Protein AF-A0A6N7FMV5-F1 (afdb_monomer)

Solvent-accessible surface area (backbone atoms only — not comparable to full-atom values): 22699 Å² total; per-residue (Å²): 134,87,84,89,84,85,89,80,88,84,86,83,90,84,90,80,87,86,89,87,83,88,86,81,88,83,86,88,84,86,85,89,85,83,88,88,87,87,88,85,84,79,95,71,85,75,79,75,76,75,72,76,75,72,71,84,72,68,73,76,75,76,69,79,62,55,11,59,23,30,34,39,27,50,19,48,49,20,46,47,37,48,70,52,30,68,82,89,54,90,85,58,58,67,70,59,54,49,54,43,60,57,24,35,59,33,14,60,45,30,44,37,23,50,46,16,26,54,48,37,51,42,46,77,71,68,54,56,59,65,41,38,30,48,39,8,49,50,36,21,52,54,26,60,71,48,33,37,76,41,83,87,50,90,74,56,45,33,48,53,6,51,56,40,32,50,39,67,63,60,72,70,57,56,73,85,51,25,57,60,50,17,52,49,17,29,42,46,47,27,56,50,37,46,69,64,78,48,59,61,55,62,54,83,76,73,48,56,37,74,71,57,59,66,41,57,65,61,50,49,43,27,48,42,58,22,32,86,60,19,41,58,34,52,48,17,36,27,30,46,10,37,46,53,43,72,48,63,72,87,38,68,67,52,26,51,51,38,25,52,52,9,48,50,39,41,55,46,43,63,53,50,30,53,47,48,40,72,74,61,73,50,63,73,36,75,80,44,103,66,57,34,57,53,77,49,30,44,44,36,58,51,66,65,61,66,11,26,30,24,48,51,26,29,51,12,45,29,40,21,51,36,20,49,30,35,56,47,37,69,39,70,67,42,38,60,70,45,40,40,37,30,32,24,22,66,24,44,66,37,54,49,56,51,47,54,52,46,37,65,76,45,48,51,63,48,44,72,75,62,66,62,53,50,67,56,27,46,51,52,38,50,49,52,51,51,50,48,23,50,50,27,40,57,47,56,74,80,39,98,58,32,73,52,58,44,52,49,50,60,77,38,106

Structure (mmCIF, N/CA/C/O backbone):
data_AF-A0A6N7FMV5-F1
#
_entry.id   AF-A0A6N7FMV5-F1
#
loop_
_atom_site.group_PDB
_atom_site.id
_atom_site.type_symbol
_atom_site.label_atom_id
_atom_site.label_alt_id
_atom_site.label_comp_id
_atom_site.label_asym_id
_atom_site.label_entity_id
_atom_site.label_seq_id
_atom_site.pdbx_PDB_ins_code
_atom_site.Cartn_x
_atom_site.Cartn_y
_atom_site.Cartn_z
_atom_site.occupancy
_atom_site.B_iso_or_equiv
_atom_site.auth_seq_id
_atom_site.auth_comp_id
_atom_site.auth_asym_id
_atom_site.auth_atom_id
_atom_site.pdbx_PDB_model_num
ATOM 1 N N . MET A 1 1 ? -63.587 26.500 -31.742 1.00 38.81 1 MET A N 1
ATOM 2 C CA . MET A 1 1 ? -64.662 25.838 -30.972 1.00 38.81 1 MET A CA 1
ATOM 3 C C . MET A 1 1 ? -64.214 25.712 -29.515 1.00 38.81 1 MET A C 1
ATOM 5 O O . MET A 1 1 ? -63.154 25.156 -29.285 1.00 38.81 1 MET A O 1
ATOM 9 N N . ARG A 1 2 ? -64.976 26.366 -28.618 1.00 31.61 2 ARG A N 1
ATOM 10 C CA . ARG A 1 2 ? -65.100 26.331 -27.131 1.00 31.61 2 ARG A CA 1
ATOM 11 C C . ARG A 1 2 ? -64.085 25.468 -26.334 1.00 31.61 2 ARG A C 1
ATOM 13 O O . ARG A 1 2 ? -63.977 24.285 -26.605 1.00 31.61 2 ARG A O 1
ATOM 20 N N . ALA A 1 3 ? -63.246 26.025 -25.447 1.00 32.28 3 ALA A N 1
ATOM 21 C CA . ALA A 1 3 ? -63.486 26.609 -24.099 1.00 32.28 3 ALA A CA 1
ATOM 22 C C . ALA A 1 3 ? -63.507 25.545 -22.961 1.00 32.28 3 ALA A C 1
ATOM 24 O O . ALA A 1 3 ? -64.349 24.659 -22.978 1.00 32.28 3 ALA A O 1
ATOM 25 N N . THR A 1 4 ? -62.468 25.501 -22.103 1.00 35.78 4 THR A N 1
ATOM 26 C CA . THR A 1 4 ? -62.405 25.944 -20.674 1.00 35.78 4 THR A CA 1
ATOM 27 C C . THR A 1 4 ? -63.013 25.000 -19.625 1.00 35.78 4 THR A C 1
ATOM 29 O O . THR A 1 4 ? -64.158 24.593 -19.775 1.00 35.78 4 THR A O 1
ATOM 32 N N . GLY A 1 5 ? -62.324 24.805 -18.486 1.00 27.94 5 GLY A N 1
ATOM 33 C CA . GLY A 1 5 ? -62.996 24.453 -17.223 1.00 27.94 5 GLY A CA 1
ATOM 34 C C . GLY A 1 5 ? -62.140 23.786 -16.139 1.00 27.94 5 GLY A C 1
ATOM 35 O O . GLY A 1 5 ? -62.101 22.566 -16.049 1.00 27.94 5 GLY A O 1
ATOM 36 N N . TRP A 1 6 ? -61.529 24.589 -15.263 1.00 28.22 6 TRP A N 1
ATOM 37 C CA . TRP A 1 6 ? -61.236 24.208 -13.867 1.00 28.22 6 TRP A CA 1
ATOM 38 C C . TRP A 1 6 ? -62.547 24.314 -13.049 1.00 28.22 6 TRP A C 1
ATOM 40 O O . TRP A 1 6 ? -63.441 25.048 -13.480 1.00 28.22 6 TRP A O 1
ATOM 50 N N . PRO A 1 7 ? -62.690 23.669 -11.871 1.00 43.47 7 PRO A N 1
ATOM 51 C CA . PRO A 1 7 ? -62.453 24.444 -10.644 1.00 43.47 7 PRO A CA 1
ATOM 52 C C . PRO A 1 7 ? -61.894 23.647 -9.445 1.00 43.47 7 PRO A C 1
ATOM 54 O O . PRO A 1 7 ? -61.716 22.431 -9.462 1.00 43.47 7 PRO A O 1
ATOM 57 N N . ALA A 1 8 ? -61.567 24.415 -8.408 1.00 30.58 8 ALA A N 1
ATOM 58 C CA . ALA A 1 8 ? -60.876 24.051 -7.183 1.00 30.58 8 ALA A CA 1
ATOM 59 C C . ALA A 1 8 ? -61.816 23.807 -5.980 1.00 30.58 8 ALA A C 1
ATOM 61 O O . ALA A 1 8 ? -62.946 24.277 -5.978 1.00 30.58 8 ALA A O 1
ATOM 62 N N . ARG A 1 9 ? -61.212 23.241 -4.916 1.00 28.83 9 ARG A N 1
ATOM 63 C CA . ARG A 1 9 ? -61.504 23.371 -3.463 1.00 28.83 9 ARG A CA 1
ATOM 64 C C . ARG A 1 9 ? -62.807 22.784 -2.889 1.00 28.83 9 ARG A C 1
ATOM 66 O O . ARG A 1 9 ? -63.888 23.231 -3.231 1.00 28.83 9 ARG A O 1
ATOM 73 N N . ALA A 1 10 ? -62.661 21.962 -1.840 1.00 29.22 10 ALA A N 1
ATOM 74 C CA . ALA A 1 10 ? -63.045 22.304 -0.454 1.00 29.22 10 ALA A CA 1
ATOM 75 C C . ALA A 1 10 ? -62.703 21.160 0.534 1.00 29.22 10 ALA A C 1
ATOM 77 O O . ALA A 1 10 ? -63.009 19.999 0.283 1.00 29.22 10 ALA A O 1
ATOM 78 N N . SER A 1 11 ? -62.090 21.501 1.671 1.00 34.81 11 SER A N 1
ATOM 79 C CA . SER A 1 11 ? -62.254 20.804 2.961 1.00 34.81 11 SER A CA 1
ATOM 80 C C . SER A 1 11 ? -63.348 21.548 3.755 1.00 34.81 11 SER A C 1
ATOM 82 O O . SER A 1 11 ? -63.564 22.727 3.448 1.00 34.81 11 SER A O 1
ATOM 84 N N . PRO A 1 12 ? -64.067 20.927 4.722 1.00 37.75 12 PRO A N 1
ATOM 85 C CA . PRO A 1 12 ? -63.575 20.876 6.113 1.00 37.75 12 PRO A CA 1
ATOM 86 C C . PRO A 1 12 ? -64.076 19.702 7.010 1.00 37.75 12 PRO A C 1
ATOM 88 O O . PRO A 1 12 ? -65.144 19.139 6.822 1.00 37.75 12 PRO A O 1
ATOM 91 N N . ASN A 1 13 ? -63.242 19.384 8.009 1.00 29.73 13 ASN A N 1
ATOM 92 C CA . ASN A 1 13 ? -63.495 19.024 9.423 1.00 29.73 13 ASN A CA 1
ATOM 93 C C . ASN A 1 13 ? -64.909 18.577 9.901 1.00 29.73 13 ASN A C 1
ATOM 95 O O . ASN A 1 13 ? -65.843 19.357 9.772 1.00 29.73 13 ASN A O 1
ATOM 99 N N . GLU A 1 14 ? -65.018 17.438 10.620 1.00 29.56 14 GLU A N 1
ATOM 100 C CA . GLU A 1 14 ? -65.431 17.345 12.051 1.00 29.56 14 GLU A CA 1
ATOM 101 C C . GLU A 1 14 ? -65.820 15.919 12.553 1.00 29.56 14 GLU A C 1
ATOM 103 O O . GLU A 1 14 ? -66.586 15.224 11.898 1.00 29.56 14 GLU A O 1
ATOM 108 N N . ARG A 1 15 ? -65.380 15.603 13.799 1.00 29.02 15 ARG A N 1
ATOM 109 C CA . ARG A 1 15 ? -65.938 14.671 14.838 1.00 29.02 15 ARG A CA 1
ATOM 110 C C . ARG A 1 15 ? -65.930 13.156 14.517 1.00 29.02 15 ARG A C 1
ATOM 112 O O . ARG A 1 15 ? -66.130 12.759 13.388 1.00 29.02 15 ARG A O 1
ATOM 119 N N . SER A 1 16 ? -65.707 12.185 15.411 1.00 31.52 16 SER A N 1
ATOM 120 C CA . SER A 1 16 ? -65.639 12.018 16.881 1.00 31.52 16 SER A CA 1
ATOM 121 C C . SER A 1 16 ? -65.001 10.630 17.148 1.00 31.52 16 SER A C 1
ATOM 123 O O . SER A 1 16 ? -65.322 9.696 16.428 1.00 31.52 16 SER A O 1
ATOM 125 N N . GLY A 1 17 ? -64.074 10.421 18.089 1.00 27.72 17 GLY A N 1
ATOM 126 C CA . GLY A 1 17 ? -64.382 10.046 19.478 1.00 27.72 17 GLY A CA 1
ATOM 127 C C . GLY A 1 17 ? -63.805 8.653 19.834 1.00 27.72 17 GLY A C 1
ATOM 128 O O . GLY A 1 17 ? -63.663 7.821 18.950 1.00 27.72 17 GLY A O 1
ATOM 129 N N . LEU A 1 18 ? -63.527 8.426 21.131 1.00 32.94 18 LEU A N 1
ATOM 130 C CA . LEU A 1 18 ? -63.056 7.189 21.817 1.00 32.94 18 LEU A CA 1
ATOM 131 C C . LEU A 1 18 ? -61.517 7.009 21.896 1.00 32.94 18 LEU A C 1
ATOM 133 O O . LEU A 1 18 ? -60.865 6.637 20.932 1.00 32.94 18 LEU A O 1
ATOM 137 N N . VAL A 1 19 ? -60.831 7.480 22.952 1.00 33.81 19 VAL A N 1
ATOM 138 C CA . VAL A 1 19 ? -60.721 6.972 24.350 1.00 33.81 19 VAL A CA 1
ATOM 139 C C . VAL A 1 19 ? -59.788 5.755 24.479 1.00 33.81 19 VAL A C 1
ATOM 141 O O . VAL A 1 19 ? -60.068 4.685 23.963 1.00 33.81 19 VAL A O 1
ATOM 144 N N . GLY A 1 20 ? -58.699 5.921 25.246 1.00 32.72 20 GLY A N 1
ATOM 145 C CA . GLY A 1 20 ? -57.797 4.836 25.656 1.00 32.72 20 GLY A CA 1
ATOM 146 C C . GLY A 1 20 ? -56.492 5.337 26.288 1.00 32.72 20 GLY A C 1
ATOM 147 O O . GLY A 1 20 ? -55.452 5.395 25.643 1.00 32.72 20 GLY A O 1
ATOM 148 N N . ARG A 1 21 ? -56.552 5.766 27.554 1.00 32.66 21 ARG A N 1
ATOM 149 C CA . ARG A 1 21 ? -55.427 6.291 28.350 1.00 32.66 21 ARG A CA 1
ATOM 150 C C . ARG A 1 21 ? -54.524 5.178 28.921 1.00 32.66 21 ARG A C 1
ATOM 152 O O . ARG A 1 21 ? -55.029 4.229 29.494 1.00 32.66 21 ARG A O 1
ATOM 159 N N . ARG A 1 22 ? -53.216 5.489 28.945 1.00 32.91 22 ARG A N 1
ATOM 160 C CA . ARG A 1 22 ? -52.186 5.275 30.001 1.00 32.91 22 ARG A CA 1
ATOM 161 C C . ARG A 1 22 ? -51.859 3.857 30.511 1.00 32.91 22 ARG A C 1
ATOM 163 O O . ARG A 1 22 ? -52.680 3.218 31.143 1.00 32.91 22 ARG A O 1
ATOM 170 N N . ALA A 1 23 ? -50.549 3.584 30.585 1.00 32.72 23 ALA A N 1
ATOM 171 C CA . ALA A 1 23 ? -49.916 3.136 31.835 1.00 32.72 23 ALA A CA 1
ATOM 172 C C . ALA A 1 23 ? -48.452 3.615 31.926 1.00 32.72 23 ALA A C 1
ATOM 174 O O . ALA A 1 23 ? -47.579 3.196 31.169 1.00 32.72 23 ALA A O 1
ATOM 175 N N . ARG A 1 24 ? -48.197 4.537 32.865 1.00 32.81 24 ARG A N 1
ATOM 176 C CA . ARG A 1 24 ? -46.867 4.927 33.357 1.00 32.81 24 ARG A CA 1
ATOM 177 C C . ARG A 1 24 ? -46.471 3.962 34.481 1.00 32.81 24 ARG A C 1
ATOM 179 O O . ARG A 1 24 ? -47.299 3.663 35.334 1.00 32.81 24 ARG A O 1
ATOM 186 N N . ARG A 1 25 ? -45.202 3.545 34.510 1.00 35.28 25 ARG A N 1
ATOM 187 C CA . ARG A 1 25 ? -44.584 2.783 35.612 1.00 35.28 25 ARG A CA 1
ATOM 188 C C . ARG A 1 25 ? -44.502 3.621 36.902 1.00 35.28 25 ARG A C 1
ATOM 190 O O . ARG A 1 25 ? -44.119 4.791 36.798 1.00 35.28 25 ARG A O 1
ATOM 197 N N . PRO A 1 26 ? -44.766 3.058 38.095 1.00 39.81 26 PRO A N 1
ATOM 198 C CA . PRO A 1 26 ? -44.502 3.742 39.352 1.00 39.81 26 PRO A CA 1
ATOM 199 C C . PRO A 1 26 ? -43.121 3.399 39.938 1.00 39.81 26 PRO A C 1
ATOM 201 O O . PRO A 1 26 ? -42.620 2.281 39.839 1.00 39.81 26 PRO A O 1
ATOM 204 N N . ARG A 1 27 ? -42.532 4.426 40.562 1.00 31.73 27 ARG A N 1
ATOM 205 C CA . ARG A 1 27 ? -41.446 4.386 41.553 1.00 31.73 27 ARG A CA 1
ATOM 206 C C . ARG A 1 27 ? -41.988 3.813 42.869 1.00 31.73 27 ARG A C 1
ATOM 208 O O . ARG A 1 27 ? -43.059 4.238 43.289 1.00 31.73 27 ARG A O 1
ATOM 215 N N . ALA A 1 28 ? -41.206 2.988 43.561 1.00 33.62 28 ALA A N 1
ATOM 216 C CA . ALA A 1 28 ? -41.439 2.639 44.963 1.00 33.62 28 ALA A CA 1
ATOM 217 C C . ALA A 1 28 ? -40.373 3.296 45.860 1.00 33.62 28 ALA A C 1
ATOM 219 O O . ALA A 1 28 ? -39.177 3.219 45.579 1.00 33.62 28 ALA A O 1
ATOM 220 N N . LYS A 1 29 ? -40.831 3.966 46.921 1.00 32.53 29 LYS A N 1
ATOM 221 C CA . LYS A 1 29 ? -40.057 4.477 48.060 1.00 32.53 29 LYS A CA 1
ATOM 222 C C . LYS A 1 29 ? -40.923 4.278 49.313 1.00 32.53 29 LYS A C 1
ATOM 224 O O . LYS A 1 29 ? -42.027 4.809 49.331 1.00 32.53 29 LYS A O 1
ATOM 229 N N . GLY A 1 30 ? -40.374 3.636 50.348 1.00 30.84 30 GLY A N 1
ATOM 230 C CA . GLY A 1 30 ? -40.582 4.041 51.747 1.00 30.84 30 GLY A CA 1
ATOM 231 C C . GLY A 1 30 ? -41.324 3.094 52.707 1.00 30.84 30 GLY A C 1
ATOM 232 O O . GLY A 1 30 ? -42.377 2.572 52.372 1.00 30.84 30 GLY A O 1
ATOM 233 N N . MET A 1 31 ? -40.776 3.059 53.935 1.00 31.31 31 MET A N 1
ATOM 234 C CA . MET A 1 31 ? -41.305 2.611 55.247 1.00 31.31 31 MET A CA 1
ATOM 235 C C . MET A 1 31 ? -41.230 1.097 55.533 1.00 31.31 31 MET A C 1
ATOM 237 O O . MET A 1 31 ? -41.745 0.294 54.773 1.00 31.31 31 MET A O 1
ATOM 241 N N . ALA A 1 32 ? -40.430 0.614 56.496 1.00 32.53 32 ALA A N 1
ATOM 242 C CA . ALA A 1 32 ? -40.385 0.849 57.953 1.00 32.53 32 ALA A CA 1
ATOM 243 C C . ALA A 1 32 ? -41.593 0.241 58.692 1.00 32.53 32 ALA A C 1
ATOM 245 O O . ALA A 1 32 ? -42.697 0.768 58.623 1.00 32.53 32 ALA A O 1
ATOM 246 N N . GLY A 1 33 ? -41.342 -0.851 59.422 1.00 31.14 33 GLY A N 1
ATOM 247 C CA . GLY A 1 33 ? -42.270 -1.520 60.334 1.00 31.14 33 GLY A CA 1
ATOM 248 C C . GLY A 1 33 ? -41.485 -2.463 61.249 1.00 31.14 33 GLY A C 1
ATOM 249 O O . GLY A 1 33 ? -40.719 -3.295 60.770 1.00 31.14 33 GLY A O 1
ATOM 250 N N . ALA A 1 34 ? -41.607 -2.250 62.555 1.00 32.28 34 ALA A N 1
ATOM 251 C CA . ALA A 1 34 ? -40.826 -2.871 63.614 1.00 32.28 34 ALA A CA 1
ATOM 252 C C . ALA A 1 34 ? -41.486 -4.141 64.180 1.00 32.28 34 ALA A C 1
ATOM 254 O O . ALA A 1 34 ? -42.707 -4.242 64.211 1.00 32.28 34 ALA A O 1
ATOM 255 N N . GLY A 1 35 ? -40.646 -5.022 64.738 1.00 29.28 35 GLY A N 1
ATOM 256 C CA . GLY A 1 35 ? -40.950 -5.826 65.925 1.00 29.28 35 GLY A CA 1
ATOM 257 C C . GLY A 1 35 ? -41.606 -7.189 65.705 1.00 29.28 35 GLY A C 1
ATOM 258 O O . GLY A 1 35 ? -42.810 -7.259 65.509 1.00 29.28 35 GLY A O 1
ATOM 259 N N . HIS A 1 36 ? -40.829 -8.265 65.877 1.00 29.45 36 HIS A N 1
ATOM 260 C CA . HIS A 1 36 ? -41.138 -9.381 66.787 1.00 29.45 36 HIS A CA 1
ATOM 261 C C . HIS A 1 36 ? -39.867 -10.222 67.000 1.00 29.45 36 HIS A C 1
ATOM 263 O O . HIS A 1 36 ? -39.198 -10.607 66.044 1.00 29.45 36 HIS A O 1
ATOM 269 N N . PHE A 1 37 ? -39.525 -10.465 68.265 1.00 31.16 37 PHE A N 1
ATOM 270 C CA . PHE A 1 37 ? -38.374 -11.247 68.719 1.00 31.16 37 PHE A CA 1
ATOM 271 C C . PHE A 1 37 ? -38.903 -12.434 69.534 1.00 31.16 37 PHE A C 1
ATOM 273 O O . PHE A 1 37 ? -39.592 -12.224 70.532 1.00 31.16 37 PHE A O 1
ATOM 280 N N . SER A 1 38 ? -38.563 -13.662 69.145 1.00 32.62 38 SER A N 1
ATOM 281 C CA . SER A 1 38 ? -38.280 -14.767 70.075 1.00 32.62 38 SER A CA 1
ATOM 282 C C . SER A 1 38 ? -37.678 -15.978 69.351 1.00 32.62 38 SER A C 1
ATOM 284 O O . SER A 1 38 ? -37.854 -16.103 68.140 1.00 32.62 38 SER A O 1
ATOM 286 N N . PRO A 1 39 ? -36.901 -16.817 70.061 1.00 45.19 39 PRO A N 1
ATOM 287 C CA . PRO A 1 39 ? -35.660 -17.377 69.537 1.00 45.19 39 PRO A CA 1
ATOM 288 C C . PRO A 1 39 ? -35.712 -18.900 69.360 1.00 45.19 39 PRO A C 1
ATOM 290 O O . PRO A 1 39 ? -36.467 -19.572 70.051 1.00 45.19 39 PRO A O 1
ATOM 293 N N . ALA A 1 40 ? -34.855 -19.436 68.486 1.00 32.25 40 ALA A N 1
ATOM 294 C CA . ALA A 1 40 ? -34.086 -20.678 68.665 1.00 32.25 40 ALA A CA 1
ATOM 295 C C . ALA A 1 40 ? -33.597 -21.198 67.305 1.00 32.25 40 ALA A C 1
ATOM 297 O O . ALA A 1 40 ? -34.373 -21.305 66.361 1.00 32.25 40 ALA A O 1
ATOM 298 N N . GLY A 1 41 ? -32.327 -21.604 67.243 1.00 32.50 41 GLY A N 1
ATOM 299 C CA . GLY A 1 41 ? -31.865 -22.589 66.264 1.00 32.50 41 GLY A CA 1
ATOM 300 C C . GLY A 1 41 ? -30.872 -22.083 65.220 1.00 32.50 41 GLY A C 1
ATOM 301 O O . GLY A 1 41 ? -31.255 -21.517 64.206 1.00 32.50 41 GLY A O 1
ATOM 302 N N . GLY A 1 42 ? -29.595 -22.405 65.439 1.00 33.06 42 GLY A N 1
ATOM 303 C CA . GLY A 1 42 ? -28.663 -22.737 64.359 1.00 33.06 42 GLY A CA 1
ATOM 304 C C . GLY A 1 42 ? -28.125 -21.574 63.530 1.00 33.06 42 GLY A C 1
ATOM 305 O O . GLY A 1 42 ? -28.534 -21.362 62.392 1.00 33.06 42 GLY A O 1
ATOM 306 N N . SER A 1 43 ? -27.108 -20.895 64.056 1.00 30.98 43 SER A N 1
ATOM 307 C CA . SER A 1 43 ? -26.230 -20.012 63.288 1.00 30.98 43 SER A CA 1
ATOM 308 C C . SER A 1 43 ? -25.523 -20.793 62.173 1.00 30.98 43 SER A C 1
ATOM 310 O O . SER A 1 43 ? -24.453 -21.355 62.382 1.00 30.98 43 SER A O 1
ATOM 312 N N . THR A 1 44 ? -26.098 -20.797 60.972 1.00 32.72 44 THR A N 1
ATOM 313 C CA . THR A 1 44 ? -25.356 -21.060 59.734 1.00 32.72 44 THR A CA 1
ATOM 314 C C . THR A 1 44 ? -25.383 -19.773 58.930 1.00 32.72 44 THR A C 1
ATOM 316 O O . THR A 1 44 ? -26.319 -19.501 58.181 1.00 32.72 44 THR A O 1
ATOM 319 N N . VAL A 1 45 ? -24.373 -18.928 59.139 1.00 33.22 45 VAL A N 1
ATOM 320 C CA . VAL A 1 45 ? -24.142 -17.756 58.293 1.00 33.22 45 VAL A CA 1
ATOM 321 C C . VAL A 1 45 ? -23.665 -18.282 56.943 1.00 33.22 45 VAL A C 1
ATOM 323 O O . VAL A 1 45 ? -22.474 -18.477 56.716 1.00 33.22 45 VAL A O 1
ATOM 326 N N . VAL A 1 46 ? -24.607 -18.551 56.041 1.00 32.59 46 VAL A N 1
ATOM 327 C CA . VAL A 1 46 ? -24.298 -18.711 54.623 1.00 32.59 46 VAL A CA 1
ATOM 328 C C . VAL A 1 46 ? -23.970 -17.315 54.111 1.00 32.59 46 VAL A C 1
ATOM 330 O O . VAL A 1 46 ? -24.853 -16.546 53.729 1.00 32.59 46 VAL A O 1
ATOM 333 N N . VAL A 1 47 ? -22.683 -16.963 54.146 1.00 33.66 47 VAL A N 1
ATOM 334 C CA . VAL A 1 47 ? -22.154 -15.848 53.361 1.00 33.66 47 VAL A CA 1
ATOM 335 C C . VAL A 1 47 ? -22.379 -16.230 51.906 1.00 33.66 47 VAL A C 1
ATOM 337 O O . VAL A 1 47 ? -21.577 -16.925 51.288 1.00 33.66 47 VAL A O 1
ATOM 340 N N . THR A 1 48 ? -23.522 -15.819 51.365 1.00 31.12 48 THR A N 1
ATOM 341 C CA . THR A 1 48 ? -23.742 -15.845 49.927 1.00 31.12 48 THR A CA 1
ATOM 342 C C . THR A 1 48 ? -22.789 -14.799 49.373 1.00 31.12 48 THR A C 1
ATOM 344 O O . THR A 1 48 ? -23.080 -13.605 49.402 1.00 31.12 48 THR A O 1
ATOM 347 N N . LEU A 1 49 ? -21.605 -15.242 48.947 1.00 30.89 49 LEU A N 1
ATOM 348 C CA . LEU A 1 49 ? -20.770 -14.491 48.026 1.00 30.89 49 LEU A CA 1
ATOM 349 C C . LEU A 1 49 ? -21.650 -14.232 46.807 1.00 30.89 49 LEU A C 1
ATOM 351 O O . LEU A 1 49 ? -21.799 -15.084 45.933 1.00 30.89 49 LEU A O 1
ATOM 355 N N . VAL A 1 50 ? -22.271 -13.054 46.774 1.00 32.59 50 VAL A N 1
ATOM 356 C CA . VAL A 1 50 ? -22.681 -12.444 45.521 1.00 32.59 50 VAL A CA 1
ATOM 357 C C . VAL A 1 50 ? -21.369 -12.241 44.785 1.00 32.59 50 VAL A C 1
ATOM 359 O O . VAL A 1 50 ? -20.662 -11.257 44.990 1.00 32.59 50 VAL A O 1
ATOM 362 N N . VAL A 1 51 ? -20.987 -13.247 44.000 1.00 34.91 51 VAL A N 1
ATOM 363 C CA . VAL A 1 51 ? -20.053 -13.055 42.908 1.00 34.91 51 VAL A CA 1
ATOM 364 C C . VAL A 1 51 ? -20.767 -12.046 42.036 1.00 34.91 51 VAL A C 1
ATOM 366 O O . VAL A 1 51 ? -21.698 -12.384 41.309 1.00 34.91 51 VAL A O 1
ATOM 369 N N . ASP A 1 52 ? -20.391 -10.783 42.202 1.00 29.91 52 ASP A N 1
ATOM 370 C CA . ASP A 1 52 ? -20.654 -9.753 41.224 1.00 29.91 52 ASP A CA 1
ATOM 371 C C . ASP A 1 52 ? -19.956 -10.251 39.961 1.00 29.91 52 ASP A C 1
ATOM 373 O O . ASP A 1 52 ? -18.755 -10.058 39.753 1.00 29.91 52 ASP A O 1
ATOM 377 N N . THR A 1 53 ? -20.679 -11.033 39.157 1.00 37.44 53 THR A N 1
ATOM 378 C CA . THR A 1 53 ? -20.308 -11.296 37.781 1.00 37.44 53 THR A CA 1
ATOM 379 C C . THR A 1 53 ? -20.477 -9.958 37.092 1.00 37.44 53 THR A C 1
ATOM 381 O O . THR A 1 53 ? -21.484 -9.706 36.432 1.00 37.44 53 THR A O 1
ATOM 384 N N . ALA A 1 54 ? -19.500 -9.079 37.305 1.00 34.66 54 ALA A N 1
ATOM 385 C CA . ALA A 1 54 ? -19.275 -7.920 36.489 1.00 34.66 54 ALA A CA 1
ATOM 386 C C . ALA A 1 54 ? -19.170 -8.463 35.069 1.00 34.66 54 ALA A C 1
ATOM 388 O O . ALA A 1 54 ? -18.138 -9.009 34.676 1.00 34.66 54 ALA A O 1
ATOM 389 N N . GLU A 1 55 ? -20.274 -8.393 34.325 1.00 34.56 55 GLU A N 1
ATOM 390 C CA . GLU A 1 55 ? -20.271 -8.635 32.898 1.00 34.56 55 GLU A CA 1
ATOM 391 C C . GLU A 1 55 ? -19.125 -7.798 32.323 1.00 34.56 55 GLU A C 1
ATOM 393 O O . GLU A 1 55 ? -19.166 -6.563 32.394 1.00 34.56 55 GLU A O 1
ATOM 398 N N . PRO A 1 56 ? -18.095 -8.393 31.702 1.00 39.09 56 PRO A N 1
ATOM 399 C CA . PRO A 1 56 ? -17.137 -7.609 30.959 1.00 39.09 56 PRO A CA 1
ATOM 400 C C . PRO A 1 56 ? -17.739 -7.293 29.585 1.00 39.09 56 PRO A C 1
ATOM 402 O O . PRO A 1 56 ? -17.089 -7.445 28.556 1.00 39.09 56 PRO A O 1
ATOM 405 N N . THR A 1 57 ? -18.973 -6.794 29.530 1.00 40.91 57 THR A N 1
ATOM 406 C CA . THR A 1 57 ? -19.510 -6.095 28.362 1.00 40.91 57 THR A CA 1
ATOM 407 C C . THR A 1 57 ? -19.149 -4.617 28.479 1.00 40.91 57 THR A C 1
ATOM 409 O O . THR A 1 57 ? -19.958 -3.713 28.276 1.00 40.91 57 THR A O 1
ATOM 412 N N . ARG A 1 58 ? -17.845 -4.339 28.663 1.00 36.00 58 ARG A N 1
ATOM 413 C CA . ARG A 1 58 ? -17.268 -3.151 28.029 1.00 36.00 58 ARG A CA 1
ATOM 414 C C . ARG A 1 58 ? -17.483 -3.357 26.538 1.00 36.00 58 ARG A C 1
ATOM 416 O O . ARG A 1 58 ? -16.663 -3.978 25.861 1.00 36.00 58 ARG A O 1
ATOM 423 N N . ALA A 1 59 ? -18.598 -2.833 26.034 1.00 38.56 59 ALA A N 1
ATOM 424 C CA . ALA A 1 59 ? -18.749 -2.470 24.645 1.00 38.56 59 ALA A CA 1
ATOM 425 C C . ALA A 1 59 ? -17.458 -1.741 24.280 1.00 38.56 59 ALA A C 1
ATOM 427 O O . ALA A 1 59 ? -17.225 -0.614 24.721 1.00 38.56 59 ALA A O 1
ATOM 428 N N . ARG A 1 60 ? -16.554 -2.442 23.585 1.00 44.56 60 ARG A N 1
ATOM 429 C CA . ARG A 1 60 ? -15.311 -1.867 23.092 1.00 44.56 60 ARG A CA 1
ATOM 430 C C . ARG A 1 60 ? -15.756 -0.725 22.202 1.00 44.56 60 ARG A C 1
ATOM 432 O O . ARG A 1 60 ? -16.150 -0.947 21.058 1.00 44.56 60 ARG A O 1
ATOM 439 N N . SER A 1 61 ? -15.753 0.496 22.734 1.00 39.06 61 SER A N 1
ATOM 440 C CA . SER A 1 61 ? -15.881 1.681 21.916 1.00 39.06 61 SER A CA 1
ATOM 441 C C . SER A 1 61 ? -14.622 1.654 21.065 1.00 39.06 61 SER A C 1
ATOM 443 O O . SER A 1 61 ? -13.528 2.008 21.494 1.00 39.06 61 SER A O 1
ATOM 445 N N . HIS A 1 62 ? -14.736 1.077 19.869 1.00 50.50 62 HIS A N 1
ATOM 446 C CA . HIS A 1 62 ? -13.678 1.120 18.878 1.00 50.50 62 HIS A CA 1
ATOM 447 C C . HIS A 1 62 ? -13.601 2.574 18.431 1.00 50.50 62 HIS A C 1
ATOM 449 O O . HIS A 1 62 ? -14.153 2.961 17.396 1.00 50.50 62 HIS A O 1
ATOM 455 N N . ARG A 1 63 ? -12.965 3.390 19.277 1.00 65.88 63 ARG A N 1
ATOM 456 C CA . ARG A 1 63 ? -12.585 4.759 18.996 1.00 65.88 63 ARG A CA 1
ATOM 457 C C . ARG A 1 63 ? -11.822 4.672 17.688 1.00 65.88 63 ARG A C 1
ATOM 459 O O . ARG A 1 63 ? -10.864 3.913 17.553 1.00 65.88 63 ARG A O 1
ATOM 466 N N . ARG A 1 64 ? -12.367 5.328 16.674 1.00 82.00 64 ARG A N 1
ATOM 467 C CA . ARG A 1 64 ? -11.828 5.283 15.323 1.00 82.00 64 ARG A CA 1
ATOM 468 C C . ARG A 1 64 ? -10.390 5.797 15.390 1.00 82.00 64 ARG A C 1
ATOM 470 O O . ARG A 1 64 ? -10.182 6.942 15.779 1.00 82.00 64 ARG A O 1
ATOM 477 N N . LEU A 1 65 ? -9.425 4.941 15.067 1.00 92.62 65 LEU A N 1
ATOM 478 C CA . LEU A 1 65 ? -8.007 5.279 15.142 1.00 92.62 65 LEU A CA 1
ATOM 479 C C . LEU A 1 65 ? -7.661 6.186 13.960 1.00 92.62 65 LEU A C 1
ATOM 481 O O . LEU A 1 65 ? -7.546 5.714 12.831 1.00 92.62 65 LEU A O 1
ATOM 485 N N . ALA A 1 66 ? -7.546 7.489 14.224 1.00 95.00 66 ALA A N 1
ATOM 486 C CA . ALA A 1 66 ? -7.266 8.501 13.206 1.00 95.00 66 ALA A CA 1
ATOM 487 C C . ALA A 1 66 ? -5.980 8.195 12.420 1.00 95.00 66 ALA A C 1
ATOM 489 O O . ALA A 1 66 ? -5.952 8.392 11.207 1.00 95.00 66 ALA A O 1
ATOM 490 N N . GLY A 1 67 ? -4.967 7.625 13.081 1.00 96.44 67 GLY A N 1
ATOM 491 C CA . GLY A 1 67 ? -3.703 7.231 12.460 1.00 96.44 67 GLY A CA 1
ATOM 492 C C . GLY A 1 67 ? -3.841 6.255 11.293 1.00 96.44 67 GLY A C 1
ATOM 493 O O . GLY A 1 67 ? -3.023 6.299 10.387 1.00 96.44 67 GLY A O 1
ATOM 494 N N . ILE A 1 68 ? -4.900 5.439 11.238 1.00 97.12 68 ILE A N 1
ATOM 495 C CA . ILE A 1 68 ? -5.131 4.535 10.097 1.00 97.12 68 ILE A CA 1
ATOM 496 C C . ILE A 1 68 ? -5.518 5.322 8.841 1.00 97.12 68 ILE A C 1
ATOM 498 O O . ILE A 1 68 ? -5.104 4.968 7.740 1.00 97.12 68 ILE A O 1
ATOM 502 N N . ASP A 1 69 ? -6.306 6.391 8.976 1.00 96.94 69 ASP A N 1
ATOM 503 C CA . ASP A 1 69 ? -6.638 7.227 7.819 1.00 96.94 69 ASP A CA 1
ATOM 504 C C . ASP A 1 69 ? -5.484 8.137 7.432 1.00 96.94 69 ASP A C 1
ATOM 506 O O . ASP A 1 69 ? -5.290 8.354 6.244 1.00 96.94 69 ASP A O 1
ATOM 510 N N . VAL A 1 70 ? -4.695 8.618 8.401 1.00 98.00 70 VAL A N 1
ATOM 511 C CA . VAL A 1 70 ? -3.442 9.320 8.089 1.00 98.00 70 VAL A CA 1
ATOM 512 C C . VAL A 1 70 ? -2.520 8.399 7.294 1.00 98.00 70 VAL A C 1
ATOM 514 O O . VAL A 1 70 ? -2.053 8.802 6.239 1.00 98.00 70 VAL A O 1
ATOM 517 N N . ALA A 1 71 ? -2.333 7.148 7.725 1.00 97.62 71 ALA A N 1
ATOM 518 C CA . ALA A 1 71 ? -1.537 6.172 6.985 1.00 97.62 71 ALA A CA 1
ATOM 519 C C . ALA A 1 71 ? -2.086 5.942 5.567 1.00 97.62 71 ALA A C 1
ATOM 521 O O . ALA A 1 71 ? -1.313 5.894 4.617 1.00 97.62 71 ALA A O 1
ATOM 522 N N . ARG A 1 72 ? -3.417 5.880 5.390 1.00 96.75 72 ARG A N 1
ATOM 523 C CA . ARG A 1 72 ? -4.032 5.800 4.052 1.00 96.75 72 ARG A CA 1
ATOM 524 C C . ARG A 1 72 ? -3.763 7.050 3.206 1.00 96.75 72 ARG A C 1
ATOM 526 O O . ARG A 1 72 ? -3.523 6.923 2.012 1.00 96.75 72 ARG A O 1
ATOM 533 N N . ALA A 1 73 ? -3.810 8.240 3.803 1.00 97.38 73 ALA A N 1
ATOM 534 C CA . ALA A 1 73 ? -3.508 9.491 3.113 1.00 97.38 73 ALA A CA 1
ATOM 535 C C . ALA A 1 73 ? -2.030 9.578 2.711 1.00 97.38 73 ALA A C 1
ATOM 537 O O . ALA A 1 73 ? -1.744 9.953 1.583 1.00 97.38 73 ALA A O 1
ATOM 538 N N . LEU A 1 74 ? -1.107 9.158 3.582 1.00 96.19 74 LEU A N 1
ATOM 539 C CA . LEU A 1 74 ? 0.319 9.077 3.254 1.00 96.19 74 LEU A CA 1
ATOM 540 C C . LEU A 1 74 ? 0.593 8.045 2.159 1.00 96.19 74 LEU A C 1
ATOM 542 O O . LEU A 1 74 ? 1.362 8.325 1.250 1.00 96.19 74 LEU A O 1
ATOM 546 N N . ALA A 1 75 ? -0.077 6.890 2.198 1.00 95.31 75 ALA A N 1
ATOM 547 C CA . ALA A 1 75 ? -0.000 5.902 1.126 1.00 95.31 75 ALA A CA 1
ATOM 548 C C . ALA A 1 75 ? -0.503 6.480 -0.210 1.00 95.31 75 ALA A C 1
ATOM 550 O O . ALA A 1 75 ? 0.109 6.264 -1.246 1.00 95.31 75 ALA A O 1
ATOM 551 N N . PHE A 1 76 ? -1.586 7.264 -0.194 1.00 95.38 76 PHE A N 1
ATOM 552 C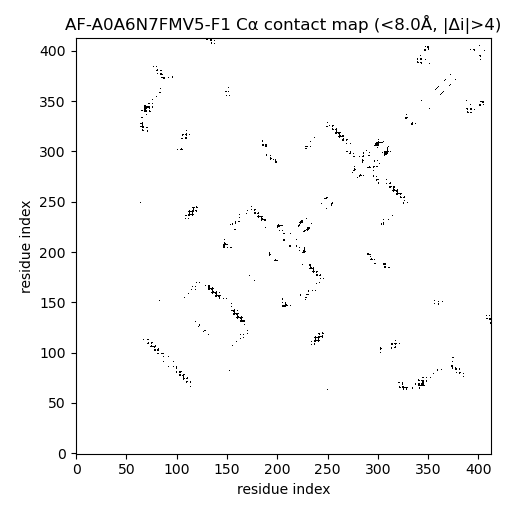 CA . PHE A 1 76 ? -2.038 7.997 -1.380 1.00 95.38 76 PHE A CA 1
ATOM 553 C C . PHE A 1 76 ? -1.014 9.042 -1.848 1.00 95.38 76 PHE A C 1
ATOM 555 O O . PHE A 1 76 ? -0.730 9.106 -3.037 1.00 95.38 76 PHE A O 1
ATOM 562 N N . GLY A 1 77 ? -0.431 9.818 -0.931 1.00 94.44 77 GLY A N 1
ATOM 563 C CA . GLY A 1 77 ? 0.609 10.797 -1.256 1.00 94.44 77 GLY A CA 1
ATOM 564 C C . GLY A 1 77 ? 1.841 10.152 -1.887 1.00 94.44 77 GLY A C 1
ATOM 565 O O . GLY A 1 77 ? 2.324 10.648 -2.893 1.00 94.44 77 GLY A O 1
ATOM 566 N N . GLY A 1 78 ? 2.284 9.004 -1.366 1.00 91.94 78 GLY A N 1
ATOM 567 C CA . GLY A 1 78 ? 3.377 8.234 -1.958 1.00 91.94 78 GLY A CA 1
ATOM 568 C C . GLY A 1 78 ? 3.064 7.741 -3.374 1.00 91.94 78 GLY A C 1
ATOM 569 O O . GLY A 1 78 ? 3.917 7.861 -4.242 1.00 91.94 78 GLY A O 1
ATOM 570 N N . MET A 1 79 ? 1.839 7.260 -3.635 1.00 91.56 79 MET A N 1
ATOM 571 C CA . MET A 1 79 ? 1.421 6.883 -4.997 1.00 91.56 79 MET A CA 1
ATOM 572 C C . MET A 1 79 ? 1.387 8.094 -5.933 1.00 91.56 79 MET A C 1
ATOM 574 O O . MET A 1 79 ? 1.839 8.001 -7.064 1.00 91.56 79 MET A O 1
ATOM 578 N N . LEU A 1 80 ? 0.884 9.239 -5.460 1.00 92.19 80 LEU A N 1
ATOM 579 C CA . LEU A 1 80 ? 0.860 10.474 -6.243 1.00 92.19 80 LEU A CA 1
ATOM 580 C C . LEU A 1 80 ? 2.276 10.922 -6.620 1.00 92.19 80 LEU A C 1
ATOM 582 O O . LEU A 1 80 ? 2.513 11.279 -7.767 1.00 92.19 80 LEU A O 1
ATOM 586 N N . THR A 1 81 ? 3.205 10.882 -5.662 1.00 90.38 81 THR A N 1
ATOM 587 C CA . THR A 1 81 ? 4.617 11.176 -5.911 1.00 90.38 81 THR A CA 1
ATOM 588 C C . THR A 1 81 ? 5.198 10.198 -6.924 1.00 90.38 81 THR A C 1
ATOM 590 O O . THR A 1 81 ? 5.716 10.656 -7.926 1.00 90.38 81 THR A O 1
ATOM 593 N N . ALA A 1 82 ? 5.033 8.887 -6.731 1.00 87.31 82 ALA A N 1
ATOM 594 C CA . ALA A 1 82 ? 5.573 7.880 -7.648 1.00 87.31 82 ALA A CA 1
ATOM 595 C C . ALA A 1 82 ? 5.007 7.988 -9.078 1.00 87.31 82 ALA A C 1
ATOM 597 O O . ALA A 1 82 ? 5.680 7.639 -10.038 1.00 87.31 82 ALA A O 1
ATOM 598 N N . HIS A 1 83 ? 3.770 8.469 -9.242 1.00 88.62 83 HIS A N 1
ATOM 599 C CA . HIS A 1 83 ? 3.179 8.660 -10.569 1.00 88.62 83 HIS A CA 1
ATOM 600 C C . HIS A 1 83 ? 3.593 9.979 -11.230 1.00 88.62 83 HIS A C 1
ATOM 602 O O . HIS A 1 83 ? 3.574 10.062 -12.449 1.00 88.62 83 HIS A O 1
ATOM 608 N N . TYR A 1 84 ? 3.899 11.028 -10.460 1.00 90.12 84 TYR A N 1
ATOM 609 C CA . TYR A 1 84 ? 4.108 12.382 -10.999 1.00 90.12 84 TYR A CA 1
ATOM 610 C C . TYR A 1 84 ? 5.526 12.914 -1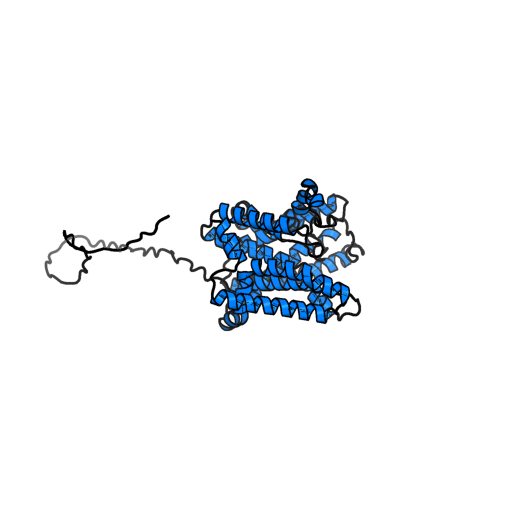0.835 1.00 90.12 84 TYR A C 1
ATOM 612 O O . TYR A 1 84 ? 5.813 13.998 -11.333 1.00 90.12 84 TYR A O 1
ATOM 620 N N . ALA A 1 85 ? 6.390 12.226 -10.103 1.00 86.06 85 ALA A N 1
ATOM 621 C CA . ALA A 1 85 ? 7.757 12.634 -9.861 1.00 86.06 85 ALA A CA 1
ATOM 622 C C . ALA A 1 85 ? 8.671 11.451 -10.149 1.00 86.06 85 ALA A C 1
ATOM 624 O O . ALA A 1 85 ? 8.559 10.429 -9.488 1.00 86.06 85 ALA A O 1
ATOM 625 N N . PHE A 1 86 ? 9.549 11.596 -11.135 1.00 81.50 86 PHE A N 1
ATOM 626 C CA . PHE A 1 86 ? 10.590 10.621 -11.433 1.00 81.50 86 PHE A CA 1
ATOM 627 C C . PHE A 1 86 ? 11.824 11.344 -12.000 1.00 81.50 86 PHE A C 1
ATOM 629 O O . PHE A 1 86 ? 11.689 12.294 -12.784 1.00 81.50 86 PHE A O 1
ATOM 636 N N . PRO A 1 87 ? 13.045 10.947 -11.597 1.00 75.88 87 PRO A N 1
ATOM 637 C CA . PRO A 1 87 ? 14.270 11.567 -12.083 1.00 75.88 87 PRO A CA 1
ATOM 638 C C . PRO A 1 87 ? 14.411 11.377 -13.598 1.00 75.88 87 PRO A C 1
ATOM 640 O O . PRO A 1 87 ? 14.410 10.248 -14.083 1.00 75.88 87 PRO A O 1
ATOM 643 N N . ARG A 1 88 ? 14.570 12.478 -14.341 1.00 70.69 88 ARG A N 1
ATOM 644 C CA . ARG A 1 88 ? 14.877 12.448 -15.785 1.00 70.69 88 ARG A CA 1
ATOM 645 C C . ARG A 1 88 ? 16.367 12.624 -16.091 1.00 70.69 88 ARG A C 1
ATOM 647 O O . ARG A 1 88 ? 16.809 12.250 -17.169 1.00 70.69 88 ARG A O 1
ATOM 654 N N . ASP A 1 89 ? 17.138 13.144 -15.136 1.00 68.06 89 AS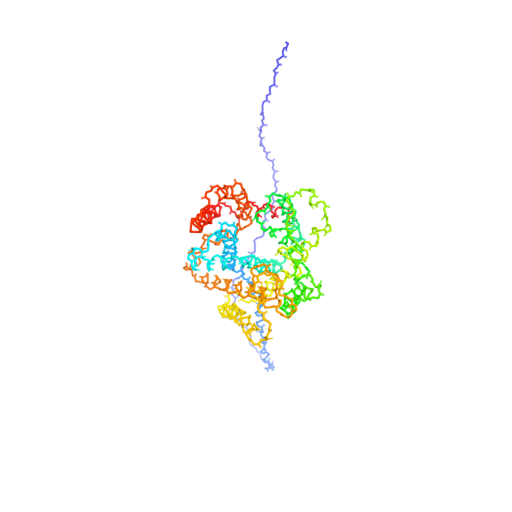P A N 1
ATOM 655 C CA . ASP A 1 89 ? 18.572 13.403 -15.276 1.00 68.06 89 ASP A CA 1
ATOM 656 C C . ASP A 1 89 ? 19.356 12.819 -14.084 1.00 68.06 89 ASP A C 1
ATOM 658 O O . ASP A 1 89 ? 18.942 12.903 -12.923 1.00 68.06 89 ASP A O 1
ATOM 662 N N . ALA A 1 90 ? 20.521 12.237 -14.371 1.00 67.44 90 ALA A N 1
ATOM 663 C CA . ALA A 1 90 ? 21.480 11.764 -13.378 1.00 67.44 90 ALA A CA 1
ATOM 664 C C . ALA A 1 90 ? 22.107 12.907 -12.552 1.00 67.44 90 ALA A C 1
ATOM 666 O O . ALA A 1 90 ? 22.617 12.649 -11.454 1.00 67.44 90 ALA A O 1
ATOM 667 N N . ALA A 1 91 ? 22.050 14.149 -13.051 1.00 74.00 91 ALA A N 1
ATOM 668 C CA . ALA A 1 91 ? 22.521 15.355 -12.373 1.00 74.00 91 ALA A CA 1
ATOM 669 C C . ALA A 1 91 ? 21.618 15.816 -11.209 1.00 74.00 91 ALA A C 1
ATOM 671 O O . ALA A 1 91 ? 22.022 16.676 -10.424 1.00 74.00 91 ALA A O 1
ATOM 672 N N . GLU A 1 92 ? 20.423 15.236 -11.047 1.00 76.50 92 GLU A N 1
ATOM 673 C CA . GLU A 1 92 ? 19.513 15.584 -9.951 1.00 76.50 92 GLU A CA 1
ATOM 674 C C . GLU A 1 92 ? 20.140 15.284 -8.563 1.00 76.50 92 GLU A C 1
ATOM 676 O O . GLU A 1 92 ? 20.770 14.226 -8.360 1.00 76.50 92 GLU A O 1
ATOM 681 N N . PRO A 1 93 ? 19.958 16.176 -7.563 1.00 79.81 93 PRO A N 1
ATOM 682 C CA . PRO A 1 93 ? 20.497 16.001 -6.217 1.00 79.81 93 PRO A CA 1
ATOM 683 C C . PRO A 1 93 ? 20.151 14.641 -5.596 1.00 79.81 93 PRO A C 1
ATOM 685 O O . PRO A 1 93 ? 19.008 14.185 -5.626 1.00 79.81 93 PRO A O 1
ATOM 688 N N . GLY A 1 94 ? 21.136 13.993 -4.966 1.00 74.94 94 GLY A N 1
ATOM 689 C CA . GLY A 1 94 ? 20.978 12.632 -4.432 1.00 74.94 94 GLY A CA 1
ATOM 690 C C . GLY A 1 94 ? 19.871 12.482 -3.380 1.00 74.94 94 GLY A C 1
ATOM 691 O O . GLY A 1 94 ? 19.218 11.445 -3.319 1.00 74.94 94 GLY A O 1
ATOM 692 N N . TRP A 1 95 ? 19.595 13.524 -2.589 1.00 75.00 95 TRP A N 1
ATOM 693 C CA . TRP A 1 95 ? 18.508 13.503 -1.603 1.00 75.00 95 TRP A CA 1
ATOM 694 C C . TRP A 1 95 ? 17.114 13.528 -2.252 1.00 75.00 95 TRP A C 1
ATOM 696 O O . TRP A 1 95 ? 16.189 12.926 -1.708 1.00 75.00 95 TRP A O 1
ATOM 706 N N . LEU A 1 96 ? 16.965 14.167 -3.421 1.00 72.94 96 LEU A N 1
ATOM 707 C CA . LEU A 1 96 ? 15.717 14.167 -4.193 1.00 72.94 96 LEU A CA 1
ATOM 708 C C . LEU A 1 96 ? 15.460 12.789 -4.802 1.00 72.94 96 LEU A C 1
ATOM 710 O O . LEU A 1 96 ? 14.363 12.256 -4.665 1.00 72.94 96 LEU A O 1
ATOM 714 N N . ARG A 1 97 ? 16.500 12.172 -5.374 1.00 70.00 97 ARG A N 1
ATOM 715 C CA . ARG A 1 97 ? 16.444 10.782 -5.854 1.00 70.00 97 ARG A CA 1
ATOM 716 C C . ARG A 1 97 ? 16.145 9.793 -4.730 1.00 70.00 97 ARG A C 1
ATOM 718 O O . ARG A 1 97 ? 15.394 8.851 -4.929 1.00 70.00 97 ARG A O 1
ATOM 725 N N . GLY A 1 98 ? 16.681 10.022 -3.531 1.00 71.38 98 GLY A N 1
ATOM 726 C CA . GLY A 1 98 ? 16.347 9.226 -2.350 1.00 71.38 98 GLY A CA 1
ATOM 727 C C . GLY A 1 98 ? 14.883 9.372 -1.919 1.00 71.38 98 GLY A C 1
ATOM 728 O O . GLY A 1 98 ? 14.258 8.383 -1.549 1.00 71.38 98 GLY A O 1
ATOM 729 N N . ALA A 1 99 ? 14.321 10.583 -1.981 1.00 69.38 99 ALA A N 1
ATOM 730 C CA . ALA A 1 99 ? 12.917 10.826 -1.644 1.00 69.38 99 ALA A CA 1
ATOM 731 C C . ALA A 1 99 ? 11.955 10.145 -2.632 1.00 69.38 99 ALA A C 1
ATOM 733 O O . ALA A 1 99 ? 10.990 9.512 -2.199 1.00 69.38 99 ALA A O 1
ATOM 734 N N . ASP A 1 100 ? 12.254 10.232 -3.928 1.00 71.06 100 ASP A N 1
ATOM 735 C CA . ASP A 1 100 ? 11.567 9.491 -4.988 1.00 71.06 100 ASP A CA 1
ATOM 736 C C . ASP A 1 100 ? 11.668 7.975 -4.763 1.00 71.06 100 ASP A C 1
ATOM 738 O O . ASP A 1 100 ? 10.656 7.300 -4.582 1.00 71.06 100 ASP A O 1
ATOM 742 N N . ALA A 1 101 ? 12.890 7.464 -4.600 1.00 69.44 101 ALA A N 1
ATOM 743 C CA . ALA A 1 101 ? 13.142 6.045 -4.389 1.00 69.44 101 ALA A CA 1
ATOM 744 C C . ALA A 1 101 ? 12.447 5.480 -3.144 1.00 69.44 101 ALA A C 1
ATOM 746 O O . ALA A 1 101 ? 12.194 4.283 -3.102 1.00 69.44 101 ALA A O 1
ATOM 747 N N . VAL A 1 102 ? 12.155 6.290 -2.118 1.00 71.06 102 VAL A N 1
ATOM 748 C CA . VAL A 1 102 ? 11.383 5.871 -0.932 1.00 71.06 102 VAL A CA 1
ATOM 749 C C . VAL A 1 102 ? 9.878 5.833 -1.213 1.00 71.06 102 VAL A C 1
ATOM 751 O O . VAL A 1 102 ? 9.186 4.983 -0.646 1.00 71.06 102 VAL A O 1
ATOM 754 N N . ALA A 1 103 ? 9.363 6.734 -2.051 1.00 73.81 103 ALA A N 1
ATOM 755 C CA . ALA A 1 103 ? 7.957 6.755 -2.446 1.00 73.81 103 ALA A CA 1
ATOM 756 C C . ALA A 1 103 ? 7.636 5.629 -3.441 1.00 73.81 103 ALA A C 1
ATOM 758 O O . ALA A 1 103 ? 6.613 4.947 -3.289 1.00 73.81 103 ALA A O 1
ATOM 759 N N . ASP A 1 104 ? 8.540 5.399 -4.393 1.00 76.50 104 ASP A N 1
ATOM 760 C CA . ASP A 1 104 ? 8.405 4.389 -5.430 1.00 76.50 104 ASP A CA 1
ATOM 761 C C . ASP A 1 104 ? 8.363 2.965 -4.845 1.00 76.50 104 ASP A C 1
ATOM 763 O O . ASP A 1 104 ? 9.072 2.604 -3.893 1.00 76.50 104 ASP A O 1
ATOM 767 N N . GLY A 1 105 ? 7.431 2.153 -5.346 1.00 73.12 105 GLY A N 1
ATOM 768 C CA . GLY A 1 105 ? 7.169 0.791 -4.875 1.00 73.12 105 GLY A CA 1
ATOM 769 C C . GLY A 1 105 ? 6.537 0.647 -3.486 1.00 73.12 105 GLY A C 1
ATOM 770 O O . GLY A 1 105 ? 5.842 -0.333 -3.229 1.00 73.12 105 GLY A O 1
ATOM 771 N N . ARG A 1 106 ? 6.719 1.585 -2.552 1.00 84.56 106 ARG A N 1
ATOM 772 C CA . ARG A 1 106 ? 6.395 1.346 -1.125 1.00 84.56 106 ARG A CA 1
ATOM 773 C C . ARG A 1 106 ? 5.026 1.863 -0.692 1.00 84.56 106 ARG A C 1
ATOM 775 O O . ARG A 1 106 ? 4.482 1.417 0.322 1.00 84.56 106 ARG A O 1
ATOM 782 N N . ALA A 1 107 ? 4.427 2.755 -1.476 1.00 88.19 107 ALA A N 1
ATOM 783 C CA . ALA A 1 107 ? 3.133 3.357 -1.174 1.00 88.19 107 ALA A CA 1
ATOM 784 C C . ALA A 1 107 ? 1.956 2.360 -1.253 1.00 88.19 107 ALA A C 1
ATOM 786 O O . ALA A 1 107 ? 1.112 2.289 -0.352 1.00 88.19 107 ALA A O 1
ATOM 787 N N . ALA A 1 108 ? 1.921 1.542 -2.305 1.00 91.88 108 ALA A N 1
ATOM 788 C CA . ALA A 1 108 ? 0.867 0.557 -2.540 1.00 91.88 108 ALA A CA 1
ATOM 789 C C . ALA A 1 108 ? 0.804 -0.567 -1.472 1.00 91.88 108 ALA A C 1
ATOM 791 O O . ALA A 1 108 ? -0.298 -0.856 -0.986 1.00 91.88 108 ALA A O 1
ATOM 792 N N . PRO A 1 109 ? 1.931 -1.152 -1.010 1.00 95.50 109 PRO A N 1
ATOM 793 C CA . PRO A 1 109 ? 1.954 -2.088 0.117 1.00 95.50 109 PRO A CA 1
ATOM 794 C C . PRO A 1 109 ? 1.262 -1.566 1.382 1.00 95.50 109 PRO A C 1
ATOM 796 O O . PRO A 1 109 ? 0.445 -2.273 1.979 1.00 95.50 109 PRO A O 1
ATOM 799 N N . LEU A 1 110 ? 1.508 -0.307 1.768 1.00 96.25 110 LEU A N 1
ATOM 800 C CA . LEU A 1 110 ? 0.830 0.316 2.911 1.00 96.25 110 LEU A CA 1
ATOM 801 C C . LEU A 1 110 ? -0.692 0.371 2.704 1.00 96.25 110 LEU A C 1
ATOM 803 O O . LEU A 1 110 ? -1.457 0.106 3.636 1.00 96.25 110 LEU A O 1
ATOM 807 N N . PHE A 1 111 ? -1.148 0.642 1.479 1.00 94.00 111 PHE A N 1
ATOM 808 C CA . PHE A 1 111 ? -2.567 0.626 1.123 1.00 94.00 111 PHE A CA 1
ATOM 809 C C . PHE A 1 111 ? -3.206 -0.760 1.319 1.00 94.00 111 PHE A C 1
ATOM 811 O O . PHE A 1 111 ? -4.318 -0.858 1.853 1.00 94.00 111 PHE A O 1
ATOM 818 N N . CYS A 1 112 ? -2.500 -1.831 0.947 1.00 97.19 112 CYS A N 1
ATOM 819 C CA . CYS A 1 112 ? -2.940 -3.220 1.125 1.00 97.19 112 CYS A CA 1
ATOM 820 C C . CYS A 1 112 ? -2.904 -3.675 2.594 1.00 97.19 112 CYS A C 1
ATOM 822 O O . CYS A 1 112 ? -3.812 -4.373 3.053 1.00 97.19 112 CYS A O 1
ATOM 824 N N . VAL A 1 113 ? -1.929 -3.217 3.382 1.00 98.56 113 VAL A N 1
ATOM 825 C CA . VAL A 1 113 ? -1.924 -3.446 4.836 1.00 98.56 113 VAL A CA 1
ATOM 826 C C . VAL A 1 113 ? -3.125 -2.752 5.489 1.00 98.56 113 VAL A C 1
ATOM 828 O O . VAL A 1 113 ? -3.873 -3.367 6.256 1.00 98.56 113 VAL A O 1
ATOM 831 N N . VAL A 1 114 ? -3.387 -1.487 5.143 1.00 97.56 114 VAL A N 1
ATOM 832 C CA . VAL A 1 114 ? -4.548 -0.735 5.650 1.00 97.56 114 VAL A CA 1
ATOM 833 C C . VAL A 1 114 ? -5.878 -1.345 5.183 1.00 97.56 114 VAL A C 1
ATOM 835 O O . VAL A 1 114 ? -6.851 -1.313 5.945 1.00 97.56 114 VAL A O 1
ATOM 838 N N . LEU A 1 115 ? -5.938 -1.931 3.980 1.00 97.31 115 LEU A N 1
ATOM 839 C CA . LEU A 1 115 ? -7.078 -2.726 3.506 1.00 97.31 115 LEU A CA 1
ATOM 840 C C . LEU A 1 115 ? -7.372 -3.878 4.470 1.00 97.31 115 LEU A C 1
ATOM 842 O O . LEU A 1 115 ? -8.497 -3.982 4.965 1.00 97.31 115 LEU A O 1
ATOM 846 N N . GLY A 1 116 ? -6.363 -4.699 4.778 1.00 98.12 116 GLY A N 1
ATOM 847 C CA . GLY A 1 116 ? -6.494 -5.819 5.712 1.00 98.12 116 GLY A CA 1
ATOM 848 C C . GLY A 1 116 ? -6.948 -5.368 7.102 1.00 98.12 116 GLY A C 1
ATOM 849 O O . GLY A 1 116 ? -7.876 -5.950 7.669 1.00 98.12 116 GLY A O 1
ATOM 850 N N . ILE A 1 117 ? -6.389 -4.264 7.616 1.00 98.19 117 ILE A N 1
ATOM 851 C CA . ILE A 1 117 ? -6.793 -3.694 8.913 1.00 98.19 117 ILE A CA 1
ATOM 852 C C . ILE A 1 117 ? -8.261 -3.258 8.891 1.00 98.19 117 ILE A C 1
ATOM 854 O O . ILE A 1 117 ? -9.055 -3.618 9.766 1.00 98.19 117 ILE A O 1
ATOM 858 N N . GLY A 1 118 ? -8.634 -2.477 7.874 1.00 95.88 118 GLY A N 1
ATOM 859 C CA . GLY A 1 118 ? -9.987 -1.963 7.708 1.00 95.88 118 GLY A CA 1
ATOM 860 C C . GLY A 1 118 ? -11.012 -3.085 7.568 1.00 95.88 118 GLY A C 1
ATOM 861 O O . GLY A 1 118 ? -12.076 -3.030 8.192 1.00 95.88 118 GLY A O 1
ATOM 862 N N . ALA A 1 119 ? -10.683 -4.124 6.802 1.00 96.88 119 ALA A N 1
ATOM 863 C CA . ALA A 1 119 ? -11.559 -5.263 6.603 1.00 96.88 119 ALA A CA 1
ATOM 864 C C . ALA A 1 119 ? -11.685 -6.125 7.869 1.00 96.88 119 ALA A C 1
ATOM 866 O O . ALA A 1 119 ? -12.801 -6.495 8.236 1.00 96.88 119 ALA A O 1
ATOM 867 N N . GLY A 1 120 ? -10.589 -6.339 8.606 1.00 96.88 120 GLY A N 1
ATOM 868 C CA . GLY A 1 120 ? -10.604 -7.004 9.911 1.00 96.88 120 GLY A CA 1
ATOM 869 C C . GLY A 1 120 ? -11.502 -6.289 10.928 1.00 96.88 120 GLY A C 1
ATOM 870 O O . GLY A 1 120 ? -12.332 -6.923 11.582 1.00 96.88 120 GLY A O 1
ATOM 871 N N . PHE A 1 121 ? -11.433 -4.956 11.006 1.00 95.75 121 PHE A N 1
ATOM 872 C CA . PHE A 1 121 ? -12.320 -4.167 11.870 1.00 95.75 121 PHE A CA 1
ATOM 873 C C . PHE A 1 121 ? -13.786 -4.191 11.434 1.00 95.75 121 PHE A C 1
ATOM 875 O O . PHE A 1 121 ? -14.675 -4.216 12.285 1.00 95.75 121 PHE A O 1
ATOM 882 N N . LEU A 1 122 ? -14.066 -4.164 10.130 1.00 94.50 122 LEU A N 1
ATOM 883 C CA . LEU A 1 122 ? -15.434 -4.281 9.623 1.00 94.50 122 LEU A CA 1
ATOM 884 C C . LEU A 1 122 ? -16.018 -5.670 9.903 1.00 94.50 122 LEU A C 1
ATOM 886 O O . LEU A 1 122 ? -17.176 -5.763 10.319 1.00 94.50 122 LEU A O 1
ATOM 890 N N . ALA A 1 123 ? -15.224 -6.727 9.732 1.00 94.50 123 ALA A N 1
ATOM 891 C CA . ALA A 1 123 ? -15.619 -8.098 10.035 1.00 94.50 123 ALA A CA 1
ATOM 892 C C . ALA A 1 123 ? -15.907 -8.281 11.534 1.00 94.50 123 ALA A C 1
ATOM 894 O O . ALA A 1 123 ? -16.950 -8.824 11.889 1.00 94.50 123 ALA A O 1
ATOM 895 N N . ALA A 1 124 ? -15.059 -7.737 12.416 1.00 92.94 124 ALA A N 1
ATOM 896 C CA . ALA A 1 124 ? -15.274 -7.761 13.867 1.00 92.94 124 ALA A CA 1
ATOM 897 C C . ALA A 1 124 ? -16.552 -7.020 14.314 1.00 92.94 124 ALA A C 1
ATOM 899 O O . ALA A 1 124 ? -17.080 -7.287 15.389 1.00 92.94 124 ALA A O 1
ATOM 900 N N . ARG A 1 125 ? -17.071 -6.101 13.487 1.00 92.44 125 ARG A N 1
ATOM 901 C CA . ARG A 1 125 ? -18.348 -5.394 13.699 1.00 92.44 125 ARG A CA 1
ATOM 902 C C . ARG A 1 125 ? -19.557 -6.115 13.088 1.00 92.44 125 ARG A C 1
ATOM 904 O O . ARG A 1 125 ? -20.634 -5.530 13.037 1.00 92.44 125 ARG A O 1
ATOM 911 N N . GLY A 1 126 ? -19.387 -7.339 12.584 1.00 93.38 126 GLY A N 1
ATOM 912 C CA . GLY A 1 126 ? -20.468 -8.132 11.993 1.00 93.38 126 GLY A CA 1
ATOM 913 C C . GLY A 1 126 ? -20.820 -7.758 10.550 1.00 93.38 126 GLY A C 1
ATOM 914 O O . GLY A 1 126 ? -21.925 -8.048 10.094 1.00 93.38 126 GLY A O 1
ATOM 915 N N . THR A 1 127 ? -19.915 -7.103 9.810 1.00 93.94 127 THR A N 1
ATOM 916 C CA . THR A 1 127 ? -20.130 -6.859 8.371 1.00 93.94 127 THR A CA 1
ATOM 917 C C . THR A 1 127 ? -20.198 -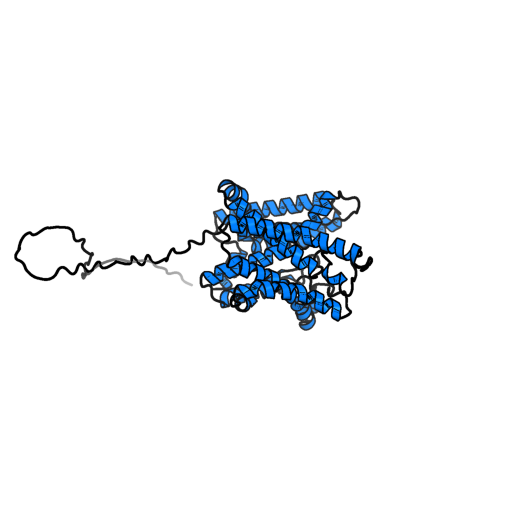8.193 7.625 1.00 93.94 127 THR A C 1
ATOM 919 O O . THR A 1 127 ? -19.327 -9.042 7.800 1.00 93.94 127 THR A O 1
ATOM 922 N N . ARG A 1 128 ? -21.225 -8.373 6.785 1.00 95.25 128 ARG A N 1
ATOM 923 C CA . ARG A 1 128 ? -21.445 -9.607 6.015 1.00 95.25 128 ARG A CA 1
ATOM 924 C C . ARG A 1 128 ? -20.375 -9.797 4.939 1.00 95.25 128 ARG A C 1
ATOM 926 O O . ARG A 1 128 ? -19.981 -8.828 4.292 1.00 95.25 128 ARG A O 1
ATOM 933 N N . ASP A 1 129 ? -20.015 -11.053 4.673 1.00 96.31 129 ASP A N 1
ATOM 934 C CA . ASP A 1 129 ? -19.045 -11.440 3.633 1.00 96.31 129 ASP A CA 1
ATOM 935 C C . ASP A 1 129 ? -19.409 -10.843 2.260 1.00 96.31 129 ASP A C 1
ATOM 937 O O . ASP A 1 129 ? -18.556 -10.255 1.596 1.00 96.31 129 ASP A O 1
ATOM 941 N N . ARG A 1 130 ? -20.705 -10.859 1.901 1.00 95.94 130 ARG A N 1
ATOM 942 C CA . ARG A 1 130 ? -21.237 -10.255 0.664 1.00 95.94 130 ARG A CA 1
ATOM 943 C C . ARG A 1 130 ? -20.825 -8.792 0.479 1.00 95.94 130 ARG A C 1
ATOM 945 O O . ARG A 1 130 ? -20.586 -8.373 -0.645 1.00 95.94 130 ARG A O 1
ATOM 952 N N . THR A 1 131 ? -20.722 -8.004 1.550 1.00 95.94 131 THR A N 1
ATOM 953 C CA . THR A 1 131 ? -20.328 -6.591 1.441 1.00 95.94 131 THR A CA 1
ATOM 954 C C . THR A 1 131 ? -18.882 -6.441 0.970 1.00 95.94 131 THR A C 1
ATOM 956 O O . THR A 1 131 ? -18.597 -5.507 0.226 1.00 95.94 131 THR A O 1
ATOM 959 N N . PHE A 1 132 ? -17.973 -7.331 1.376 1.00 96.69 132 PHE A N 1
ATOM 960 C CA . PHE A 1 132 ? -16.589 -7.311 0.893 1.00 96.69 132 PHE A CA 1
ATOM 961 C C . PHE A 1 132 ? -16.523 -7.736 -0.572 1.00 96.69 132 PHE A C 1
ATOM 963 O O . PHE A 1 132 ? -15.943 -7.013 -1.372 1.00 96.69 132 PHE A O 1
ATOM 970 N N . VAL A 1 133 ? -17.215 -8.825 -0.929 1.00 97.88 133 VAL A N 1
ATOM 971 C CA . VAL A 1 133 ? -17.296 -9.326 -2.311 1.00 97.88 133 VAL A CA 1
ATOM 972 C C . VAL A 1 133 ? -17.840 -8.257 -3.253 1.00 97.88 133 VAL A C 1
ATOM 974 O O . VAL A 1 133 ? -17.174 -7.902 -4.211 1.00 97.88 133 VAL A O 1
ATOM 977 N N . VAL A 1 134 ? -19.006 -7.674 -2.958 1.00 97.50 134 VAL A N 1
ATOM 978 C CA . VAL A 1 134 ? -19.632 -6.678 -3.843 1.00 97.50 134 VAL A CA 1
ATOM 979 C C . VAL A 1 134 ? -18.768 -5.428 -3.991 1.00 97.50 134 VAL A C 1
ATOM 981 O O . VAL A 1 134 ? -18.629 -4.909 -5.094 1.00 97.50 134 VAL A O 1
ATOM 984 N N . ARG A 1 135 ? -18.149 -4.942 -2.906 1.00 96.56 135 ARG A N 1
ATOM 985 C CA . ARG A 1 135 ? -17.239 -3.792 -3.004 1.00 96.56 135 ARG A CA 1
ATOM 986 C C . ARG A 1 135 ? -15.985 -4.127 -3.794 1.00 96.56 135 ARG A C 1
ATOM 988 O O . ARG A 1 135 ? -15.566 -3.314 -4.602 1.00 96.56 135 ARG A O 1
ATOM 995 N N . GLY A 1 136 ? -15.401 -5.295 -3.551 1.00 97.38 136 GLY A N 1
ATOM 996 C CA . GLY A 1 136 ? -14.222 -5.759 -4.267 1.00 97.38 136 GLY A CA 1
ATOM 997 C C . GLY A 1 136 ? -14.495 -5.922 -5.759 1.00 97.38 136 GLY A C 1
ATOM 998 O O . GLY A 1 136 ? -13.757 -5.375 -6.565 1.00 97.38 136 GLY A O 1
ATOM 999 N N . LEU A 1 137 ? -15.612 -6.554 -6.125 1.00 97.75 137 LEU A N 1
ATOM 1000 C CA . LEU A 1 137 ? -16.043 -6.689 -7.518 1.00 97.75 137 LEU A CA 1
ATOM 1001 C C . LEU A 1 137 ? -16.347 -5.338 -8.168 1.00 97.75 137 LEU A C 1
ATOM 1003 O O . LEU A 1 137 ? -15.955 -5.119 -9.304 1.00 97.75 137 LEU A O 1
ATOM 1007 N N . ALA A 1 138 ? -16.987 -4.404 -7.462 1.00 97.44 138 ALA A N 1
ATOM 1008 C CA . ALA A 1 138 ? -17.208 -3.063 -7.997 1.00 97.44 138 ALA A CA 1
ATOM 1009 C C . ALA A 1 138 ? -15.883 -2.327 -8.268 1.00 97.44 138 ALA A C 1
ATOM 1011 O O . ALA A 1 138 ? -15.743 -1.698 -9.310 1.00 97.44 138 ALA A O 1
ATOM 1012 N N . LEU A 1 139 ? -14.899 -2.429 -7.366 1.00 97.06 139 LEU A N 1
ATOM 1013 C CA . LEU A 1 139 ? -13.563 -1.861 -7.584 1.00 97.06 139 LEU A CA 1
ATOM 1014 C C . LEU A 1 139 ? -12.818 -2.562 -8.721 1.00 97.06 139 LEU A C 1
ATOM 1016 O O . LEU A 1 139 ? -12.173 -1.884 -9.512 1.00 97.06 139 LEU A O 1
ATOM 1020 N N . LEU A 1 140 ? -12.945 -3.887 -8.825 1.00 96.44 140 LEU A N 1
ATOM 1021 C CA . LEU A 1 140 ? -12.394 -4.660 -9.931 1.00 96.44 140 LEU A CA 1
ATOM 1022 C C . LEU A 1 140 ? -12.963 -4.161 -11.257 1.00 96.44 140 LEU A C 1
ATOM 1024 O O . LEU A 1 140 ? -12.196 -3.771 -12.120 1.00 96.44 140 LEU A O 1
ATOM 1028 N N . LEU A 1 141 ? -14.289 -4.100 -11.393 1.00 95.88 141 LEU A N 1
ATOM 1029 C CA . LEU A 1 141 ? -14.955 -3.665 -12.621 1.00 95.88 141 LEU A CA 1
ATOM 1030 C C . LEU A 1 141 ? -14.609 -2.222 -12.998 1.00 95.88 141 LEU A C 1
ATOM 1032 O O . LEU A 1 141 ? -14.336 -1.955 -14.161 1.00 95.88 141 LEU A O 1
ATOM 1036 N N . VAL A 1 142 ? -14.574 -1.303 -12.027 1.00 95.75 142 VAL A N 1
ATOM 1037 C CA . VAL A 1 142 ? -14.129 0.079 -12.276 1.00 95.75 142 VAL A CA 1
ATOM 1038 C C . VAL A 1 142 ? -12.669 0.099 -12.720 1.00 95.75 142 VAL A C 1
ATOM 1040 O O . VAL A 1 142 ? -12.346 0.793 -13.674 1.00 95.75 142 VAL A O 1
ATOM 1043 N N . GLY A 1 143 ? -11.804 -0.678 -12.066 1.00 94.31 143 GLY A N 1
ATOM 1044 C CA . GLY A 1 143 ? -10.403 -0.822 -12.445 1.00 94.31 143 GLY A CA 1
ATOM 1045 C C . GLY A 1 143 ? -10.233 -1.359 -13.865 1.00 94.31 143 GLY A C 1
ATOM 1046 O O . GLY A 1 143 ? -9.510 -0.758 -14.643 1.00 94.31 143 GLY A O 1
ATOM 1047 N N . LEU A 1 144 ? -10.932 -2.440 -14.223 1.00 92.75 144 LEU A N 1
ATOM 1048 C CA . LEU A 1 144 ? -10.900 -3.007 -15.574 1.00 92.75 144 LEU A CA 1
ATOM 1049 C C . LEU A 1 144 ? -11.410 -2.002 -16.615 1.00 92.75 144 LEU A C 1
ATOM 1051 O O . LEU A 1 144 ? -10.833 -1.900 -17.687 1.00 92.75 144 LEU A O 1
ATOM 1055 N N . ALA A 1 145 ? -12.461 -1.239 -16.300 1.00 93.19 145 ALA A N 1
ATOM 1056 C CA . ALA A 1 145 ? -13.034 -0.262 -17.223 1.00 93.19 145 ALA A CA 1
ATOM 1057 C C . ALA A 1 145 ? -12.103 0.927 -17.501 1.00 93.19 145 ALA A C 1
ATOM 1059 O O . ALA A 1 145 ? -12.136 1.477 -18.595 1.00 93.19 145 ALA A O 1
ATOM 1060 N N . IL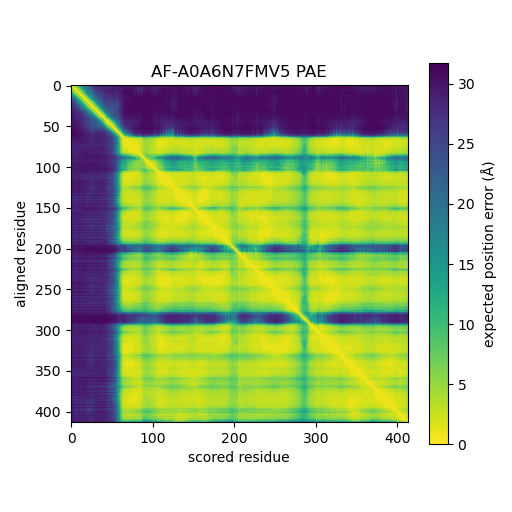E A 1 146 ? -11.291 1.340 -16.521 1.00 92.06 146 ILE A N 1
ATOM 1061 C CA . ILE A 1 146 ? -10.330 2.437 -16.708 1.00 92.06 146 ILE A CA 1
ATOM 1062 C C . ILE A 1 146 ? -8.966 1.958 -17.212 1.00 92.06 146 ILE A C 1
ATOM 1064 O O . ILE A 1 146 ? -8.202 2.780 -17.698 1.00 92.06 146 ILE A O 1
ATOM 1068 N N . TRP A 1 147 ? -8.673 0.657 -17.111 1.00 90.31 147 TRP A N 1
ATOM 1069 C CA . TRP A 1 147 ? -7.380 0.052 -17.445 1.00 90.31 147 TRP A CA 1
ATOM 1070 C C . TRP A 1 147 ? -6.835 0.489 -18.818 1.00 90.31 147 TRP A C 1
ATOM 1072 O O . TRP A 1 147 ? -5.721 1.016 -18.839 1.00 90.31 147 TRP A O 1
ATOM 1082 N N . PRO A 1 148 ? -7.609 0.405 -19.924 1.00 89.69 148 PRO A N 1
ATOM 1083 C CA . PRO A 1 148 ? -7.116 0.758 -21.262 1.00 89.69 148 PRO A CA 1
ATOM 1084 C C . PRO A 1 148 ? -6.729 2.226 -21.424 1.00 89.69 148 PRO A C 1
ATOM 1086 O O . PRO A 1 148 ? -6.017 2.584 -22.347 1.00 89.69 148 PRO A O 1
ATOM 1089 N N . TYR A 1 149 ? -7.220 3.096 -20.544 1.00 88.12 149 TYR A N 1
ATOM 1090 C CA . TYR A 1 149 ? -6.969 4.534 -20.604 1.00 88.12 149 TYR A CA 1
ATOM 1091 C C . TYR A 1 149 ? -5.817 4.958 -19.696 1.00 88.12 149 TYR A C 1
ATOM 1093 O O . TYR A 1 149 ? -5.733 6.127 -19.338 1.00 88.12 149 TYR A O 1
ATOM 1101 N N . GLN A 1 150 ? -5.031 4.010 -19.192 1.00 87.06 150 GLN A N 1
ATOM 1102 C CA . GLN A 1 150 ? -3.956 4.255 -18.240 1.00 87.06 150 GLN A CA 1
ATOM 1103 C C . GLN A 1 150 ? -2.707 3.537 -18.747 1.00 87.06 150 GLN A C 1
ATOM 1105 O O . GLN A 1 150 ? -2.431 2.408 -18.341 1.00 87.06 150 GLN A O 1
ATOM 1110 N N . SER A 1 151 ? -1.965 4.174 -19.651 1.00 77.81 151 SER A N 1
ATOM 1111 C CA . SER A 1 151 ? -0.713 3.623 -20.190 1.00 77.81 151 SER A CA 1
ATOM 1112 C C . SER A 1 151 ? 0.491 3.920 -19.301 1.00 77.81 151 SER A C 1
ATOM 1114 O O . SER A 1 151 ? 1.473 3.185 -19.315 1.00 77.81 151 SER A O 1
ATOM 1116 N N . THR A 1 152 ? 0.420 4.986 -18.505 1.00 78.38 152 THR A N 1
ATOM 1117 C CA . THR A 1 152 ? 1.607 5.544 -17.838 1.00 78.38 152 THR A CA 1
ATOM 1118 C C . THR A 1 152 ? 1.632 5.284 -16.331 1.00 78.38 152 THR A C 1
ATOM 1120 O O . THR A 1 152 ? 2.608 5.573 -15.644 1.00 78.38 152 THR A O 1
ATOM 1123 N N . VAL A 1 153 ? 0.557 4.702 -15.797 1.00 81.62 153 VAL A N 1
ATOM 1124 C CA . VAL A 1 153 ? 0.399 4.394 -14.376 1.00 81.62 153 VAL A CA 1
ATOM 1125 C C . VAL A 1 153 ? 0.109 2.911 -14.192 1.00 81.62 153 VAL A C 1
ATOM 1127 O O . VAL A 1 153 ? -0.849 2.384 -14.758 1.00 81.62 153 VAL A O 1
ATOM 1130 N N . TYR A 1 154 ? 0.868 2.255 -13.311 1.00 81.81 154 TYR A N 1
ATOM 1131 C CA . TYR A 1 154 ? 0.538 0.903 -12.867 1.00 81.81 154 TYR A CA 1
ATOM 1132 C C . TYR A 1 154 ? -0.770 0.912 -12.071 1.00 81.81 154 TYR A C 1
ATOM 1134 O O . TYR A 1 154 ? -0.858 1.391 -10.936 1.00 81.81 154 TYR A O 1
ATOM 1142 N N . LEU A 1 155 ? -1.822 0.352 -12.664 1.00 89.62 155 LEU A N 1
ATOM 1143 C CA . LEU A 1 155 ? -3.153 0.410 -12.087 1.00 89.62 155 LEU A CA 1
ATOM 1144 C C . LEU A 1 155 ? -3.379 -0.718 -11.068 1.00 89.62 155 LEU A C 1
ATOM 1146 O O . LEU A 1 155 ? -3.734 -1.850 -11.397 1.00 89.62 155 LEU A O 1
ATOM 1150 N N . ILE A 1 156 ? -3.245 -0.398 -9.778 1.00 91.69 156 ILE A N 1
ATOM 1151 C CA . ILE A 1 156 ? -3.502 -1.360 -8.689 1.00 91.69 156 ILE A CA 1
ATOM 1152 C C . ILE A 1 156 ? -4.995 -1.670 -8.482 1.00 91.69 156 ILE A C 1
ATOM 1154 O O . ILE A 1 156 ? -5.340 -2.670 -7.851 1.00 91.69 156 ILE A O 1
ATOM 1158 N N . LEU A 1 157 ? -5.909 -0.833 -8.981 1.00 94.44 157 LEU A N 1
ATOM 1159 C CA . LEU A 1 157 ? -7.332 -0.891 -8.625 1.00 94.44 157 LEU A CA 1
ATOM 1160 C C . LEU A 1 157 ? -8.012 -2.261 -8.883 1.00 94.44 157 LEU A C 1
ATOM 1162 O O . LEU A 1 157 ? -8.693 -2.736 -7.966 1.00 94.44 157 LEU A O 1
ATOM 1166 N N . PRO A 1 158 ? -7.796 -2.946 -10.029 1.00 94.81 158 PRO A N 1
ATOM 1167 C CA . PRO A 1 158 ? -8.264 -4.318 -10.254 1.00 94.81 158 PRO A CA 1
ATOM 1168 C C . PRO A 1 158 ? -7.800 -5.303 -9.173 1.00 94.81 158 PRO A C 1
ATOM 1170 O O . PRO A 1 158 ? -8.608 -6.005 -8.558 1.00 94.81 158 PRO A O 1
ATOM 1173 N N . HIS A 1 159 ? -6.499 -5.295 -8.879 1.00 94.44 159 HIS A N 1
ATOM 1174 C CA . HIS A 1 159 ? -5.870 -6.155 -7.880 1.00 94.44 159 HIS A CA 1
ATOM 1175 C C . HIS A 1 159 ? -6.408 -5.863 -6.476 1.00 94.44 159 HIS A C 1
ATOM 1177 O O . HIS A 1 159 ? -6.749 -6.777 -5.726 1.00 94.44 159 HIS A O 1
ATOM 1183 N N . TYR A 1 160 ? -6.571 -4.583 -6.130 1.00 95.44 160 TYR A N 1
ATOM 1184 C CA . TYR A 1 160 ? -7.162 -4.156 -4.863 1.00 95.44 160 TYR A CA 1
ATOM 1185 C C . TYR A 1 160 ? -8.615 -4.632 -4.717 1.00 95.44 160 TYR A C 1
ATOM 1187 O O . TYR A 1 160 ? -9.032 -5.048 -3.632 1.00 95.44 160 TYR A O 1
ATOM 1195 N N . GLY A 1 161 ? -9.378 -4.611 -5.815 1.00 97.31 161 GLY A N 1
ATOM 1196 C CA . GLY A 1 161 ? -10.725 -5.165 -5.892 1.00 97.31 161 GLY A CA 1
ATOM 1197 C C . GLY A 1 161 ? -10.762 -6.665 -5.601 1.00 97.31 161 GLY A C 1
ATOM 1198 O O . GLY A 1 161 ? -11.532 -7.097 -4.739 1.00 97.31 161 GLY A O 1
ATOM 1199 N N . LEU A 1 162 ? -9.885 -7.447 -6.236 1.00 97.62 162 LEU A N 1
ATOM 1200 C CA . LEU A 1 162 ? -9.747 -8.888 -5.979 1.00 97.62 162 LEU A CA 1
ATOM 1201 C C . LEU A 1 162 ? -9.336 -9.182 -4.535 1.00 97.62 162 LEU A C 1
ATOM 1203 O O . LEU A 1 162 ? -9.990 -9.978 -3.859 1.00 97.62 162 LEU A O 1
ATOM 1207 N N . LEU A 1 163 ? -8.308 -8.495 -4.030 1.00 98.00 163 LEU A N 1
ATOM 1208 C CA . LEU A 1 163 ? -7.860 -8.614 -2.643 1.00 98.00 163 LEU A CA 1
ATOM 1209 C C . LEU A 1 163 ? -9.018 -8.362 -1.668 1.00 98.00 163 LEU A C 1
ATOM 1211 O O . LEU A 1 163 ? -9.239 -9.151 -0.753 1.00 98.00 163 LEU A O 1
ATOM 1215 N N . LEU A 1 164 ? -9.804 -7.300 -1.876 1.00 97.94 164 LEU A N 1
ATOM 1216 C CA . LEU A 1 164 ? -10.972 -7.003 -1.045 1.00 97.94 164 LEU A CA 1
ATOM 1217 C C . LEU A 1 164 ? -12.066 -8.076 -1.174 1.00 97.94 164 LEU A C 1
ATOM 1219 O O . LEU A 1 164 ? -12.647 -8.475 -0.161 1.00 97.94 164 LEU A O 1
ATOM 1223 N N . ALA A 1 165 ? -12.347 -8.546 -2.392 1.00 98.25 165 ALA A N 1
ATOM 1224 C CA . ALA A 1 165 ? -13.377 -9.550 -2.647 1.00 98.25 165 ALA A CA 1
ATOM 1225 C C . ALA A 1 165 ? -13.062 -10.899 -1.983 1.00 98.25 165 ALA A C 1
ATOM 1227 O O . ALA A 1 165 ? -13.983 -11.591 -1.551 1.00 98.25 165 ALA A O 1
ATOM 1228 N N . LEU A 1 166 ? -11.777 -11.242 -1.853 1.00 98.25 166 LEU A N 1
ATOM 1229 C CA . LEU A 1 166 ? -11.294 -12.502 -1.281 1.00 98.25 166 LEU A CA 1
ATOM 1230 C C . LEU A 1 166 ? -11.074 -12.462 0.242 1.00 98.25 166 LEU A C 1
ATOM 1232 O O . LEU A 1 166 ? -10.923 -13.515 0.865 1.00 98.25 166 LEU A O 1
ATOM 1236 N N . VAL A 1 167 ? -11.164 -11.289 0.889 1.00 98.06 167 VAL A N 1
ATOM 1237 C CA . VAL A 1 167 ? -11.085 -11.167 2.361 1.00 98.06 167 VAL A CA 1
ATOM 1238 C C . VAL A 1 167 ? -11.975 -12.164 3.128 1.00 98.06 167 VAL A C 1
ATOM 1240 O O . VAL A 1 167 ? -11.511 -12.672 4.154 1.00 98.06 167 VAL A O 1
ATOM 1243 N N . PRO A 1 168 ? -13.222 -12.481 2.715 1.00 98.00 168 PRO A N 1
ATOM 1244 C CA . PRO A 1 168 ? -14.054 -13.479 3.390 1.00 98.00 168 PRO A CA 1
ATOM 1245 C C . PRO A 1 168 ? -13.390 -14.844 3.606 1.00 98.00 168 PRO A C 1
ATOM 1247 O O . PRO A 1 168 ? -13.714 -15.515 4.587 1.00 98.00 168 PRO A O 1
ATOM 1250 N N . ILE A 1 169 ? -12.459 -15.233 2.730 1.00 97.75 169 ILE A N 1
ATOM 1251 C CA . ILE A 1 169 ? -11.673 -16.463 2.848 1.00 97.75 169 ILE A CA 1
ATOM 1252 C C . ILE A 1 169 ? -10.624 -16.276 3.948 1.00 97.75 169 ILE A C 1
ATOM 1254 O O . ILE A 1 169 ? -10.628 -16.978 4.960 1.00 97.75 169 ILE A O 1
ATOM 1258 N N . TRP A 1 170 ? -9.770 -15.262 3.807 1.00 97.50 170 TRP A N 1
ATOM 1259 C CA . TRP A 1 170 ? -8.616 -15.064 4.685 1.00 97.50 170 TRP A CA 1
ATOM 1260 C C . TRP A 1 170 ? -8.976 -14.612 6.098 1.00 97.50 170 TRP A C 1
ATOM 1262 O O . TRP A 1 170 ? -8.280 -14.937 7.057 1.00 97.50 170 TRP A O 1
ATOM 1272 N N . ARG A 1 171 ? -10.102 -13.912 6.283 1.00 96.25 171 ARG A N 1
ATOM 1273 C CA . ARG A 1 171 ? -10.531 -13.468 7.618 1.00 96.25 171 ARG A CA 1
ATOM 1274 C C . ARG A 1 171 ? -10.856 -14.630 8.562 1.00 96.25 171 ARG A C 1
ATOM 1276 O O . ARG A 1 171 ? -10.892 -14.407 9.771 1.00 96.25 171 ARG A O 1
ATOM 1283 N N . ARG A 1 172 ? -11.116 -15.829 8.022 1.00 96.62 172 ARG A N 1
ATOM 1284 C CA . ARG A 1 172 ? -11.407 -17.062 8.776 1.00 96.62 172 ARG A CA 1
ATOM 1285 C C . ARG A 1 172 ? -10.142 -17.730 9.317 1.00 96.62 172 ARG A C 1
ATOM 1287 O O . ARG A 1 172 ? -10.238 -18.548 10.224 1.00 96.62 172 ARG A O 1
ATOM 1294 N N . ILE A 1 173 ? -8.968 -17.357 8.806 1.00 98.00 173 ILE A N 1
ATOM 1295 C CA . I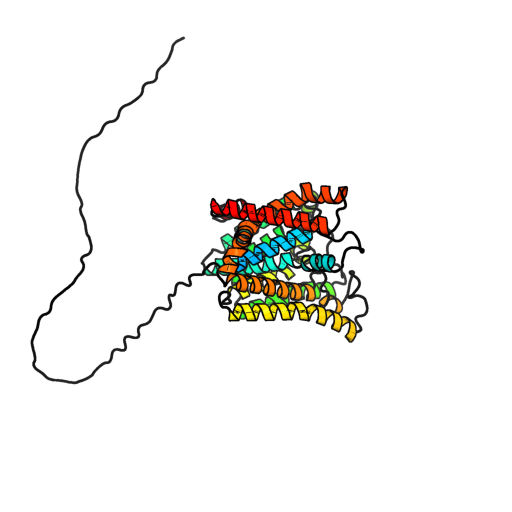LE A 1 173 ? -7.682 -17.910 9.232 1.00 98.00 173 ILE A CA 1
ATOM 1296 C C . ILE A 1 173 ? -7.429 -17.550 10.710 1.00 98.00 173 ILE A C 1
ATOM 1298 O O . ILE A 1 173 ? -7.551 -16.372 11.078 1.00 98.00 173 ILE A O 1
ATOM 1302 N N . PRO A 1 174 ? -7.072 -18.509 11.585 1.00 97.31 174 PRO A N 1
ATOM 1303 C CA . PRO A 1 174 ? -6.714 -18.230 12.976 1.00 97.31 174 PRO A CA 1
ATOM 1304 C C . PRO A 1 174 ? -5.476 -17.330 13.094 1.00 97.31 174 PRO A C 1
ATOM 1306 O O . PRO A 1 174 ? -4.597 -17.345 12.240 1.00 97.31 174 PRO A O 1
ATOM 1309 N N . THR A 1 175 ? -5.383 -16.536 14.164 1.00 97.62 175 THR A N 1
ATOM 1310 C CA . THR A 1 175 ? -4.317 -15.520 14.317 1.00 97.62 175 THR A CA 1
ATOM 1311 C C . THR A 1 175 ? -2.893 -16.077 14.202 1.00 97.62 175 THR A C 1
ATOM 1313 O O . THR A 1 175 ? -2.092 -15.413 13.544 1.00 97.62 175 THR A O 1
ATOM 1316 N N . PRO A 1 176 ? -2.569 -17.268 14.753 1.00 97.94 176 PRO A N 1
ATOM 1317 C CA . PRO A 1 176 ? -1.227 -17.846 14.637 1.00 97.94 176 PRO A CA 1
ATOM 1318 C C . PRO A 1 176 ? -0.778 -18.116 13.196 1.00 97.94 176 PRO A C 1
ATOM 1320 O O . PRO A 1 176 ? 0.414 -18.097 12.923 1.00 97.94 176 PRO A O 1
ATOM 1323 N N . TRP A 1 177 ? -1.718 -18.322 12.268 1.00 98.44 177 TRP A N 1
ATOM 1324 C CA . TRP A 1 177 ? -1.422 -18.687 10.879 1.00 98.44 177 TRP A CA 1
ATOM 1325 C C . TRP A 1 177 ? -1.297 -17.493 9.931 1.00 98.44 177 TRP A C 1
ATOM 1327 O O . TRP A 1 177 ? -0.787 -17.649 8.827 1.00 98.44 177 TRP A O 1
ATOM 1337 N N . LEU A 1 178 ? -1.723 -16.291 10.335 1.00 98.50 178 LEU A N 1
ATOM 1338 C CA . LEU A 1 178 ? -1.725 -15.130 9.438 1.00 98.50 178 LEU A CA 1
ATOM 1339 C C . LEU A 1 178 ? -0.316 -14.687 9.022 1.00 98.50 178 LEU A C 1
ATOM 1341 O O . LEU A 1 178 ? -0.103 -14.417 7.845 1.00 98.50 178 LEU A O 1
ATOM 1345 N N . LEU A 1 179 ? 0.639 -14.621 9.959 1.00 98.44 179 LEU A N 1
ATOM 1346 C CA . LEU A 1 179 ? 2.017 -14.228 9.641 1.00 98.44 179 LEU A CA 1
ATOM 1347 C C . LEU A 1 179 ? 2.790 -15.321 8.883 1.00 98.44 179 LEU A C 1
ATOM 1349 O O . LEU A 1 179 ? 3.413 -14.974 7.883 1.00 98.44 179 LEU A O 1
ATOM 1353 N N . PRO A 1 180 ? 2.720 -16.618 9.259 1.00 98.56 180 PRO A N 1
ATOM 1354 C CA . PRO A 1 180 ? 3.309 -17.685 8.450 1.00 98.56 180 PRO A CA 1
ATOM 1355 C C . PRO A 1 180 ? 2.787 -17.701 7.011 1.00 98.56 180 PRO A C 1
ATOM 1357 O O . PRO A 1 180 ? 3.575 -17.782 6.077 1.00 98.56 180 PRO A O 1
ATOM 1360 N N . LEU A 1 181 ? 1.474 -17.554 6.806 1.00 98.50 181 LEU A N 1
ATOM 1361 C CA . LEU A 1 181 ? 0.906 -17.512 5.456 1.00 98.50 181 LEU A CA 1
ATOM 1362 C C . LEU A 1 181 ? 1.281 -16.233 4.697 1.00 98.50 181 LEU A C 1
ATOM 1364 O O . LEU A 1 181 ? 1.465 -16.293 3.485 1.00 98.50 181 LEU A O 1
ATOM 1368 N N . ALA A 1 182 ? 1.441 -15.096 5.383 1.00 98.50 182 ALA A N 1
ATOM 1369 C CA . ALA A 1 182 ? 1.985 -13.889 4.763 1.00 98.50 182 ALA A CA 1
ATOM 1370 C C . ALA A 1 182 ? 3.439 -14.092 4.309 1.00 98.50 182 ALA A C 1
ATOM 1372 O O . ALA A 1 182 ? 3.786 -13.702 3.200 1.00 98.50 182 ALA A O 1
ATOM 1373 N N . ALA A 1 183 ? 4.264 -14.754 5.126 1.00 97.94 183 ALA A N 1
ATOM 1374 C CA . ALA A 1 183 ? 5.637 -15.094 4.764 1.00 97.94 183 ALA A CA 1
ATOM 1375 C C . ALA A 1 183 ? 5.686 -16.046 3.559 1.00 97.94 183 ALA A C 1
ATOM 1377 O O . ALA A 1 183 ? 6.450 -15.805 2.630 1.00 97.94 183 ALA A O 1
ATOM 1378 N N . VAL A 1 184 ? 4.826 -17.071 3.524 1.00 97.88 184 VAL A N 1
ATOM 1379 C CA . VAL A 1 184 ? 4.693 -17.961 2.357 1.00 97.88 184 VAL A CA 1
ATOM 1380 C C . VAL A 1 184 ? 4.285 -17.173 1.112 1.00 97.88 184 VAL A C 1
ATOM 1382 O O . VAL A 1 184 ? 4.909 -17.342 0.070 1.00 97.88 184 VAL A O 1
ATOM 1385 N N . ALA A 1 185 ? 3.299 -16.277 1.215 1.00 97.06 185 ALA A N 1
ATOM 1386 C CA . ALA A 1 185 ? 2.887 -15.424 0.102 1.00 97.06 185 ALA A CA 1
ATOM 1387 C C . ALA A 1 185 ? 4.044 -14.558 -0.421 1.00 97.06 185 ALA A C 1
ATOM 1389 O O . ALA A 1 185 ? 4.214 -14.444 -1.625 1.00 97.06 185 ALA A O 1
ATOM 1390 N N . PHE A 1 186 ? 4.884 -14.000 0.453 1.00 95.94 186 PHE A N 1
ATOM 1391 C CA . PHE A 1 186 ? 6.047 -13.204 0.040 1.00 95.94 186 PHE A CA 1
ATOM 1392 C C . PHE A 1 186 ? 7.186 -14.035 -0.564 1.00 95.94 186 PHE A C 1
ATOM 1394 O O . PHE A 1 186 ? 7.911 -13.540 -1.423 1.00 95.94 186 PHE A O 1
ATOM 1401 N N . LEU A 1 187 ? 7.348 -15.287 -0.133 1.00 93.75 187 LEU A N 1
ATOM 1402 C CA . LEU A 1 187 ? 8.373 -16.199 -0.649 1.00 93.75 187 LEU A CA 1
ATOM 1403 C C . LEU A 1 187 ? 8.000 -16.798 -2.007 1.00 93.75 187 LEU A C 1
ATOM 1405 O O . LEU A 1 187 ? 8.877 -17.051 -2.833 1.00 93.75 187 LEU A O 1
ATOM 1409 N N . LEU A 1 188 ? 6.710 -17.052 -2.222 1.00 91.94 188 LEU A N 1
ATOM 1410 C CA . LEU A 1 188 ? 6.218 -17.861 -3.332 1.00 91.94 188 LEU A CA 1
ATOM 1411 C C . LEU A 1 188 ? 6.509 -17.263 -4.724 1.00 91.94 188 LEU A C 1
ATOM 1413 O O . LEU A 1 188 ? 6.993 -18.027 -5.563 1.00 91.94 188 LEU A O 1
ATOM 1417 N N . PRO A 1 189 ? 6.307 -15.952 -4.991 1.00 88.69 189 PRO A N 1
ATOM 1418 C CA . PRO A 1 189 ? 6.670 -15.346 -6.271 1.00 88.69 189 PRO A CA 1
ATOM 1419 C C . PRO A 1 189 ? 8.142 -15.581 -6.605 1.00 88.69 189 PRO A C 1
ATOM 1421 O O . PRO A 1 189 ? 8.452 -16.134 -7.656 1.00 88.69 189 PRO A O 1
ATOM 1424 N N . THR A 1 190 ? 9.043 -15.281 -5.666 1.00 86.50 190 THR A N 1
ATOM 1425 C CA . THR A 1 190 ? 10.486 -15.481 -5.836 1.00 86.50 190 THR A CA 1
ATOM 1426 C C . THR A 1 190 ? 10.843 -16.945 -6.070 1.00 86.50 190 THR A C 1
ATOM 1428 O O . THR A 1 190 ? 11.571 -17.259 -7.007 1.00 86.50 190 THR A O 1
ATOM 1431 N N . ALA A 1 191 ? 10.312 -17.861 -5.259 1.00 87.06 191 ALA A N 1
ATOM 1432 C CA . ALA A 1 191 ? 10.627 -19.281 -5.376 1.00 87.06 191 ALA A CA 1
ATOM 1433 C C . ALA A 1 191 ? 10.262 -19.829 -6.760 1.00 87.06 191 ALA A C 1
ATOM 1435 O O . ALA A 1 191 ? 11.064 -20.509 -7.390 1.00 87.06 191 ALA A O 1
ATOM 1436 N N . VAL A 1 192 ? 9.083 -19.478 -7.268 1.00 82.56 192 VAL A N 1
ATOM 1437 C CA . VAL A 1 192 ? 8.640 -19.919 -8.592 1.00 82.56 192 VAL A CA 1
ATOM 1438 C C . VAL A 1 192 ? 9.419 -19.214 -9.706 1.00 82.56 192 VAL A C 1
ATOM 1440 O O . VAL A 1 192 ? 9.848 -19.879 -10.641 1.00 82.56 192 VAL A O 1
ATOM 1443 N N . THR A 1 193 ? 9.700 -17.910 -9.593 1.00 76.31 193 THR A N 1
ATOM 1444 C CA . THR A 1 193 ? 10.550 -17.199 -10.573 1.00 76.31 193 THR A CA 1
ATOM 1445 C C . THR A 1 193 ? 11.961 -17.780 -10.680 1.00 76.31 193 THR A C 1
ATOM 1447 O O . THR A 1 193 ? 12.544 -17.788 -11.757 1.00 76.31 193 THR A O 1
ATOM 1450 N N . ALA A 1 194 ? 12.521 -18.261 -9.567 1.00 76.06 194 ALA A N 1
ATOM 1451 C CA . ALA A 1 194 ? 13.849 -18.858 -9.531 1.00 76.06 194 ALA A CA 1
ATOM 1452 C C . ALA A 1 194 ? 13.869 -20.264 -10.156 1.00 76.06 194 ALA A C 1
ATOM 1454 O O . ALA A 1 194 ? 14.927 -20.715 -10.578 1.00 76.06 194 ALA A O 1
ATOM 1455 N N . LEU A 1 195 ? 12.715 -20.941 -10.212 1.00 72.94 195 LEU A N 1
ATOM 1456 C CA . LEU A 1 195 ? 12.550 -22.283 -10.780 1.00 72.94 195 LEU A CA 1
ATOM 1457 C C . LEU A 1 195 ? 12.172 -22.273 -12.267 1.00 72.94 195 LEU A C 1
ATOM 1459 O O . LEU A 1 195 ? 12.419 -23.258 -12.953 1.00 72.94 195 LEU A O 1
ATOM 1463 N N . MET A 1 196 ? 11.537 -21.205 -12.758 1.00 65.81 196 MET A N 1
ATOM 1464 C CA . MET A 1 196 ? 11.000 -21.150 -14.124 1.00 65.81 196 MET A CA 1
ATOM 1465 C C . MET A 1 196 ? 12.017 -20.717 -15.194 1.00 65.81 196 MET A C 1
ATOM 1467 O O . MET A 1 196 ? 11.616 -20.593 -16.345 1.00 65.81 196 MET A O 1
ATOM 1471 N N . ASP A 1 197 ? 13.286 -20.470 -14.838 1.00 57.19 197 ASP A N 1
ATOM 1472 C CA . ASP A 1 197 ? 14.383 -19.942 -15.693 1.00 57.19 197 ASP A CA 1
ATOM 1473 C C . ASP A 1 197 ? 14.087 -18.612 -16.424 1.00 57.19 197 ASP A C 1
ATOM 1475 O O . ASP A 1 197 ? 14.969 -17.966 -16.981 1.00 57.19 197 ASP A O 1
ATOM 1479 N N . ASP A 1 198 ? 12.848 -18.140 -16.336 1.00 55.25 198 ASP A N 1
ATOM 1480 C CA . ASP A 1 198 ? 12.377 -16.862 -16.825 1.00 55.25 198 ASP A CA 1
ATOM 1481 C C . ASP A 1 198 ? 12.526 -15.848 -15.684 1.00 55.25 198 ASP A C 1
ATOM 1483 O O . ASP A 1 198 ? 11.647 -15.643 -14.839 1.00 55.25 198 ASP A O 1
ATOM 1487 N N . HIS A 1 199 ? 13.711 -15.241 -15.588 1.00 55.03 199 HIS A N 1
ATOM 1488 C CA . HIS A 1 199 ? 14.040 -14.279 -14.530 1.00 55.03 199 HIS A CA 1
ATOM 1489 C C . HIS A 1 199 ? 13.228 -12.972 -14.609 1.00 55.03 199 HIS A C 1
ATOM 1491 O O . HIS A 1 199 ? 13.416 -12.082 -13.774 1.00 55.03 199 HIS A O 1
ATOM 1497 N N . LEU A 1 200 ? 12.297 -12.870 -15.560 1.00 54.31 200 LEU A N 1
ATOM 1498 C CA . LEU A 1 200 ? 11.441 -11.726 -15.831 1.00 54.31 200 LEU A CA 1
ATOM 1499 C C . LEU A 1 200 ? 9.962 -12.114 -15.657 1.00 54.31 200 LEU A C 1
ATOM 1501 O O . LEU A 1 200 ? 9.189 -12.116 -16.605 1.00 54.31 200 LEU A O 1
ATOM 1505 N N . MET A 1 201 ? 9.506 -12.345 -14.419 1.00 54.25 201 MET A N 1
ATOM 1506 C CA . MET A 1 201 ? 8.054 -12.413 -14.131 1.00 54.25 201 MET A CA 1
ATOM 1507 C C . MET A 1 201 ? 7.327 -11.076 -14.294 1.00 54.25 201 MET A C 1
ATOM 1509 O O . MET A 1 201 ? 6.164 -10.951 -13.928 1.00 54.25 201 MET A O 1
ATOM 1513 N N . ARG A 1 202 ? 7.987 -10.062 -14.845 1.00 54.28 202 ARG A N 1
ATOM 1514 C CA . ARG A 1 202 ? 7.319 -8.886 -15.367 1.00 54.28 202 ARG A CA 1
ATOM 1515 C C . ARG A 1 202 ? 6.845 -9.241 -16.775 1.00 54.28 202 ARG A C 1
ATOM 1517 O O . ARG A 1 202 ? 7.618 -9.130 -17.720 1.00 54.28 202 ARG A O 1
ATOM 1524 N N . SER A 1 203 ? 5.580 -9.638 -16.931 1.00 50.66 203 SER A N 1
ATOM 1525 C CA . SER A 1 203 ? 4.965 -9.519 -18.255 1.00 50.66 203 SER A CA 1
ATOM 1526 C C . SER A 1 203 ? 4.848 -8.029 -18.532 1.00 50.66 203 SER A C 1
ATOM 1528 O O . SER A 1 203 ? 4.134 -7.332 -17.803 1.00 50.66 203 SER A O 1
ATOM 1530 N N . ALA A 1 204 ? 5.619 -7.556 -19.508 1.00 51.62 204 ALA A N 1
ATOM 1531 C CA . ALA A 1 204 ? 5.530 -6.195 -19.991 1.00 51.62 204 ALA A CA 1
ATOM 1532 C C . ALA A 1 204 ? 4.071 -5.887 -20.361 1.00 51.62 204 ALA A C 1
ATOM 1534 O O . ALA A 1 204 ? 3.405 -6.670 -21.034 1.00 51.62 204 ALA A O 1
ATOM 1535 N N . ASP A 1 205 ? 3.636 -4.752 -19.832 1.00 60.06 205 ASP A N 1
ATOM 1536 C CA . ASP A 1 205 ? 2.479 -3.960 -20.215 1.00 60.06 205 ASP A CA 1
ATOM 1537 C C . ASP A 1 205 ? 1.102 -4.405 -19.717 1.00 60.06 205 ASP A C 1
ATOM 1539 O O . ASP A 1 205 ? 0.642 -5.545 -19.794 1.00 60.06 205 ASP A O 1
ATOM 1543 N N . GLN A 1 206 ? 0.458 -3.426 -19.094 1.00 74.56 206 GLN A N 1
ATOM 1544 C CA . GLN A 1 206 ? -0.928 -3.493 -18.694 1.00 74.56 206 GLN A CA 1
ATOM 1545 C C . GLN A 1 206 ? -1.779 -3.259 -19.955 1.00 74.56 206 GLN A C 1
ATOM 1547 O O . GLN A 1 206 ? -1.353 -2.456 -20.783 1.00 74.56 206 GLN A O 1
ATOM 1552 N N . PRO A 1 207 ? -2.937 -3.927 -20.136 1.00 78.56 207 PRO A N 1
ATOM 1553 C CA . PRO A 1 207 ? -3.734 -3.742 -21.346 1.00 78.56 207 PRO A CA 1
ATOM 1554 C C . PRO A 1 207 ? -4.042 -2.260 -21.586 1.00 78.56 207 PRO A C 1
ATOM 1556 O O . PRO A 1 207 ? -4.619 -1.601 -20.722 1.00 78.56 207 PRO A O 1
ATOM 1559 N N . ASP A 1 208 ? -3.659 -1.763 -22.757 1.00 82.50 208 ASP A N 1
ATOM 1560 C CA . ASP A 1 208 ? -3.800 -0.372 -23.213 1.00 82.50 208 ASP A CA 1
ATOM 1561 C C . ASP A 1 208 ? -4.938 -0.206 -24.238 1.00 82.50 208 ASP A C 1
ATOM 1563 O O . ASP A 1 208 ? -5.244 0.886 -24.709 1.00 82.50 208 ASP A O 1
ATOM 1567 N N . SER A 1 209 ? -5.606 -1.306 -24.580 1.00 84.88 209 SER A N 1
ATOM 1568 C CA . SER A 1 209 ? -6.728 -1.338 -25.508 1.00 84.88 209 SER A CA 1
ATOM 1569 C C . SER A 1 209 ? -7.767 -2.371 -25.077 1.00 84.88 209 SER A C 1
ATOM 1571 O O . SER A 1 209 ? -7.472 -3.358 -24.397 1.00 84.88 209 SER A O 1
ATOM 1573 N N . TYR A 1 210 ? -9.017 -2.170 -25.498 1.00 86.56 210 TYR A N 1
ATOM 1574 C CA . TYR A 1 210 ? -10.079 -3.155 -25.268 1.00 86.56 210 TYR A CA 1
ATOM 1575 C C . TYR A 1 210 ? -9.844 -4.470 -26.021 1.00 86.56 210 TYR A C 1
ATOM 1577 O O . TYR A 1 210 ? -10.329 -5.510 -25.584 1.00 86.56 210 TYR A O 1
ATOM 1585 N N . GLU A 1 211 ? -9.099 -4.439 -27.127 1.00 86.69 211 GLU A N 1
ATOM 1586 C CA . GLU A 1 211 ? -8.696 -5.648 -27.849 1.00 86.69 211 GLU A CA 1
ATOM 1587 C C . GLU A 1 211 ? -7.744 -6.494 -26.996 1.00 86.69 211 GLU A C 1
ATOM 1589 O O . GLU A 1 211 ? -7.995 -7.683 -26.802 1.00 86.69 211 GLU A O 1
ATOM 1594 N N . ALA A 1 212 ? -6.739 -5.866 -26.374 1.00 82.81 212 ALA A N 1
ATOM 1595 C CA . ALA A 1 212 ? -5.843 -6.532 -25.429 1.00 82.81 212 ALA A CA 1
ATOM 1596 C C . ALA A 1 212 ? -6.585 -7.075 -24.192 1.00 82.81 212 ALA A C 1
ATOM 1598 O O . ALA A 1 212 ? -6.250 -8.147 -23.688 1.00 82.81 212 ALA A O 1
ATOM 1599 N N . MET A 1 213 ? -7.645 -6.397 -23.728 1.00 83.69 213 MET A N 1
ATOM 1600 C CA . MET A 1 213 ? -8.511 -6.926 -22.660 1.00 83.69 213 MET A CA 1
ATOM 1601 C C . MET A 1 213 ? -9.272 -8.202 -23.057 1.00 83.69 213 MET A C 1
ATOM 1603 O O . MET A 1 213 ? -9.747 -8.919 -22.175 1.00 83.69 213 MET A O 1
ATOM 1607 N N . GLY A 1 214 ? -9.407 -8.485 -24.357 1.00 86.31 214 GLY A N 1
ATOM 1608 C CA . GLY A 1 214 ? -10.027 -9.706 -24.868 1.00 86.31 214 GLY A CA 1
ATOM 1609 C C . GLY A 1 214 ? -9.227 -10.976 -24.560 1.00 86.31 214 GLY A C 1
ATOM 1610 O O . GLY A 1 214 ? -9.815 -12.060 -24.511 1.00 86.31 214 GLY A O 1
ATOM 1611 N N . ASP A 1 215 ? -7.921 -10.864 -24.286 1.00 88.62 215 ASP A N 1
ATOM 1612 C CA . ASP A 1 215 ? -7.103 -11.975 -23.794 1.00 88.62 215 ASP A CA 1
ATOM 1613 C C . ASP A 1 215 ? -7.324 -12.200 -22.288 1.00 88.62 215 ASP A C 1
ATOM 1615 O O . ASP A 1 215 ? -6.543 -11.803 -21.418 1.00 88.62 215 ASP A O 1
ATOM 1619 N N . TRP A 1 216 ? -8.423 -12.884 -21.967 1.00 88.06 216 TRP A N 1
ATOM 1620 C CA . TRP A 1 216 ? -8.782 -13.224 -20.588 1.00 88.06 216 TRP A CA 1
ATOM 1621 C C . TRP A 1 216 ? -7.730 -14.091 -19.889 1.00 88.06 216 TRP A C 1
ATOM 1623 O O . TRP A 1 216 ? -7.578 -14.004 -18.667 1.00 88.06 216 TRP A O 1
ATOM 1633 N N . TRP A 1 217 ? -7.004 -14.925 -20.639 1.00 86.94 217 TRP A N 1
ATOM 1634 C CA . TRP A 1 217 ? -5.948 -15.762 -20.081 1.00 86.94 217 TRP A CA 1
ATOM 1635 C C . TRP A 1 217 ? -4.735 -14.915 -19.701 1.00 86.94 217 TRP A C 1
ATOM 1637 O O . TRP A 1 217 ? -4.282 -14.983 -18.556 1.00 86.94 217 TRP A O 1
ATOM 1647 N N . GLY A 1 218 ? -4.259 -14.066 -20.613 1.00 85.00 218 GLY A N 1
ATOM 1648 C CA . GLY A 1 218 ? -3.201 -13.095 -20.349 1.00 85.00 218 GLY A CA 1
ATOM 1649 C C . GLY A 1 218 ? -3.533 -12.184 -19.171 1.00 85.00 218 GLY A C 1
ATOM 1650 O O . GLY A 1 218 ? -2.721 -12.054 -18.255 1.00 85.00 218 GLY A O 1
ATOM 1651 N N . MET A 1 219 ? -4.758 -11.653 -19.116 1.00 86.81 219 MET A N 1
ATOM 1652 C CA . MET A 1 219 ? -5.218 -10.828 -17.997 1.00 86.81 219 MET A CA 1
ATOM 1653 C C . MET A 1 219 ? -5.262 -11.605 -16.674 1.00 86.81 219 MET A C 1
ATOM 1655 O O . MET A 1 219 ? -4.831 -11.091 -15.641 1.00 86.81 219 MET A O 1
ATOM 1659 N N . GLY A 1 220 ? -5.725 -12.858 -16.686 1.00 89.31 220 GLY A N 1
ATOM 1660 C CA . GLY A 1 220 ? -5.691 -13.731 -15.512 1.00 89.31 220 GLY A CA 1
ATOM 1661 C C . GLY A 1 220 ? -4.265 -13.972 -15.009 1.00 89.31 220 GLY A C 1
ATOM 1662 O O . GLY A 1 220 ? -4.004 -13.834 -13.812 1.00 89.31 220 GLY A O 1
ATOM 1663 N N . ARG A 1 221 ? -3.322 -14.265 -15.914 1.00 86.38 221 ARG A N 1
ATOM 1664 C CA . ARG A 1 221 ? -1.899 -14.405 -15.564 1.00 86.38 221 ARG A CA 1
ATOM 1665 C C . ARG A 1 221 ? -1.313 -13.103 -15.024 1.00 86.38 221 ARG A C 1
ATOM 1667 O O . ARG A 1 221 ? -0.614 -13.156 -14.017 1.00 86.38 221 ARG A O 1
ATOM 1674 N N . ASN A 1 222 ? -1.641 -11.956 -15.623 1.00 85.81 222 ASN A N 1
ATOM 1675 C CA . ASN A 1 222 ? -1.194 -10.640 -15.165 1.00 85.81 222 ASN A CA 1
ATOM 1676 C C . ASN A 1 222 ? -1.674 -10.365 -13.730 1.00 85.81 222 ASN A C 1
ATOM 1678 O O . ASN A 1 222 ? -0.866 -10.095 -12.845 1.00 85.81 222 ASN A O 1
ATOM 1682 N N . LEU A 1 223 ? -2.970 -10.560 -13.467 1.00 89.31 223 LEU A N 1
ATOM 1683 C CA . LEU A 1 223 ? -3.569 -10.332 -12.151 1.00 89.31 223 LEU A CA 1
ATOM 1684 C C . LEU A 1 223 ? -3.010 -11.260 -11.066 1.00 89.31 223 LEU A C 1
ATOM 1686 O O . LEU A 1 223 ? -2.823 -10.853 -9.918 1.00 89.31 223 LEU A O 1
ATOM 1690 N N . LEU A 1 224 ? -2.787 -12.531 -11.402 1.00 89.19 224 LEU A N 1
ATOM 1691 C CA . LEU A 1 224 ? -2.365 -13.533 -10.429 1.00 89.19 224 LEU A CA 1
ATOM 1692 C C . LEU A 1 224 ? -0.853 -13.533 -10.203 1.00 89.19 224 LEU A C 1
ATOM 1694 O O . LEU A 1 224 ? -0.425 -13.713 -9.060 1.00 89.19 224 LEU A O 1
ATOM 1698 N N . TRP A 1 225 ? -0.068 -13.350 -11.267 1.00 85.00 225 TRP A N 1
ATOM 1699 C CA . TRP A 1 225 ? 1.322 -13.794 -11.293 1.00 85.00 225 TRP A CA 1
ATOM 1700 C C . TRP A 1 225 ? 2.314 -12.835 -11.968 1.00 85.00 225 TRP A C 1
ATOM 1702 O O . TRP A 1 225 ? 3.362 -12.571 -11.388 1.00 85.00 225 TRP A O 1
ATOM 1712 N N . THR A 1 226 ? 2.018 -12.323 -13.166 1.00 78.44 226 THR A N 1
ATOM 1713 C CA . THR A 1 226 ? 3.021 -11.637 -14.009 1.00 78.44 226 THR A CA 1
ATOM 1714 C C . THR A 1 226 ? 2.900 -10.108 -14.051 1.00 78.44 226 THR A C 1
ATOM 1716 O O . THR A 1 226 ? 3.743 -9.430 -14.638 1.00 78.44 226 THR A O 1
ATOM 1719 N N . GLY A 1 227 ? 1.837 -9.542 -13.475 1.00 80.75 227 GLY A N 1
ATOM 1720 C CA . GLY A 1 227 ? 1.596 -8.099 -13.449 1.00 80.75 227 GLY A CA 1
ATOM 1721 C C . GLY A 1 227 ? 2.442 -7.364 -12.407 1.00 80.75 227 GLY A C 1
ATOM 1722 O O . GLY A 1 227 ? 3.214 -7.960 -11.662 1.00 80.75 227 GLY A O 1
ATOM 1723 N N . GLY A 1 228 ? 2.263 -6.043 -12.300 1.00 82.25 228 GLY A N 1
ATOM 1724 C CA . GLY A 1 228 ? 2.957 -5.227 -11.289 1.00 82.25 228 GLY A CA 1
ATOM 1725 C C . GLY A 1 228 ? 2.538 -5.529 -9.841 1.00 82.25 228 GLY A C 1
ATOM 1726 O O . GLY A 1 228 ? 3.279 -5.225 -8.902 1.00 82.25 228 GLY A O 1
ATOM 1727 N N . TYR A 1 229 ? 1.371 -6.160 -9.658 1.00 89.06 229 TYR A N 1
ATOM 1728 C CA . TYR A 1 229 ? 0.734 -6.399 -8.360 1.00 89.06 229 TYR A CA 1
ATOM 1729 C C . TYR A 1 229 ? 0.264 -7.857 -8.168 1.00 89.06 229 TYR A C 1
ATOM 1731 O O . TYR A 1 229 ? -0.890 -8.069 -7.787 1.00 89.06 229 TYR A O 1
ATOM 1739 N N . PRO A 1 230 ? 1.105 -8.877 -8.421 1.00 90.50 230 PRO A N 1
ATOM 1740 C CA . PRO A 1 230 ? 0.667 -10.266 -8.511 1.00 90.50 230 PRO A CA 1
ATOM 1741 C C . PRO A 1 230 ? -0.055 -10.709 -7.239 1.00 90.50 230 PRO A C 1
ATOM 1743 O O . PRO A 1 230 ? 0.505 -10.697 -6.137 1.00 90.50 230 PRO A O 1
ATOM 1746 N N . LEU A 1 231 ? -1.318 -11.112 -7.385 1.00 93.81 231 LEU A N 1
ATOM 1747 C CA . LEU A 1 231 ? -2.209 -11.405 -6.263 1.00 93.81 231 LEU A CA 1
ATOM 1748 C C . LEU A 1 231 ? -1.595 -12.398 -5.263 1.00 93.81 231 LEU A C 1
ATOM 1750 O O . LEU A 1 231 ? -1.792 -12.258 -4.053 1.00 93.81 231 LEU A O 1
ATOM 1754 N N . VAL A 1 232 ? -0.828 -13.368 -5.772 1.00 92.88 232 VAL A N 1
ATOM 1755 C CA . VAL A 1 232 ? -0.166 -14.418 -4.988 1.00 92.88 232 VAL A CA 1
ATOM 1756 C C . VAL A 1 232 ? 0.828 -13.861 -3.965 1.00 92.88 232 VAL A C 1
ATOM 1758 O O . VAL A 1 232 ? 0.881 -14.370 -2.849 1.00 92.88 232 VAL A O 1
ATOM 1761 N N . GLY A 1 233 ? 1.572 -12.804 -4.302 1.00 94.69 233 GLY A N 1
ATOM 1762 C CA . GLY A 1 233 ? 2.461 -12.126 -3.352 1.00 94.69 233 GLY A CA 1
ATOM 1763 C C . GLY A 1 233 ? 1.721 -11.110 -2.487 1.00 94.69 233 GLY A C 1
ATOM 1764 O O . GLY A 1 233 ? 1.880 -11.039 -1.266 1.00 94.69 233 GLY A O 1
ATOM 1765 N N . TRP A 1 234 ? 0.834 -10.345 -3.118 1.00 95.94 234 TRP A N 1
ATOM 1766 C CA . TRP A 1 234 ? 0.185 -9.189 -2.506 1.00 95.94 234 TRP A CA 1
ATOM 1767 C C . TRP A 1 234 ? -0.861 -9.543 -1.445 1.00 95.94 234 TRP A C 1
ATOM 1769 O O . TRP A 1 234 ? -1.128 -8.737 -0.545 1.00 95.94 234 TRP A O 1
ATOM 1779 N N . VAL A 1 235 ? -1.399 -10.768 -1.467 1.00 97.94 235 VAL A N 1
ATOM 1780 C CA . VAL A 1 235 ? -2.212 -11.301 -0.362 1.00 97.94 235 VAL A CA 1
ATOM 1781 C C . VAL A 1 235 ? -1.462 -11.264 0.974 1.00 97.94 235 VAL A C 1
ATOM 1783 O O . VAL A 1 235 ? -2.091 -11.031 2.009 1.00 97.94 235 VAL A O 1
ATOM 1786 N N . GLY A 1 236 ? -0.129 -11.388 0.978 1.00 98.31 236 GLY A N 1
ATOM 1787 C CA . GLY A 1 236 ? 0.677 -11.317 2.198 1.00 98.31 236 GLY A CA 1
ATOM 1788 C C . GLY A 1 236 ? 0.519 -9.989 2.947 1.00 98.31 236 GLY A C 1
ATOM 1789 O O . GLY A 1 236 ? 0.384 -9.982 4.173 1.00 98.31 236 GLY A O 1
ATOM 1790 N N . PHE A 1 237 ? 0.393 -8.864 2.234 1.00 98.50 237 PHE A N 1
ATOM 1791 C CA . PHE A 1 237 ? 0.129 -7.559 2.853 1.00 98.50 237 PHE A CA 1
ATOM 1792 C C . PHE A 1 237 ? -1.256 -7.492 3.505 1.00 98.50 237 PHE A C 1
ATOM 1794 O O . PHE A 1 237 ? -1.415 -6.920 4.586 1.00 98.50 237 PHE A O 1
ATOM 1801 N N . VAL A 1 238 ? -2.266 -8.112 2.889 1.00 98.62 238 VAL A N 1
ATOM 1802 C CA . VAL A 1 238 ? -3.624 -8.175 3.451 1.00 98.62 238 VAL A CA 1
ATOM 1803 C C . VAL A 1 238 ? -3.664 -9.082 4.678 1.00 98.62 238 VAL A C 1
ATOM 1805 O O . VAL A 1 238 ? -4.296 -8.723 5.672 1.00 98.62 238 VAL A O 1
ATOM 1808 N N . LEU A 1 239 ? -2.960 -10.217 4.653 1.00 98.81 239 LEU A N 1
ATOM 1809 C CA . LEU A 1 239 ? -2.819 -11.122 5.798 1.00 98.81 239 LEU A CA 1
ATOM 1810 C C . LEU A 1 239 ? -2.117 -10.438 6.977 1.00 98.81 239 LEU A C 1
ATOM 1812 O O . LEU A 1 239 ? -2.612 -10.512 8.105 1.00 98.81 239 LEU A O 1
ATOM 1816 N N . LEU A 1 240 ? -1.036 -9.696 6.716 1.00 98.81 240 LEU A N 1
ATOM 1817 C CA . LEU A 1 240 ? -0.381 -8.842 7.708 1.00 98.81 240 LEU A CA 1
ATOM 1818 C C . LEU A 1 240 ? -1.359 -7.804 8.279 1.00 98.81 240 LEU A C 1
ATOM 1820 O O . LEU A 1 240 ? -1.465 -7.647 9.495 1.00 98.81 240 LEU A O 1
ATOM 1824 N N . GLY A 1 241 ? -2.141 -7.143 7.423 1.00 98.56 241 GLY A N 1
ATOM 1825 C CA . GLY A 1 241 ? -3.183 -6.209 7.848 1.00 98.56 241 GLY A CA 1
ATOM 1826 C C . GLY A 1 241 ? -4.274 -6.854 8.715 1.00 98.56 241 GLY A C 1
ATOM 1827 O O . GLY A 1 241 ? -4.687 -6.283 9.727 1.00 98.56 241 GLY A O 1
ATOM 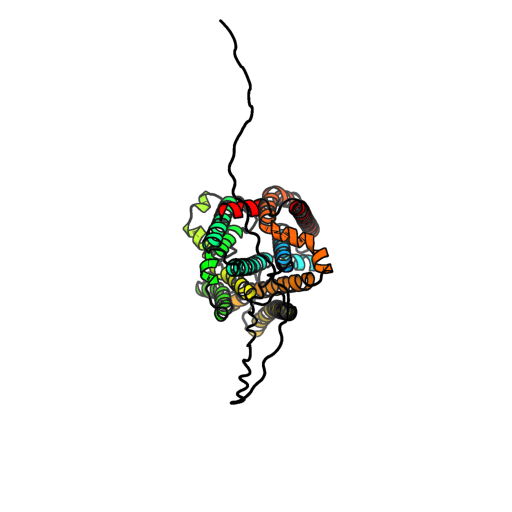1828 N N . LEU A 1 242 ? -4.721 -8.065 8.372 1.00 98.69 242 LEU A N 1
ATOM 1829 C CA . LEU A 1 242 ? -5.674 -8.841 9.173 1.00 98.69 242 LEU A CA 1
ATOM 1830 C C . LEU A 1 242 ? -5.078 -9.249 10.526 1.00 98.69 242 LEU A C 1
ATOM 1832 O O . LEU A 1 242 ? -5.801 -9.255 11.523 1.00 98.69 242 LEU A O 1
ATOM 1836 N N . TRP A 1 243 ? -3.779 -9.557 10.584 1.00 98.69 243 TRP A N 1
ATOM 1837 C CA . TRP A 1 243 ? -3.081 -9.842 11.839 1.00 98.69 243 TRP A CA 1
ATOM 1838 C C . TRP A 1 243 ? -3.007 -8.590 12.716 1.00 98.69 243 TRP A C 1
ATOM 1840 O O . TRP A 1 243 ? -3.367 -8.650 13.894 1.00 98.69 243 TRP A O 1
ATOM 1850 N N . LEU A 1 244 ? -2.652 -7.440 12.130 1.00 98.44 244 LEU A N 1
ATOM 1851 C CA . LEU A 1 244 ? -2.627 -6.136 12.802 1.00 98.44 244 LEU A CA 1
ATOM 1852 C C . LEU A 1 244 ? -4.008 -5.735 13.338 1.00 98.44 244 LEU A C 1
ATOM 1854 O O . LEU A 1 244 ? -4.106 -5.223 14.451 1.00 98.44 244 LEU A O 1
ATOM 1858 N N . ALA A 1 245 ? -5.091 -6.029 12.607 1.00 97.50 245 ALA A N 1
ATOM 1859 C CA . ALA A 1 245 ? -6.465 -5.773 13.057 1.00 97.50 245 ALA A CA 1
ATOM 1860 C C . ALA A 1 245 ? -6.834 -6.503 14.358 1.00 97.50 245 ALA A C 1
ATOM 1862 O O . ALA A 1 245 ? -7.773 -6.104 15.050 1.00 97.50 245 ALA A O 1
ATOM 1863 N N . ARG A 1 246 ? -6.135 -7.599 14.673 1.00 97.12 246 ARG A N 1
ATOM 1864 C CA . ARG A 1 246 ? -6.359 -8.400 15.883 1.00 97.12 246 ARG A CA 1
ATOM 1865 C C . ARG A 1 246 ? -5.485 -7.951 17.052 1.00 97.12 246 ARG A C 1
ATOM 1867 O O . ARG A 1 246 ? -5.727 -8.384 18.176 1.00 97.12 246 ARG A O 1
ATOM 1874 N N . GLN A 1 247 ? -4.529 -7.055 16.808 1.00 96.81 247 GLN A N 1
ATOM 1875 C CA . GLN A 1 247 ? -3.697 -6.455 17.844 1.00 96.81 247 GLN A CA 1
ATOM 1876 C C . GLN A 1 247 ? -4.396 -5.264 18.504 1.00 96.81 247 GLN A C 1
ATOM 1878 O O . GLN A 1 247 ? -5.316 -4.644 17.960 1.00 96.81 247 GLN A O 1
ATOM 1883 N N . ARG A 1 248 ? -3.931 -4.894 19.700 1.00 95.56 248 ARG A N 1
ATOM 1884 C CA . ARG A 1 248 ? -4.408 -3.705 20.417 1.00 95.56 248 ARG A CA 1
ATOM 1885 C C . ARG A 1 248 ? -3.748 -2.440 19.861 1.00 95.56 248 ARG A C 1
ATOM 1887 O O . ARG A 1 248 ? -2.999 -1.778 20.558 1.00 95.56 248 ARG A O 1
ATOM 1894 N N . LEU A 1 249 ? -4.070 -2.061 18.621 1.00 95.81 249 LEU A N 1
ATOM 1895 C CA . LEU A 1 249 ? -3.480 -0.888 17.942 1.00 95.81 249 LEU A CA 1
ATOM 1896 C C . LEU A 1 249 ? -3.729 0.464 18.642 1.00 95.81 249 LEU A C 1
ATOM 1898 O O . LEU A 1 249 ? -3.145 1.469 18.250 1.00 95.81 249 LEU A O 1
ATOM 1902 N N . GLY A 1 250 ? -4.608 0.522 19.647 1.00 94.12 250 GLY A N 1
ATOM 1903 C CA . GLY A 1 250 ? -4.793 1.704 20.498 1.00 94.12 250 GLY A CA 1
ATOM 1904 C C . GLY A 1 250 ? -3.843 1.775 21.699 1.00 94.12 250 GLY A C 1
ATOM 1905 O O . GLY A 1 250 ? -3.825 2.794 22.380 1.00 94.12 250 GLY A O 1
ATOM 1906 N N . ASP A 1 251 ? -3.098 0.705 21.977 1.00 95.94 251 ASP A N 1
ATOM 1907 C CA . ASP A 1 251 ? -2.125 0.631 23.064 1.00 95.94 251 ASP A CA 1
ATOM 1908 C C . ASP A 1 251 ? -0.781 1.208 22.607 1.00 95.94 251 ASP A C 1
ATOM 1910 O O . ASP A 1 251 ? -0.246 0.826 21.564 1.00 95.94 251 ASP A O 1
ATOM 1914 N N . ARG A 1 252 ? -0.228 2.129 23.401 1.00 95.69 252 ARG A N 1
ATOM 1915 C CA . ARG A 1 252 ? 1.033 2.807 23.096 1.00 95.69 252 ARG A CA 1
ATOM 1916 C C . ARG A 1 252 ? 2.211 1.838 23.052 1.00 95.69 252 ARG A C 1
ATOM 1918 O O . ARG A 1 252 ? 3.092 2.026 22.219 1.00 95.69 252 ARG A O 1
ATOM 1925 N N . LEU A 1 253 ? 2.226 0.809 23.902 1.00 97.25 253 LEU A N 1
ATOM 1926 C CA . LEU A 1 253 ? 3.303 -0.183 23.892 1.00 97.25 253 LEU A CA 1
ATOM 1927 C C . LEU A 1 253 ? 3.274 -0.988 22.596 1.00 97.25 253 LEU A C 1
ATOM 1929 O O . LEU A 1 253 ? 4.300 -1.116 21.941 1.00 97.25 253 LEU A O 1
ATOM 1933 N N . VAL A 1 254 ? 2.087 -1.421 22.160 1.00 97.62 254 VAL A N 1
ATOM 1934 C CA . VAL A 1 254 ? 1.917 -2.112 20.872 1.00 97.62 254 VAL A CA 1
ATOM 1935 C C . VAL A 1 254 ? 2.351 -1.217 19.714 1.00 97.62 254 VAL A C 1
ATOM 1937 O O . VAL A 1 254 ? 3.057 -1.674 18.824 1.00 97.62 254 VAL A O 1
ATOM 1940 N N . GLN A 1 255 ? 1.972 0.063 19.724 1.00 97.81 255 GLN A N 1
ATOM 1941 C CA . GLN A 1 255 ? 2.391 1.006 18.686 1.00 97.81 255 GLN A CA 1
ATOM 1942 C C . GLN A 1 255 ? 3.916 1.192 18.646 1.00 97.81 255 GLN A C 1
ATOM 1944 O O . GLN A 1 255 ? 4.492 1.168 17.564 1.00 97.81 255 GLN A O 1
ATOM 1949 N N . LEU A 1 256 ? 4.582 1.336 19.798 1.00 98.25 256 LEU A N 1
ATOM 1950 C CA . LEU A 1 256 ? 6.044 1.446 19.865 1.00 98.25 256 LEU A CA 1
ATOM 1951 C C . LEU A 1 256 ? 6.738 0.153 19.425 1.00 98.25 256 LEU A C 1
ATOM 1953 O O . LEU A 1 256 ? 7.688 0.216 18.651 1.00 98.25 256 LEU A O 1
ATOM 1957 N N . SER A 1 257 ? 6.249 -1.012 19.854 1.00 98.31 257 SER A N 1
ATOM 1958 C CA . SER A 1 257 ? 6.785 -2.30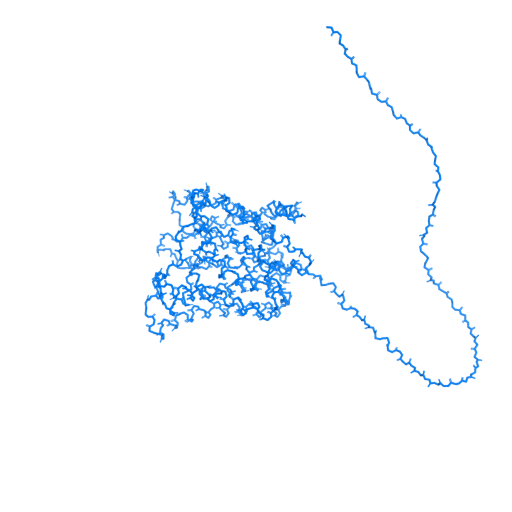6 19.421 1.00 98.31 257 SER A CA 1
ATOM 1959 C C . SER A 1 257 ? 6.656 -2.498 17.912 1.00 98.31 257 SER A C 1
ATOM 1961 O O . SER A 1 257 ? 7.606 -2.940 17.277 1.00 98.31 257 SER A O 1
ATOM 1963 N N . LEU A 1 258 ? 5.514 -2.128 17.323 1.00 98.31 258 LEU A N 1
ATOM 1964 C CA . LEU A 1 258 ? 5.321 -2.168 15.872 1.00 98.31 258 LEU A CA 1
ATOM 1965 C C . LEU A 1 258 ? 6.238 -1.177 15.151 1.00 98.31 258 LEU A C 1
ATOM 1967 O O . LEU A 1 258 ? 6.807 -1.531 14.125 1.00 98.31 258 LEU A O 1
ATOM 1971 N N . LEU A 1 259 ? 6.416 0.034 15.690 1.00 98.50 259 LEU A N 1
ATOM 1972 C CA . LEU A 1 259 ? 7.335 1.019 15.122 1.00 98.50 259 LEU A CA 1
ATOM 1973 C C . LEU A 1 259 ? 8.768 0.479 15.100 1.00 98.50 259 LEU A C 1
ATOM 1975 O O . LEU A 1 259 ? 9.402 0.492 14.051 1.00 98.50 259 LEU A O 1
ATOM 1979 N N . LEU A 1 260 ? 9.255 -0.033 16.233 1.00 98.38 260 LEU A N 1
ATOM 1980 C CA . LEU A 1 260 ? 10.600 -0.597 16.342 1.00 98.38 260 LEU A CA 1
ATOM 1981 C C . LEU A 1 260 ? 10.773 -1.817 15.435 1.00 98.38 260 LEU A C 1
ATOM 1983 O O . LEU A 1 260 ? 11.740 -1.870 14.686 1.00 98.38 260 LEU A O 1
ATOM 1987 N N . ALA A 1 261 ? 9.825 -2.757 15.440 1.00 97.81 261 ALA A N 1
ATOM 1988 C CA . ALA A 1 261 ? 9.877 -3.930 14.570 1.00 97.81 261 ALA A CA 1
ATOM 1989 C C . ALA A 1 261 ? 9.878 -3.537 13.083 1.00 97.81 261 ALA A C 1
ATOM 1991 O O . ALA A 1 261 ? 10.674 -4.061 12.310 1.00 97.81 261 ALA A O 1
ATOM 1992 N N . GLY A 1 262 ? 9.031 -2.582 12.690 1.00 97.38 262 GLY A N 1
ATOM 1993 C CA . GLY A 1 262 ? 8.981 -2.066 11.324 1.00 97.38 262 GLY A CA 1
ATOM 1994 C C . GLY A 1 262 ? 10.288 -1.393 10.903 1.00 97.38 262 GLY A C 1
ATOM 1995 O O . GLY A 1 262 ? 10.793 -1.687 9.824 1.00 97.38 262 GLY A O 1
ATOM 1996 N N . ILE A 1 263 ? 10.870 -0.549 11.766 1.00 96.56 263 ILE A N 1
ATOM 1997 C CA . ILE A 1 263 ? 12.170 0.100 11.523 1.00 96.56 263 ILE A CA 1
ATOM 1998 C C . ILE A 1 263 ? 13.283 -0.944 11.404 1.00 96.56 263 ILE A C 1
ATOM 2000 O O . ILE A 1 263 ? 14.078 -0.875 10.473 1.00 96.56 263 ILE A O 1
ATOM 2004 N N . VAL A 1 264 ? 13.326 -1.927 12.307 1.00 96.94 264 VAL A N 1
ATOM 2005 C CA . VAL A 1 264 ? 14.328 -3.001 12.279 1.00 96.94 264 VAL A CA 1
ATOM 2006 C C . VAL A 1 264 ? 14.246 -3.767 10.964 1.00 96.94 264 VAL A C 1
ATOM 2008 O O . VAL A 1 264 ? 15.263 -3.915 10.302 1.00 96.94 264 VAL A O 1
ATOM 2011 N N . VAL A 1 265 ? 13.055 -4.197 10.536 1.00 94.12 265 VAL A N 1
ATOM 2012 C CA . VAL A 1 265 ? 12.880 -4.899 9.252 1.00 94.12 265 VAL A CA 1
ATOM 2013 C C . VAL A 1 265 ? 13.269 -4.006 8.071 1.00 94.12 265 VAL A C 1
ATOM 2015 O O . VAL A 1 265 ? 13.968 -4.456 7.165 1.00 94.12 265 VAL A O 1
ATOM 2018 N N . MET A 1 266 ? 12.856 -2.735 8.098 1.00 90.69 266 MET A N 1
ATOM 2019 C CA . MET A 1 266 ? 13.147 -1.761 7.047 1.00 90.69 266 MET A CA 1
ATOM 2020 C C . MET A 1 266 ? 14.651 -1.510 6.872 1.00 90.69 266 MET A C 1
ATOM 2022 O O . MET A 1 266 ? 15.109 -1.351 5.746 1.00 90.69 266 MET A O 1
ATOM 2026 N N . LEU A 1 267 ? 15.416 -1.472 7.966 1.00 90.69 267 LEU A N 1
ATOM 2027 C CA . LEU A 1 267 ? 16.863 -1.243 7.932 1.00 90.69 267 LEU A CA 1
ATOM 2028 C C . LEU A 1 267 ? 17.659 -2.536 7.727 1.00 90.69 267 LEU A C 1
ATOM 2030 O O . LEU A 1 267 ? 18.677 -2.522 7.045 1.00 90.69 267 LEU A O 1
ATOM 2034 N N . ALA A 1 268 ? 17.205 -3.658 8.288 1.00 89.44 268 ALA A N 1
ATOM 2035 C CA . ALA A 1 268 ? 17.911 -4.931 8.198 1.00 89.44 268 ALA A CA 1
ATOM 2036 C C . ALA A 1 268 ? 17.876 -5.519 6.786 1.00 89.44 268 ALA A C 1
ATOM 2038 O O . ALA A 1 268 ? 18.846 -6.150 6.381 1.00 89.44 268 ALA A O 1
ATOM 2039 N N . GLN A 1 269 ? 16.790 -5.326 6.029 1.00 86.06 269 GLN A N 1
ATOM 2040 C CA . GLN A 1 269 ? 16.670 -5.951 4.711 1.00 86.06 269 GLN A CA 1
ATOM 2041 C C . GLN A 1 269 ? 17.734 -5.444 3.717 1.00 86.06 269 GLN A C 1
ATOM 2043 O O . GLN A 1 269 ? 18.430 -6.296 3.164 1.00 86.06 269 GLN A O 1
ATOM 2048 N N . PRO A 1 270 ? 17.947 -4.125 3.520 1.00 83.56 270 PRO A N 1
ATOM 2049 C CA . PRO A 1 270 ? 19.008 -3.637 2.639 1.00 83.56 270 PRO A CA 1
ATOM 2050 C C . PRO A 1 270 ? 20.402 -4.094 3.079 1.00 83.56 270 PRO A C 1
ATOM 2052 O O . PRO A 1 270 ? 21.196 -4.497 2.238 1.00 83.56 270 PRO A O 1
ATOM 2055 N N . LEU A 1 271 ? 20.671 -4.109 4.392 1.00 86.50 271 LEU A N 1
ATOM 2056 C CA . LEU A 1 271 ? 21.944 -4.584 4.950 1.00 86.50 271 LEU A CA 1
ATOM 2057 C C . LEU A 1 271 ? 22.165 -6.082 4.702 1.00 86.50 271 LEU A C 1
ATOM 2059 O O . LEU A 1 271 ? 23.279 -6.522 4.430 1.00 86.50 271 LEU A O 1
ATOM 2063 N N . LEU A 1 272 ? 21.100 -6.878 4.787 1.00 84.31 272 LEU A N 1
ATOM 2064 C CA . LEU A 1 272 ? 21.152 -8.302 4.486 1.00 84.31 272 LEU A CA 1
ATOM 2065 C C . LEU A 1 272 ? 21.382 -8.539 2.990 1.00 84.31 272 LEU A C 1
ATOM 2067 O O . LEU A 1 272 ? 22.132 -9.441 2.632 1.00 84.31 272 LEU A O 1
ATOM 2071 N N . ALA A 1 273 ? 20.772 -7.724 2.127 1.00 79.31 273 ALA A N 1
ATOM 2072 C CA . ALA A 1 273 ? 21.003 -7.791 0.691 1.00 79.31 273 ALA A CA 1
ATOM 2073 C C . ALA A 1 273 ? 22.457 -7.450 0.334 1.00 79.31 273 ALA A C 1
ATOM 2075 O O . ALA A 1 273 ? 23.080 -8.205 -0.406 1.00 79.31 273 ALA A O 1
ATOM 2076 N N . THR A 1 274 ? 23.032 -6.385 0.906 1.00 80.62 274 THR A N 1
ATOM 2077 C CA . THR A 1 274 ? 24.446 -6.037 0.678 1.00 80.62 274 THR A CA 1
ATOM 2078 C C . THR A 1 274 ? 25.384 -7.124 1.200 1.00 80.62 274 THR A C 1
ATOM 2080 O O . THR A 1 274 ? 26.272 -7.565 0.477 1.00 80.62 274 THR A O 1
ATOM 2083 N N . ALA A 1 275 ? 25.142 -7.637 2.410 1.00 81.12 275 ALA A N 1
ATOM 2084 C CA . ALA A 1 275 ? 25.955 -8.708 2.984 1.00 81.12 275 ALA A CA 1
ATOM 2085 C C . ALA A 1 275 ? 25.872 -10.013 2.172 1.00 81.12 275 ALA A C 1
ATOM 2087 O O . ALA A 1 275 ? 26.875 -10.705 2.027 1.00 81.12 275 ALA A O 1
ATOM 2088 N N . ALA A 1 276 ? 24.703 -10.354 1.616 1.00 75.94 276 ALA A N 1
ATOM 2089 C CA . ALA A 1 276 ? 24.540 -11.537 0.768 1.00 75.94 276 ALA A CA 1
ATOM 2090 C C . ALA A 1 276 ? 25.363 -11.444 -0.529 1.00 75.94 276 ALA A C 1
ATOM 2092 O O . ALA A 1 276 ? 25.901 -12.454 -0.986 1.00 75.94 276 ALA A O 1
ATOM 2093 N N . VAL A 1 277 ? 25.497 -10.238 -1.090 1.00 72.44 277 VAL A N 1
ATOM 2094 C CA . VAL A 1 277 ? 26.344 -9.973 -2.264 1.00 72.44 277 VAL A CA 1
ATOM 2095 C C . VAL A 1 277 ? 27.827 -10.081 -1.909 1.00 72.44 277 VAL A C 1
ATOM 2097 O O . VAL A 1 277 ? 28.580 -10.724 -2.637 1.00 72.44 277 VAL A O 1
ATOM 2100 N N . GLU A 1 278 ? 28.244 -9.502 -0.781 1.00 73.69 278 GLU A N 1
ATOM 2101 C CA . GLU A 1 278 ? 29.651 -9.464 -0.359 1.00 73.69 278 GLU A CA 1
ATOM 2102 C C . GLU A 1 278 ? 30.179 -10.818 0.147 1.00 73.69 278 GLU A C 1
ATOM 2104 O O . GLU A 1 278 ? 31.308 -11.193 -0.161 1.00 73.69 278 GLU A O 1
ATOM 2109 N N . LEU A 1 279 ? 29.375 -11.571 0.907 1.00 68.19 279 LEU A N 1
ATOM 2110 C CA . LEU A 1 279 ? 29.792 -12.828 1.547 1.00 68.19 279 LEU A CA 1
ATOM 2111 C C . LEU A 1 279 ? 29.570 -14.069 0.672 1.00 68.19 279 LEU A C 1
ATOM 2113 O O . LEU A 1 279 ? 30.243 -15.080 0.857 1.00 68.19 279 LEU A O 1
ATOM 2117 N N . GLY A 1 280 ? 28.590 -14.033 -0.234 1.00 62.28 280 GLY A N 1
ATOM 2118 C CA . GLY A 1 280 ? 28.081 -15.231 -0.905 1.00 62.28 280 GLY A CA 1
ATOM 2119 C C . GLY A 1 280 ? 28.729 -15.578 -2.244 1.00 62.28 280 GLY A C 1
ATOM 2120 O O . GLY A 1 280 ? 28.347 -16.584 -2.835 1.00 62.28 280 GLY A O 1
ATOM 2121 N N . GLY A 1 281 ? 29.627 -14.748 -2.788 1.00 55.88 281 GLY A N 1
ATOM 2122 C CA . GLY A 1 281 ? 30.109 -14.920 -4.169 1.00 55.88 281 GLY A CA 1
ATOM 2123 C C . GLY A 1 281 ? 28.988 -14.870 -5.223 1.00 55.88 281 GLY A C 1
ATOM 2124 O O . GLY A 1 281 ? 29.213 -15.218 -6.381 1.00 55.88 281 GLY A O 1
ATOM 2125 N N . LEU A 1 282 ? 27.786 -14.420 -4.834 1.00 57.03 282 LEU A N 1
ATOM 2126 C CA . LEU A 1 282 ? 26.630 -14.132 -5.684 1.00 57.03 282 LEU A CA 1
ATOM 2127 C C . LEU A 1 282 ? 26.926 -12.836 -6.466 1.00 57.03 282 LEU A C 1
ATOM 2129 O O . LEU A 1 282 ? 26.303 -11.798 -6.255 1.00 57.03 282 LEU A O 1
ATOM 2133 N N . GLY A 1 283 ? 27.985 -12.872 -7.278 1.00 45.94 283 GLY A N 1
ATOM 2134 C CA . GLY A 1 283 ? 28.608 -11.704 -7.888 1.00 45.94 283 GLY A CA 1
ATOM 2135 C C . GLY A 1 283 ? 27.664 -10.928 -8.800 1.00 45.94 283 GLY A C 1
ATOM 2136 O O . GLY A 1 283 ? 26.890 -11.539 -9.531 1.00 45.94 283 GLY A O 1
ATOM 2137 N N . ALA A 1 284 ? 27.781 -9.592 -8.742 1.00 44.00 284 ALA A N 1
ATOM 2138 C CA . ALA A 1 284 ? 27.361 -8.526 -9.675 1.00 44.00 284 ALA A CA 1
ATOM 2139 C C . ALA A 1 284 ? 25.925 -8.515 -10.256 1.00 44.00 284 ALA A C 1
ATOM 2141 O O . ALA A 1 284 ? 25.462 -7.464 -10.695 1.00 44.00 284 ALA A O 1
ATOM 2142 N N . SER A 1 285 ? 25.186 -9.620 -10.209 1.00 44.78 285 SER A N 1
ATOM 2143 C CA . SER A 1 285 ? 23.847 -9.781 -10.786 1.00 44.78 285 SER A CA 1
ATOM 2144 C C . SER A 1 285 ? 22.756 -9.232 -9.866 1.00 44.78 285 SER A C 1
ATOM 2146 O O . SER A 1 285 ? 21.641 -8.997 -10.307 1.00 44.78 285 SER A O 1
ATOM 2148 N N . ALA A 1 286 ? 23.073 -8.996 -8.587 1.00 44.03 286 ALA A N 1
ATOM 2149 C CA . ALA A 1 286 ? 22.194 -8.296 -7.650 1.00 44.03 286 ALA A CA 1
ATOM 2150 C C . ALA A 1 286 ? 22.233 -6.760 -7.816 1.00 44.03 286 ALA A C 1
ATOM 2152 O O . ALA A 1 286 ? 21.354 -6.072 -7.306 1.00 44.03 286 ALA A O 1
ATOM 2153 N N . SER A 1 287 ? 23.253 -6.220 -8.501 1.00 38.59 287 SER A N 1
ATOM 2154 C CA . SER A 1 287 ? 23.493 -4.772 -8.646 1.00 38.59 287 SER A CA 1
ATOM 2155 C C . SER A 1 287 ? 23.118 -4.189 -10.011 1.00 38.59 287 SER A C 1
ATOM 2157 O O . SER A 1 287 ? 23.072 -2.970 -10.153 1.00 38.59 287 SER A O 1
ATOM 2159 N N . THR A 1 288 ? 22.830 -5.018 -11.013 1.00 38.75 288 THR A N 1
ATOM 2160 C CA . THR A 1 288 ? 22.322 -4.570 -12.315 1.00 38.75 288 THR A CA 1
ATOM 2161 C C . THR A 1 288 ? 20.886 -5.055 -12.459 1.00 38.75 288 THR A C 1
ATOM 2163 O O . THR A 1 288 ? 20.597 -6.224 -12.235 1.00 38.75 288 THR A O 1
ATOM 2166 N N . GLY A 1 289 ? 19.962 -4.138 -12.755 1.00 45.31 289 GLY A N 1
ATOM 2167 C CA . GLY A 1 289 ? 18.504 -4.320 -12.704 1.00 45.31 289 GLY A CA 1
ATOM 2168 C C . GLY A 1 289 ? 17.896 -5.300 -13.716 1.00 45.31 289 GLY A C 1
ATOM 2169 O O . GLY A 1 289 ? 16.804 -5.056 -14.218 1.00 45.31 289 GLY A O 1
ATOM 2170 N N . THR A 1 290 ? 18.567 -6.406 -14.021 1.00 43.06 290 THR A N 1
ATOM 2171 C CA . THR A 1 290 ? 18.115 -7.443 -14.945 1.00 43.06 290 THR A CA 1
ATOM 2172 C C . THR A 1 290 ? 18.616 -8.810 -14.482 1.00 43.06 290 THR A C 1
ATOM 2174 O O . THR A 1 290 ? 19.769 -9.167 -14.707 1.00 43.06 290 THR A O 1
ATOM 2177 N N . GLY A 1 291 ? 17.725 -9.599 -13.879 1.00 52.12 291 GLY A N 1
ATOM 2178 C CA . GLY A 1 291 ? 17.841 -11.058 -13.888 1.00 52.12 291 GLY A CA 1
ATOM 2179 C C . GLY A 1 291 ? 18.880 -11.689 -12.960 1.00 52.12 291 GLY A C 1
ATOM 2180 O O . GLY A 1 291 ? 19.624 -12.564 -13.394 1.00 52.12 291 GLY A O 1
ATOM 2181 N N . ALA A 1 292 ? 18.892 -11.340 -11.670 1.00 53.69 292 ALA A N 1
ATOM 2182 C CA . ALA A 1 292 ? 19.512 -12.215 -10.677 1.00 53.69 292 ALA A CA 1
ATOM 2183 C C . ALA A 1 292 ? 18.758 -13.559 -10.642 1.00 53.69 292 ALA A C 1
ATOM 2185 O O . ALA A 1 292 ? 17.628 -13.625 -10.157 1.00 53.69 292 ALA A O 1
ATOM 2186 N N . GLY A 1 293 ? 19.362 -14.622 -11.172 1.00 62.50 293 GLY A N 1
ATOM 2187 C CA . GLY A 1 293 ? 18.861 -15.990 -11.049 1.00 62.50 293 GLY A CA 1
ATOM 2188 C C . GLY A 1 293 ? 19.166 -16.612 -9.680 1.00 62.50 293 GLY A C 1
ATOM 2189 O O . GLY A 1 293 ? 19.972 -16.101 -8.897 1.00 62.50 293 GLY A O 1
ATOM 2190 N N . GLY A 1 294 ? 18.521 -17.737 -9.371 1.00 73.25 294 GLY A N 1
ATOM 2191 C CA . GLY A 1 294 ? 18.821 -18.528 -8.172 1.00 73.25 294 GLY A CA 1
ATOM 2192 C C . GLY A 1 294 ? 18.617 -17.778 -6.847 1.00 73.25 294 GLY A C 1
ATOM 2193 O O . GLY A 1 294 ? 17.674 -17.001 -6.689 1.00 73.25 294 GLY A O 1
ATOM 2194 N N . LEU A 1 295 ? 19.493 -18.022 -5.865 1.00 78.56 295 LEU A N 1
ATOM 2195 C CA . LEU A 1 295 ? 19.364 -17.479 -4.502 1.00 78.56 295 LEU A CA 1
ATOM 2196 C C . LEU A 1 295 ? 19.480 -15.949 -4.431 1.00 78.56 295 LEU A C 1
ATOM 2198 O O . LEU A 1 295 ? 18.873 -15.340 -3.552 1.00 78.56 295 LEU A O 1
ATOM 2202 N N . ALA A 1 296 ? 20.200 -15.317 -5.362 1.00 78.38 296 ALA A N 1
ATOM 2203 C CA . ALA A 1 296 ? 20.358 -13.863 -5.396 1.00 78.38 296 ALA A CA 1
ATOM 2204 C C . ALA A 1 296 ? 19.016 -13.136 -5.614 1.00 78.38 296 ALA A C 1
ATOM 2206 O O . ALA A 1 296 ? 18.796 -12.070 -5.040 1.00 78.38 296 ALA A O 1
ATOM 2207 N N . SER A 1 297 ? 18.076 -13.755 -6.342 1.00 79.50 297 SER A N 1
ATOM 2208 C CA . SER A 1 297 ? 16.728 -13.212 -6.570 1.00 79.50 297 SER A CA 1
ATOM 2209 C C . SER A 1 297 ? 15.943 -12.945 -5.279 1.00 79.50 297 SER A C 1
ATOM 2211 O O . SER A 1 297 ? 15.090 -12.064 -5.249 1.00 79.50 297 SER A O 1
ATOM 2213 N N . PHE A 1 298 ? 16.238 -13.658 -4.185 1.00 85.88 298 PHE A N 1
ATOM 2214 C CA . PHE A 1 298 ? 15.565 -13.472 -2.895 1.00 85.88 298 PHE A CA 1
ATOM 2215 C C . PHE A 1 298 ? 15.961 -12.181 -2.186 1.00 85.88 298 PHE A C 1
ATOM 2217 O O . PHE A 1 298 ? 15.202 -11.716 -1.333 1.00 85.88 298 PHE A O 1
ATOM 2224 N N . PHE A 1 299 ? 17.110 -11.607 -2.543 1.00 86.06 299 PHE A N 1
ATOM 2225 C CA . PHE A 1 299 ? 17.673 -10.411 -1.920 1.00 86.06 299 PHE A CA 1
ATOM 2226 C C . PHE A 1 299 ? 17.424 -9.129 -2.722 1.00 86.06 299 PHE A C 1
ATOM 2228 O O . PHE A 1 299 ? 17.743 -8.042 -2.244 1.00 86.06 299 PHE A O 1
ATOM 2235 N N . ASP A 1 300 ? 16.802 -9.238 -3.895 1.00 80.56 300 ASP A N 1
ATOM 2236 C CA . ASP A 1 300 ? 16.441 -8.097 -4.730 1.00 80.56 300 ASP A CA 1
ATOM 2237 C C . ASP A 1 300 ? 15.332 -7.250 -4.069 1.00 80.56 300 ASP A C 1
ATOM 2239 O O . ASP A 1 300 ? 14.156 -7.618 -3.989 1.00 80.56 300 ASP A O 1
ATOM 2243 N N . GLY A 1 301 ? 15.746 -6.095 -3.549 1.00 81.44 301 GLY A N 1
ATOM 2244 C CA . GLY A 1 301 ? 14.890 -5.105 -2.898 1.00 81.44 301 GLY A CA 1
ATOM 2245 C C . GLY A 1 301 ? 14.409 -3.986 -3.825 1.00 81.44 301 GLY A C 1
ATOM 2246 O O . GLY A 1 301 ? 13.894 -2.986 -3.317 1.00 81.44 301 GLY A O 1
ATOM 2247 N N . THR A 1 302 ? 14.608 -4.103 -5.144 1.00 80.50 302 THR A N 1
ATOM 2248 C CA . THR A 1 302 ? 14.213 -3.060 -6.101 1.00 80.50 302 THR A CA 1
ATOM 2249 C C . THR A 1 302 ? 12.697 -2.856 -6.115 1.00 80.50 302 THR A C 1
ATOM 2251 O O . THR A 1 302 ? 11.918 -3.770 -5.832 1.00 80.50 302 THR A O 1
ATOM 2254 N N . ALA A 1 303 ? 12.261 -1.620 -6.372 1.00 79.69 303 ALA A N 1
ATOM 2255 C CA . ALA A 1 303 ? 10.845 -1.275 -6.371 1.00 79.69 303 ALA A CA 1
ATOM 2256 C C . ALA A 1 303 ? 10.074 -2.149 -7.373 1.00 79.69 303 ALA A C 1
ATOM 2258 O O . ALA A 1 303 ? 10.512 -2.342 -8.502 1.00 79.69 303 ALA A O 1
ATOM 2259 N N . HIS A 1 304 ? 8.935 -2.703 -6.946 1.00 77.19 304 HIS A N 1
ATOM 2260 C CA . HIS A 1 304 ? 8.087 -3.573 -7.770 1.00 77.19 304 HIS A CA 1
ATOM 2261 C C . HIS A 1 304 ? 8.765 -4.842 -8.318 1.00 77.19 304 HIS A C 1
ATOM 2263 O O . HIS A 1 304 ? 8.186 -5.514 -9.172 1.00 77.19 304 HIS A O 1
ATOM 2269 N N . SER A 1 305 ? 9.925 -5.242 -7.783 1.00 81.50 305 SER A N 1
ATOM 2270 C CA . SER A 1 305 ? 10.601 -6.483 -8.187 1.00 81.50 305 SER A CA 1
ATOM 2271 C C . SER A 1 305 ? 9.754 -7.732 -7.945 1.00 81.50 305 SER A C 1
ATOM 2273 O O . SER A 1 305 ? 9.982 -8.774 -8.560 1.00 81.50 305 SER A O 1
ATOM 2275 N N . ASN A 1 306 ? 8.777 -7.630 -7.031 1.00 86.69 306 ASN A N 1
ATOM 2276 C CA . ASN A 1 306 ? 7.960 -8.739 -6.548 1.00 86.69 306 ASN A CA 1
ATOM 2277 C C . ASN A 1 306 ? 8.819 -9.904 -6.028 1.00 86.69 306 ASN A C 1
ATOM 2279 O O . ASN A 1 306 ? 8.431 -11.069 -6.103 1.00 86.69 306 ASN A O 1
ATOM 2283 N N . ARG A 1 307 ? 9.990 -9.575 -5.469 1.00 88.19 307 ARG A N 1
ATOM 2284 C CA . ARG A 1 307 ? 10.875 -10.519 -4.790 1.00 88.19 307 ARG A CA 1
ATOM 2285 C C . ARG A 1 307 ? 10.703 -10.451 -3.279 1.00 88.19 307 ARG A C 1
ATOM 2287 O O . ARG A 1 307 ? 10.196 -9.475 -2.721 1.00 88.19 307 ARG A O 1
ATOM 2294 N N . THR A 1 308 ? 11.159 -11.500 -2.603 1.00 91.69 308 THR A N 1
ATOM 2295 C CA . THR A 1 308 ? 10.982 -11.704 -1.160 1.00 91.69 308 THR A CA 1
ATOM 2296 C C . THR A 1 308 ? 11.525 -10.521 -0.366 1.00 91.69 308 THR A C 1
ATOM 2298 O O . THR A 1 308 ? 10.821 -9.980 0.486 1.00 91.69 308 THR A O 1
ATOM 2301 N N . ALA A 1 309 ? 12.753 -10.094 -0.666 1.00 90.44 309 ALA A N 1
ATOM 2302 C CA . ALA A 1 309 ? 13.389 -8.931 -0.062 1.00 90.44 309 ALA A CA 1
ATOM 2303 C C . ALA A 1 309 ? 12.515 -7.679 -0.150 1.00 90.44 309 ALA A C 1
ATOM 2305 O O . ALA A 1 309 ? 12.233 -7.056 0.874 1.00 90.44 309 ALA A O 1
ATOM 2306 N N . TRP A 1 310 ? 12.031 -7.350 -1.348 1.00 90.50 310 TRP A N 1
ATOM 2307 C CA . TRP A 1 310 ? 11.172 -6.191 -1.547 1.00 90.50 310 TRP A CA 1
ATOM 2308 C C . TRP A 1 310 ? 9.843 -6.290 -0.781 1.00 90.50 310 TRP A C 1
ATOM 2310 O O . TRP A 1 310 ? 9.428 -5.309 -0.155 1.00 90.50 310 TRP A O 1
ATOM 2320 N N . TYR A 1 311 ? 9.193 -7.460 -0.753 1.00 94.38 311 TYR A N 1
ATOM 2321 C CA . TYR A 1 311 ? 7.975 -7.665 0.041 1.00 94.38 311 TYR A CA 1
ATOM 2322 C C . TYR A 1 311 ? 8.222 -7.462 1.542 1.00 94.38 311 TYR A C 1
ATOM 2324 O O . TYR A 1 311 ? 7.456 -6.763 2.214 1.00 94.38 311 TYR A O 1
ATOM 2332 N N . VAL A 1 312 ? 9.305 -8.042 2.069 1.00 94.94 312 VAL A N 1
ATOM 2333 C CA . VAL A 1 312 ? 9.686 -7.935 3.483 1.00 94.94 312 VAL A CA 1
ATOM 2334 C C . VAL A 1 312 ? 10.005 -6.486 3.844 1.00 94.94 312 VAL A C 1
ATOM 2336 O O . VAL A 1 312 ? 9.410 -5.958 4.788 1.00 94.94 312 VAL A O 1
ATOM 2339 N N . LEU A 1 313 ? 10.852 -5.815 3.060 1.00 92.50 313 LEU A N 1
ATOM 2340 C CA . LEU A 1 313 ? 11.177 -4.397 3.221 1.00 92.50 313 LEU A CA 1
ATOM 2341 C C . LEU A 1 313 ? 9.909 -3.538 3.230 1.00 92.50 313 LEU A C 1
ATOM 2343 O O . LEU A 1 313 ? 9.669 -2.791 4.179 1.00 92.50 313 LEU A O 1
ATOM 2347 N N . SER A 1 314 ? 9.057 -3.705 2.218 1.00 94.62 314 SER A N 1
ATOM 2348 C CA . SER A 1 314 ? 7.808 -2.954 2.074 1.00 94.62 314 SER A CA 1
ATOM 2349 C C . SER A 1 314 ? 6.848 -3.186 3.240 1.00 94.62 314 SER A C 1
ATOM 2351 O O . SER A 1 314 ? 6.172 -2.256 3.685 1.00 94.62 314 SER A O 1
ATOM 2353 N N . SER A 1 315 ? 6.803 -4.406 3.783 1.00 96.69 315 SER A N 1
ATOM 2354 C CA . SER A 1 315 ? 6.004 -4.720 4.969 1.00 96.69 315 SER A CA 1
ATOM 2355 C C . SER A 1 315 ? 6.533 -4.010 6.222 1.00 96.69 315 SER A C 1
ATOM 2357 O O . SER A 1 315 ? 5.743 -3.427 6.969 1.00 96.69 315 SER A O 1
ATOM 2359 N N . GLY A 1 316 ? 7.859 -3.971 6.411 1.00 96.06 316 GLY A N 1
ATOM 2360 C CA . GLY A 1 316 ? 8.517 -3.240 7.494 1.00 96.06 316 GLY A CA 1
ATOM 2361 C C . GLY A 1 316 ? 8.248 -1.738 7.414 1.00 96.06 316 GLY A C 1
ATOM 2362 O O . GLY A 1 316 ? 7.785 -1.143 8.390 1.00 96.06 316 GLY A O 1
ATOM 2363 N N . THR A 1 317 ? 8.422 -1.144 6.228 1.00 95.50 317 THR A N 1
ATOM 2364 C CA . THR A 1 317 ? 8.104 0.269 5.966 1.00 95.50 317 THR A CA 1
ATOM 2365 C C . THR A 1 317 ? 6.630 0.570 6.239 1.00 95.50 317 THR A C 1
ATOM 2367 O O . THR A 1 317 ? 6.320 1.522 6.955 1.00 95.50 317 THR A O 1
ATOM 2370 N N . ALA A 1 318 ? 5.705 -0.254 5.738 1.00 97.12 318 ALA A N 1
ATOM 2371 C CA . ALA A 1 318 ? 4.275 -0.061 5.959 1.00 97.12 318 ALA A CA 1
ATOM 2372 C C . ALA A 1 318 ? 3.905 -0.109 7.453 1.00 97.12 318 ALA A C 1
ATOM 2374 O O . ALA A 1 318 ? 3.149 0.739 7.936 1.00 97.12 318 ALA A O 1
ATOM 2375 N N . VAL A 1 319 ? 4.455 -1.069 8.204 1.00 98.38 319 VAL A N 1
ATOM 2376 C CA . VAL A 1 319 ? 4.224 -1.191 9.651 1.00 98.38 319 VAL A CA 1
ATOM 2377 C C . VAL A 1 319 ? 4.814 0.002 10.406 1.00 98.38 319 VAL A C 1
ATOM 2379 O O . VAL A 1 319 ? 4.127 0.558 11.265 1.00 98.38 319 VAL A O 1
ATOM 2382 N N . ALA A 1 320 ? 6.027 0.443 10.061 1.00 98.00 320 ALA A N 1
ATOM 2383 C CA . ALA A 1 320 ? 6.666 1.605 10.677 1.00 98.00 320 ALA A CA 1
ATOM 2384 C C . ALA A 1 320 ? 5.856 2.892 10.446 1.00 98.00 320 ALA A C 1
ATOM 2386 O O . ALA A 1 320 ? 5.534 3.599 11.403 1.00 98.00 320 ALA A O 1
ATOM 2387 N N . VAL A 1 321 ? 5.449 3.164 9.200 1.00 97.44 321 VAL A N 1
ATOM 2388 C CA . VAL A 1 321 ? 4.644 4.347 8.847 1.00 97.44 321 VAL A CA 1
ATOM 2389 C C . VAL A 1 321 ? 3.286 4.314 9.547 1.00 97.44 321 VAL A C 1
ATOM 2391 O O . VAL A 1 321 ? 2.863 5.315 10.132 1.00 97.44 321 VAL A O 1
ATOM 2394 N N . LEU A 1 322 ? 2.606 3.164 9.548 1.00 98.31 322 LEU A N 1
ATOM 2395 C CA . LEU A 1 322 ? 1.341 2.992 10.258 1.00 98.31 322 LEU A CA 1
ATOM 2396 C C . LEU A 1 322 ? 1.499 3.262 11.761 1.00 98.31 322 LEU A C 1
ATOM 2398 O O . LEU A 1 322 ? 0.704 4.006 12.338 1.00 98.31 322 LEU A O 1
ATOM 2402 N N . ALA A 1 323 ? 2.509 2.668 12.396 1.00 98.38 323 ALA A N 1
ATOM 2403 C CA . ALA A 1 323 ? 2.763 2.817 13.823 1.00 98.38 323 ALA A CA 1
ATOM 2404 C C . ALA A 1 323 ? 3.106 4.267 14.196 1.00 98.38 323 ALA A C 1
ATOM 2406 O O . ALA A 1 323 ? 2.554 4.795 15.163 1.00 98.38 323 ALA A O 1
ATOM 2407 N N . ALA A 1 324 ? 3.923 4.949 13.387 1.00 98.19 324 ALA A N 1
ATOM 2408 C CA . ALA A 1 324 ? 4.210 6.372 13.545 1.00 98.19 324 ALA A CA 1
ATOM 2409 C C . ALA A 1 324 ? 2.927 7.217 13.454 1.00 98.19 324 ALA A C 1
ATOM 2411 O O . ALA A 1 324 ? 2.667 8.048 14.326 1.00 98.19 324 ALA A O 1
ATOM 2412 N N . CYS A 1 325 ? 2.061 6.955 12.469 1.00 98.00 325 CYS A N 1
ATOM 2413 C CA . CYS A 1 325 ? 0.773 7.643 12.344 1.00 98.00 325 CYS A CA 1
ATOM 2414 C C . CYS A 1 325 ? -0.131 7.413 13.563 1.00 98.00 325 CYS A C 1
ATOM 2416 O O . CYS A 1 325 ? -0.807 8.337 14.026 1.00 98.00 325 CYS A O 1
ATOM 2418 N N . LEU A 1 326 ? -0.162 6.190 14.099 1.00 97.75 326 LEU A N 1
ATOM 2419 C CA . LEU A 1 326 ? -0.914 5.861 15.311 1.00 97.75 326 LEU A CA 1
ATOM 2420 C C . LEU A 1 326 ? -0.370 6.611 16.536 1.00 97.75 326 LEU A C 1
ATOM 2422 O O . LEU A 1 326 ? -1.163 7.193 17.274 1.00 97.75 326 LEU A O 1
ATOM 2426 N N . LEU A 1 327 ? 0.953 6.673 16.706 1.00 97.31 327 LEU A N 1
ATOM 2427 C CA . LEU A 1 327 ? 1.600 7.390 17.808 1.00 97.31 327 LEU A CA 1
ATOM 2428 C C . LEU A 1 327 ? 1.353 8.895 17.730 1.00 97.31 327 LEU A C 1
ATOM 2430 O O . LEU A 1 327 ? 0.915 9.491 18.714 1.00 97.31 327 LEU A O 1
ATOM 2434 N N . VAL A 1 328 ? 1.557 9.514 16.565 1.00 97.19 328 VAL A N 1
ATOM 2435 C CA . VAL A 1 328 ? 1.352 10.961 16.395 1.00 97.19 328 VAL A CA 1
ATOM 2436 C C . VAL A 1 328 ? -0.115 11.334 16.616 1.00 97.19 328 VAL A C 1
ATOM 2438 O O . VAL A 1 328 ? -0.416 12.346 17.242 1.00 97.19 328 VAL A O 1
ATOM 2441 N N . THR A 1 329 ? -1.054 10.499 16.168 1.00 96.38 329 THR A N 1
ATOM 2442 C CA . THR A 1 329 ? -2.492 10.751 16.369 1.00 96.38 329 THR A CA 1
ATOM 2443 C C . THR A 1 329 ? -3.026 10.287 17.726 1.00 96.38 329 THR A C 1
ATOM 2445 O O . THR A 1 329 ? -4.194 10.537 18.029 1.00 96.38 329 THR A O 1
ATOM 2448 N N . SER A 1 330 ? -2.200 9.644 18.561 1.00 93.38 330 SER A N 1
ATOM 2449 C CA . SER A 1 330 ? -2.576 9.274 19.932 1.00 93.38 330 SER A CA 1
ATOM 2450 C C . SER A 1 330 ? -2.673 10.498 20.852 1.00 93.38 330 SER A C 1
ATOM 2452 O O . SER A 1 330 ? -3.456 10.494 21.803 1.00 93.38 330 SER A O 1
ATOM 2454 N N . VAL A 1 331 ? -1.936 11.570 20.536 1.00 93.31 331 VAL A N 1
ATOM 2455 C CA . VAL A 1 331 ? -1.995 12.858 21.235 1.00 93.31 331 VAL A CA 1
ATOM 2456 C C . VAL A 1 331 ? -2.969 13.821 20.549 1.00 93.31 331 VAL A C 1
ATOM 2458 O O . VAL A 1 331 ? -3.087 13.865 19.324 1.00 93.31 331 VAL A O 1
ATOM 2461 N N . ALA A 1 332 ? -3.679 14.626 21.344 1.00 90.50 332 ALA A N 1
ATOM 2462 C CA . ALA A 1 332 ? -4.745 15.500 20.843 1.00 90.50 332 ALA A CA 1
ATOM 2463 C C . ALA A 1 332 ? -4.247 16.557 19.841 1.00 90.50 332 ALA A C 1
ATOM 2465 O O . ALA A 1 332 ? -4.929 16.842 18.855 1.00 90.50 332 ALA A 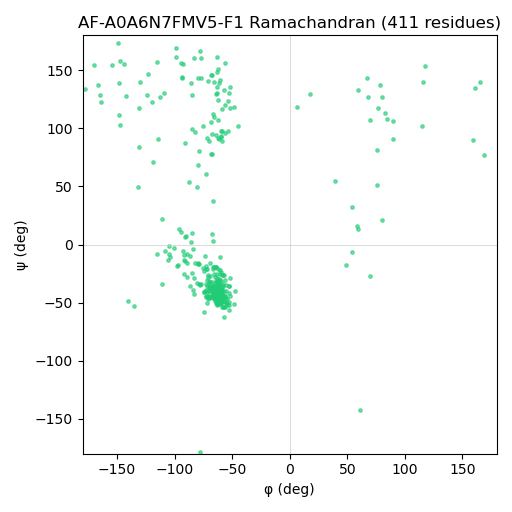O 1
ATOM 2466 N N . SER A 1 333 ? -3.055 17.115 20.070 1.00 93.94 333 SER A N 1
ATOM 2467 C CA . SER A 1 333 ? -2.414 18.083 19.174 1.00 93.94 333 SER A CA 1
ATOM 2468 C C . SER A 1 333 ? -2.105 17.469 17.809 1.00 93.94 333 SER A C 1
ATOM 2470 O O . SER A 1 333 ? -2.509 18.024 16.790 1.00 93.94 333 SER A O 1
ATOM 2472 N N . GLY A 1 334 ? -1.481 16.289 17.782 1.00 93.19 334 GLY A N 1
ATOM 2473 C CA . GLY A 1 334 ? -1.177 15.572 16.544 1.00 93.19 334 GLY A CA 1
ATOM 2474 C C . GLY A 1 334 ? -2.436 15.151 15.782 1.00 93.19 334 GLY A C 1
ATOM 2475 O O . GLY A 1 334 ? -2.523 15.353 14.573 1.00 93.19 334 GLY A O 1
ATOM 2476 N N . ALA A 1 335 ? -3.473 14.674 16.480 1.00 92.25 335 ALA A N 1
ATOM 2477 C CA . ALA A 1 335 ? -4.766 14.375 15.861 1.00 92.25 335 ALA A CA 1
ATOM 2478 C C . ALA A 1 335 ? -5.446 15.618 15.252 1.00 92.25 335 ALA A C 1
ATOM 2480 O O . ALA A 1 335 ? -6.113 15.516 14.220 1.00 92.25 335 ALA A O 1
ATOM 2481 N N . ARG A 1 336 ? -5.289 16.794 15.878 1.00 93.81 336 ARG A N 1
ATOM 2482 C CA . ARG A 1 336 ? -5.822 18.064 15.364 1.00 93.81 336 ARG A CA 1
ATOM 2483 C C . ARG A 1 336 ? -5.039 18.552 14.148 1.00 93.81 336 ARG A C 1
ATOM 2485 O O . ARG A 1 336 ? -5.668 18.945 13.169 1.00 93.81 336 ARG A O 1
ATOM 2492 N N . LEU A 1 337 ? -3.708 18.497 14.206 1.00 96.00 337 LEU A N 1
ATOM 2493 C CA . LEU A 1 337 ? -2.817 18.915 13.122 1.00 96.00 337 LEU A CA 1
ATOM 2494 C C . LEU A 1 337 ? -3.035 18.070 11.862 1.00 96.00 337 LEU A C 1
ATOM 2496 O O . LEU A 1 337 ? -3.203 18.606 10.773 1.00 96.00 337 LEU A O 1
ATOM 2500 N N . LEU A 1 338 ? -3.125 16.749 12.021 1.00 96.69 338 LEU A N 1
ATOM 2501 C CA . LEU A 1 338 ? -3.282 15.808 10.908 1.00 96.69 338 LEU A CA 1
ATOM 2502 C C . LEU A 1 338 ? -4.740 15.612 10.474 1.00 96.69 338 LEU A C 1
ATOM 2504 O O . LEU A 1 338 ? -5.038 14.735 9.663 1.00 96.69 338 LEU A O 1
ATOM 2508 N N . ARG A 1 339 ? -5.677 16.421 10.980 1.00 95.94 339 ARG A N 1
ATOM 2509 C CA . ARG A 1 339 ? -7.099 16.309 10.637 1.00 95.94 339 ARG A CA 1
ATOM 2510 C C . ARG A 1 339 ? -7.379 16.414 9.127 1.00 95.94 339 ARG A C 1
ATOM 2512 O O . ARG A 1 339 ? -8.209 15.630 8.665 1.00 95.94 339 ARG A O 1
ATOM 2519 N N . PRO A 1 340 ? -6.721 17.294 8.343 1.00 97.00 340 PRO A N 1
ATOM 2520 C CA . PRO A 1 340 ? -6.896 17.309 6.890 1.00 97.00 340 PRO A CA 1
ATOM 2521 C C . PRO A 1 340 ? -6.508 15.978 6.237 1.00 97.00 340 PRO A C 1
ATOM 2523 O O . PRO A 1 340 ? -7.242 15.466 5.397 1.00 97.00 340 PRO A O 1
ATOM 2526 N N . LEU A 1 341 ? -5.421 15.351 6.699 1.00 97.81 341 LEU A N 1
ATOM 2527 C CA . LEU A 1 341 ? -4.969 14.047 6.206 1.00 97.81 341 LEU A CA 1
ATOM 2528 C C . LEU A 1 341 ? -5.932 12.929 6.622 1.00 97.81 341 LEU A C 1
ATOM 2530 O O . LEU A 1 341 ? -6.216 12.037 5.833 1.00 97.81 341 LEU A O 1
ATOM 2534 N N . VAL A 1 342 ? -6.516 12.998 7.821 1.00 96.75 342 VAL A N 1
ATOM 2535 C CA . VAL A 1 342 ? -7.585 12.070 8.229 1.00 96.75 342 VAL A CA 1
ATOM 2536 C C . VAL A 1 342 ? -8.784 12.159 7.280 1.00 96.75 342 VAL A C 1
ATOM 2538 O O . VAL A 1 342 ? -9.373 11.132 6.938 1.00 96.75 342 VAL A O 1
ATOM 2541 N N . HIS A 1 343 ? -9.169 13.367 6.861 1.00 97.25 343 HIS A N 1
ATOM 2542 C CA . HIS A 1 343 ? -10.260 13.562 5.903 1.00 97.25 343 HIS A CA 1
ATOM 2543 C C . HIS A 1 343 ? -9.889 13.064 4.509 1.00 97.25 343 HIS A C 1
ATOM 2545 O O . HIS A 1 343 ? -10.688 12.349 3.910 1.00 97.25 343 HIS A O 1
ATOM 2551 N N . LEU A 1 344 ? -8.680 13.363 4.029 1.00 97.94 344 LEU A N 1
ATOM 2552 C CA . LEU A 1 344 ? -8.178 12.851 2.753 1.00 97.94 344 LEU A CA 1
ATOM 2553 C C . LEU A 1 344 ? -8.160 11.319 2.736 1.00 97.94 344 LEU A C 1
ATOM 2555 O O . LEU A 1 344 ? -8.710 10.704 1.830 1.00 97.94 344 LEU A O 1
ATOM 2559 N N . GLY A 1 345 ? -7.654 10.687 3.795 1.00 96.75 345 GLY A N 1
ATOM 2560 C CA . GLY A 1 345 ? -7.658 9.233 3.940 1.00 96.75 345 GLY A CA 1
ATOM 2561 C C . GLY A 1 345 ? -9.063 8.623 4.009 1.00 96.75 345 GLY A C 1
ATOM 2562 O O . GLY A 1 345 ? -9.261 7.468 3.639 1.00 96.75 345 GLY A O 1
ATOM 2563 N N . GLN A 1 346 ? -10.080 9.369 4.448 1.00 95.12 346 GLN A N 1
ATOM 2564 C CA . GLN A 1 346 ? -11.483 8.930 4.385 1.00 95.12 346 GLN A CA 1
ATOM 2565 C C . GLN A 1 346 ? -12.084 9.012 2.977 1.00 95.12 346 GLN A C 1
ATOM 2567 O O . GLN A 1 346 ? -13.103 8.365 2.729 1.00 95.12 346 GLN A O 1
ATOM 2572 N N . LEU A 1 347 ? -11.478 9.821 2.106 1.00 96.69 347 LEU A N 1
ATOM 2573 C CA . LEU A 1 347 ? -11.848 10.060 0.712 1.00 96.69 347 LEU A CA 1
ATOM 2574 C C . LEU A 1 347 ? -10.809 9.478 -0.261 1.00 96.69 347 LEU A C 1
ATOM 2576 O O . LEU A 1 347 ? -10.699 9.927 -1.400 1.00 96.69 347 LEU A O 1
ATOM 2580 N N . ALA A 1 348 ? -10.018 8.503 0.189 1.00 95.12 348 ALA A N 1
ATOM 2581 C CA . ALA A 1 348 ? -8.866 8.043 -0.569 1.00 95.12 348 ALA A CA 1
ATOM 2582 C C . ALA A 1 348 ? -9.241 7.410 -1.919 1.00 95.12 348 ALA A C 1
ATOM 2584 O O . ALA A 1 348 ? -8.451 7.514 -2.843 1.00 95.12 348 ALA A O 1
ATOM 2585 N N . LEU A 1 349 ? -10.429 6.805 -2.068 1.00 94.50 349 LEU A N 1
ATOM 2586 C CA . LEU A 1 349 ? -10.874 6.264 -3.358 1.00 94.50 349 LEU A CA 1
ATOM 2587 C C . LEU A 1 349 ? -11.299 7.388 -4.305 1.00 94.50 349 LEU A C 1
ATOM 2589 O O . LEU A 1 349 ? -10.966 7.348 -5.482 1.00 94.50 349 LEU A O 1
ATOM 2593 N N . THR A 1 350 ? -12.001 8.406 -3.798 1.00 96.56 350 THR A N 1
ATOM 2594 C CA . THR A 1 350 ? -12.318 9.597 -4.598 1.00 96.56 350 THR A CA 1
ATOM 2595 C C . THR A 1 350 ? -11.032 10.295 -5.047 1.00 96.56 350 THR A C 1
ATOM 2597 O O . THR A 1 350 ? -10.874 10.563 -6.231 1.00 96.56 350 THR A O 1
ATOM 2600 N N . ALA A 1 351 ? -10.097 10.547 -4.126 1.00 97.00 351 ALA A N 1
ATOM 2601 C CA . ALA A 1 351 ? -8.800 11.140 -4.449 1.00 97.00 351 ALA A CA 1
ATOM 2602 C C . ALA A 1 351 ? -8.010 10.266 -5.438 1.00 97.00 351 ALA A C 1
ATOM 2604 O O . ALA A 1 351 ? -7.406 10.787 -6.372 1.00 97.00 351 ALA A O 1
ATOM 2605 N N . TYR A 1 352 ? -8.088 8.940 -5.283 1.00 95.19 352 TYR A N 1
ATOM 2606 C CA . TYR A 1 352 ? -7.483 7.992 -6.208 1.00 95.19 352 TYR A CA 1
ATOM 2607 C C . TYR A 1 352 ? -8.098 8.078 -7.618 1.00 95.19 352 TYR A C 1
ATOM 2609 O O . TYR A 1 352 ? -7.381 8.157 -8.597 1.00 95.19 352 TYR A O 1
ATOM 2617 N N . LEU A 1 353 ? -9.413 8.153 -7.791 1.00 95.12 353 LEU A N 1
ATOM 2618 C CA . LEU A 1 353 ? -9.946 8.299 -9.154 1.00 95.12 353 LEU A CA 1
ATOM 2619 C C . LEU A 1 353 ? -9.641 9.677 -9.759 1.00 95.12 353 LEU A C 1
ATOM 2621 O O . LEU A 1 353 ? -9.347 9.773 -10.945 1.00 95.12 353 LEU A O 1
ATOM 2625 N N . VAL A 1 354 ? -9.647 10.734 -8.942 1.00 95.44 354 VAL A N 1
ATOM 2626 C CA . VAL A 1 354 ? -9.316 12.088 -9.406 1.00 95.44 354 VAL A CA 1
ATOM 2627 C C . VAL A 1 354 ? -7.857 12.188 -9.857 1.00 95.44 354 VAL A C 1
ATOM 2629 O O . VAL A 1 354 ? -7.611 12.777 -10.906 1.00 95.44 354 VAL A O 1
ATOM 2632 N N . HIS A 1 355 ? -6.894 11.613 -9.122 1.00 94.19 355 HIS A N 1
ATOM 2633 C CA . HIS A 1 355 ? -5.497 11.678 -9.566 1.00 94.19 355 HIS A CA 1
ATOM 2634 C C . HIS A 1 355 ? -5.262 10.890 -10.860 1.00 94.19 355 HIS A C 1
ATOM 2636 O O . HIS A 1 355 ? -4.542 11.388 -11.702 1.00 94.19 355 HIS A O 1
ATOM 2642 N N . LEU A 1 356 ? -5.912 9.744 -11.097 1.00 93.44 356 LEU A N 1
ATOM 2643 C CA . LEU A 1 356 ? -5.737 9.034 -12.374 1.00 93.44 356 LEU A CA 1
ATOM 2644 C C . LEU A 1 356 ? -6.175 9.892 -13.571 1.00 93.44 356 LEU A C 1
ATOM 2646 O O . LEU A 1 356 ? -5.465 9.984 -14.566 1.00 93.44 356 LEU A O 1
ATOM 2650 N N . VAL A 1 357 ? -7.310 10.589 -13.441 1.00 92.94 357 VAL A N 1
ATOM 2651 C CA . VAL A 1 357 ? -7.803 11.495 -14.490 1.00 92.94 357 VAL A CA 1
ATOM 2652 C C . VAL A 1 357 ? -6.874 12.695 -14.677 1.00 92.94 357 VAL A C 1
ATOM 2654 O O . VAL A 1 357 ? -6.547 13.036 -15.807 1.00 92.94 357 VAL A O 1
ATOM 2657 N N . ILE A 1 358 ? -6.439 13.341 -13.588 1.00 93.00 358 ILE A N 1
ATOM 2658 C CA . ILE A 1 358 ? -5.515 14.487 -13.663 1.00 93.00 358 ILE A CA 1
ATOM 2659 C C . ILE A 1 358 ? -4.172 14.061 -14.268 1.00 93.00 358 ILE A C 1
ATOM 2661 O O . ILE A 1 358 ? -3.616 14.790 -15.084 1.00 93.00 358 ILE A O 1
ATOM 2665 N N . GLY A 1 359 ? -3.668 12.895 -13.869 1.00 90.38 359 GLY A N 1
ATOM 2666 C CA . GLY A 1 359 ? -2.421 12.325 -14.352 1.00 90.38 359 GLY A CA 1
ATOM 2667 C C . GLY A 1 359 ? -2.451 12.173 -15.861 1.00 90.38 359 GLY A C 1
ATOM 2668 O O . GLY A 1 359 ? -1.709 12.857 -16.560 1.00 90.38 359 GLY A O 1
ATOM 2669 N N . GLU A 1 360 ? -3.384 11.347 -16.335 1.00 87.00 360 GLU A N 1
ATOM 2670 C CA . GLU A 1 360 ? -3.555 11.012 -17.751 1.00 87.00 360 GLU A CA 1
ATOM 2671 C C . GLU A 1 360 ? -3.832 12.231 -18.632 1.00 87.00 360 GLU A C 1
ATOM 2673 O O . GLU A 1 360 ? -3.224 12.395 -19.681 1.00 87.00 360 GLU A O 1
ATOM 2678 N N . GLN A 1 361 ? -4.744 13.108 -18.210 1.00 87.94 361 GLN A N 1
ATOM 2679 C CA . GLN A 1 361 ? -5.265 14.163 -19.086 1.00 87.94 361 GLN A CA 1
ATOM 2680 C C . GLN A 1 361 ? -4.476 15.474 -19.020 1.00 87.94 361 GLN A C 1
ATOM 2682 O O . GLN A 1 361 ? -4.705 16.360 -19.840 1.00 87.94 361 GLN A O 1
ATOM 2687 N N . VAL A 1 362 ? -3.619 15.655 -18.010 1.00 91.69 362 VAL A N 1
ATOM 2688 C CA . VAL A 1 362 ? -2.954 16.944 -17.761 1.00 91.69 362 VAL A CA 1
ATOM 2689 C C . VAL A 1 362 ? -1.473 16.771 -17.468 1.00 91.69 362 VAL A C 1
ATOM 2691 O O . VAL A 1 362 ? -0.650 17.439 -18.088 1.00 91.69 362 VAL A O 1
ATOM 2694 N N . ILE A 1 363 ? -1.121 15.919 -16.502 1.00 93.19 363 ILE A N 1
ATOM 2695 C CA . ILE A 1 363 ? 0.255 15.868 -15.992 1.00 93.19 363 ILE A CA 1
ATOM 2696 C C . ILE A 1 363 ? 1.203 15.262 -17.013 1.00 93.19 363 ILE A C 1
ATOM 2698 O O . ILE A 1 363 ? 2.237 15.873 -17.265 1.00 93.19 363 ILE A O 1
ATOM 2702 N N . TRP A 1 364 ? 0.854 14.134 -17.630 1.00 88.94 364 TRP A N 1
ATOM 2703 C CA . TRP A 1 364 ? 1.737 13.481 -18.600 1.00 88.94 364 TRP A CA 1
ATOM 2704 C C . TRP A 1 364 ? 1.996 14.359 -19.826 1.00 88.94 364 TRP A C 1
ATOM 2706 O O . TRP A 1 364 ? 3.146 14.640 -20.143 1.00 88.94 364 TRP A O 1
ATOM 2716 N N . ASP A 1 365 ? 0.948 14.938 -20.415 1.00 90.81 365 ASP A N 1
ATOM 2717 C CA . ASP A 1 365 ? 1.078 15.873 -21.542 1.00 90.81 365 ASP A CA 1
ATOM 2718 C C . ASP A 1 365 ? 1.882 17.143 -21.177 1.00 90.81 365 ASP A C 1
ATOM 2720 O O . ASP A 1 365 ? 2.633 17.689 -21.987 1.00 90.81 365 ASP A O 1
ATOM 2724 N N . TRP A 1 366 ? 1.764 17.648 -19.944 1.00 93.12 366 TRP A N 1
ATOM 2725 C CA . TRP A 1 366 ? 2.612 18.748 -19.470 1.00 93.12 366 TRP A CA 1
ATOM 2726 C C . TRP A 1 366 ? 4.076 18.324 -19.302 1.00 93.12 366 TRP A C 1
ATOM 2728 O O . TRP A 1 366 ? 4.972 19.062 -19.724 1.00 93.12 366 TRP A O 1
ATOM 2738 N N . GLN A 1 367 ? 4.322 17.165 -18.692 1.00 91.38 367 GLN A N 1
ATOM 2739 C CA . GLN A 1 367 ? 5.662 16.643 -18.448 1.00 91.38 367 GLN A CA 1
ATOM 2740 C C . GLN A 1 367 ? 6.401 16.322 -19.748 1.00 91.38 367 GLN A C 1
ATOM 2742 O O . GLN A 1 367 ? 7.590 16.619 -19.852 1.00 91.38 367 GLN A O 1
ATOM 2747 N N . ASP A 1 368 ? 5.716 15.758 -20.737 1.00 89.50 368 ASP A N 1
ATOM 2748 C CA . ASP A 1 368 ? 6.305 15.418 -22.034 1.00 89.50 368 ASP A CA 1
ATOM 2749 C C . ASP A 1 368 ? 6.669 16.665 -22.838 1.00 89.50 368 ASP A C 1
ATOM 2751 O O . ASP A 1 368 ? 7.717 16.704 -23.471 1.00 89.50 368 ASP A O 1
ATOM 2755 N N . ARG A 1 369 ? 5.864 17.731 -22.759 1.00 91.94 369 ARG A N 1
ATOM 2756 C CA . ARG A 1 369 ? 6.155 18.989 -23.469 1.00 91.94 369 ARG A CA 1
ATOM 2757 C C . ARG A 1 369 ? 7.176 19.881 -22.772 1.00 91.94 369 ARG A C 1
ATOM 2759 O O . ARG A 1 369 ? 7.874 20.636 -23.441 1.00 91.94 369 ARG A O 1
ATOM 2766 N N . SER A 1 370 ? 7.192 19.875 -21.440 1.00 91.31 370 SER A N 1
ATOM 2767 C CA . SER A 1 370 ? 7.932 20.873 -20.648 1.00 91.31 370 SER A CA 1
ATOM 2768 C C . SER A 1 370 ? 9.213 20.333 -20.022 1.00 91.31 370 SER A C 1
ATOM 2770 O O . SER A 1 370 ? 9.980 21.124 -19.482 1.00 91.31 370 SER A O 1
ATOM 2772 N N . GLU A 1 371 ? 9.389 19.009 -20.012 1.00 90.25 371 GLU A N 1
ATOM 2773 C CA . GLU A 1 371 ? 10.505 18.296 -19.378 1.00 90.25 371 GLU A CA 1
ATOM 2774 C C . GLU A 1 371 ? 10.929 18.881 -18.014 1.00 90.25 371 GLU A C 1
ATOM 2776 O O . GLU A 1 371 ? 12.082 19.261 -17.802 1.00 90.25 371 GLU A O 1
ATOM 2781 N N . PRO A 1 372 ? 9.986 19.008 -17.063 1.00 90.81 372 PRO A N 1
ATOM 2782 C CA . PRO A 1 372 ? 10.222 19.730 -15.822 1.00 90.81 372 PRO A CA 1
ATOM 2783 C C . PRO A 1 372 ? 11.247 19.015 -14.933 1.00 90.81 372 PRO A C 1
ATOM 2785 O O . PRO A 1 372 ? 11.244 17.787 -14.837 1.00 90.81 372 PRO A O 1
ATOM 2788 N N . SER A 1 373 ? 12.047 19.791 -14.193 1.00 89.62 373 SER A N 1
ATOM 2789 C CA . SER A 1 373 ? 12.951 19.252 -13.160 1.00 89.62 373 SER A CA 1
ATOM 2790 C C . SER A 1 373 ? 12.202 18.425 -12.107 1.00 89.62 373 SER A C 1
ATOM 2792 O O . SER A 1 373 ? 11.020 18.679 -11.840 1.00 89.62 373 SER A O 1
ATOM 2794 N N . LEU A 1 374 ? 12.894 17.501 -11.431 1.00 87.31 374 LEU A N 1
ATOM 2795 C CA . LEU A 1 374 ? 12.301 16.681 -10.366 1.00 87.31 374 LEU A CA 1
ATOM 2796 C C . LEU A 1 374 ? 11.728 17.546 -9.233 1.00 87.31 374 LEU A C 1
ATOM 2798 O O . LEU A 1 374 ? 10.672 17.249 -8.675 1.00 87.31 374 LEU A O 1
ATOM 2802 N N . THR A 1 375 ? 12.378 18.670 -8.928 1.00 89.06 375 THR A N 1
ATOM 2803 C CA . THR A 1 375 ? 11.873 19.629 -7.935 1.00 89.06 375 THR A CA 1
ATOM 2804 C C . THR A 1 375 ? 10.518 20.200 -8.358 1.00 89.06 375 THR A C 1
ATOM 2806 O O . THR A 1 375 ? 9.581 20.226 -7.560 1.00 89.06 375 THR A O 1
ATOM 2809 N N . THR A 1 376 ? 10.381 20.620 -9.618 1.00 91.38 376 THR A N 1
ATOM 2810 C CA . THR A 1 376 ? 9.117 21.146 -10.154 1.00 91.38 376 THR A CA 1
ATOM 2811 C C . THR A 1 376 ? 8.027 20.077 -10.142 1.00 91.38 376 THR A C 1
ATOM 2813 O O . THR A 1 376 ? 6.904 20.356 -9.723 1.00 91.38 376 THR A O 1
ATOM 2816 N N . GLN A 1 377 ? 8.359 18.844 -10.531 1.00 91.94 377 GLN A N 1
ATOM 2817 C CA . GLN A 1 377 ? 7.446 17.701 -10.475 1.00 91.94 377 GLN A CA 1
ATOM 2818 C C . GLN A 1 377 ? 6.919 17.459 -9.048 1.00 91.94 377 GLN A C 1
ATOM 2820 O O . GLN A 1 377 ? 5.707 17.384 -8.833 1.00 91.94 377 GLN A O 1
ATOM 2825 N N . LEU A 1 378 ? 7.807 17.438 -8.047 1.00 90.81 378 LEU A N 1
ATOM 2826 C CA . LEU A 1 378 ? 7.441 17.268 -6.636 1.00 90.81 378 LEU A CA 1
ATOM 2827 C C . LEU A 1 378 ? 6.588 18.421 -6.096 1.00 90.81 378 LEU A C 1
ATOM 2829 O O . LEU A 1 378 ? 5.660 18.183 -5.320 1.00 90.81 378 LEU A O 1
ATOM 2833 N N . LEU A 1 379 ? 6.865 19.663 -6.502 1.00 93.06 379 LEU A N 1
ATOM 2834 C CA . LEU A 1 379 ? 6.048 20.819 -6.124 1.00 93.06 379 LEU A CA 1
ATOM 2835 C C . LEU A 1 379 ? 4.630 20.712 -6.696 1.00 93.06 379 LEU A C 1
ATOM 2837 O O . LEU A 1 379 ? 3.665 20.959 -5.971 1.00 93.06 379 LEU A O 1
ATOM 2841 N N . VAL A 1 380 ? 4.491 20.297 -7.959 1.00 94.75 380 VAL A N 1
ATOM 2842 C CA . VAL A 1 380 ? 3.185 20.071 -8.598 1.00 94.75 380 VAL A CA 1
ATOM 2843 C C . VAL A 1 380 ? 2.435 18.927 -7.911 1.00 94.75 380 VAL A C 1
ATOM 2845 O O . VAL A 1 380 ? 1.274 19.100 -7.531 1.00 94.75 380 VAL A O 1
ATOM 2848 N N . ALA A 1 381 ? 3.094 17.793 -7.656 1.00 93.62 381 ALA A N 1
ATOM 2849 C CA . ALA A 1 381 ? 2.504 16.678 -6.916 1.00 93.62 381 ALA A CA 1
ATOM 2850 C C . ALA A 1 381 ? 2.060 17.104 -5.504 1.00 93.62 381 ALA A C 1
ATOM 2852 O O . ALA A 1 381 ? 0.933 16.825 -5.085 1.00 93.62 381 ALA A O 1
ATOM 2853 N N . GLY A 1 382 ? 2.899 17.860 -4.790 1.00 94.62 382 GLY A N 1
ATOM 2854 C CA . GLY A 1 382 ? 2.586 18.418 -3.475 1.00 94.62 382 GLY A CA 1
ATOM 2855 C C . GLY A 1 382 ? 1.396 19.381 -3.501 1.00 94.62 382 GLY A C 1
ATOM 2856 O O . GLY A 1 382 ? 0.530 19.308 -2.625 1.00 94.62 382 GLY A O 1
ATOM 2857 N N . ALA A 1 383 ? 1.301 20.236 -4.522 1.00 96.75 383 ALA A N 1
ATOM 2858 C CA . ALA A 1 383 ? 0.175 21.147 -4.712 1.00 96.75 383 ALA A CA 1
ATOM 2859 C C . ALA A 1 383 ? -1.138 20.389 -4.963 1.00 96.75 383 ALA A C 1
ATOM 2861 O O . ALA A 1 383 ? -2.154 20.704 -4.340 1.00 96.75 383 ALA A O 1
ATOM 2862 N N . ILE A 1 384 ? -1.117 19.346 -5.801 1.00 96.88 384 ILE A N 1
ATOM 2863 C CA . ILE A 1 384 ? -2.283 18.485 -6.057 1.00 96.88 384 ILE A CA 1
ATOM 2864 C C . ILE A 1 384 ? -2.697 17.751 -4.779 1.00 96.88 384 ILE A C 1
ATOM 2866 O O . ILE A 1 384 ? -3.876 17.751 -4.416 1.00 96.88 384 ILE A O 1
ATOM 2870 N N . TYR A 1 385 ? -1.741 17.175 -4.046 1.00 97.06 385 TYR A N 1
ATOM 2871 C CA . TYR A 1 385 ? -2.005 16.511 -2.770 1.00 97.06 385 TYR A CA 1
ATOM 2872 C C . TYR A 1 385 ? -2.639 17.468 -1.749 1.00 97.06 385 TYR A C 1
ATOM 2874 O O . TYR A 1 385 ? -3.646 17.134 -1.116 1.00 97.06 385 TYR A O 1
ATOM 2882 N N . ALA A 1 386 ? -2.093 18.681 -1.614 1.00 97.81 386 ALA A N 1
ATOM 2883 C CA . ALA A 1 386 ? -2.624 19.713 -0.730 1.00 97.81 386 ALA A CA 1
ATOM 2884 C C . ALA A 1 386 ? -4.039 20.147 -1.146 1.00 97.81 386 ALA A C 1
ATOM 2886 O O . ALA A 1 386 ? -4.930 20.221 -0.296 1.00 97.81 386 ALA A O 1
ATOM 2887 N N . ALA A 1 387 ? -4.278 20.361 -2.443 1.00 97.88 387 ALA A N 1
ATOM 2888 C CA . ALA A 1 387 ? -5.594 20.701 -2.977 1.00 97.88 387 ALA A CA 1
ATOM 2889 C C . ALA A 1 387 ? -6.628 19.603 -2.681 1.00 97.88 387 ALA A C 1
ATOM 2891 O O . ALA A 1 387 ? -7.729 19.901 -2.212 1.00 97.88 387 ALA A O 1
ATOM 2892 N N . LEU A 1 388 ? -6.264 18.328 -2.852 1.00 97.88 388 LEU A N 1
ATOM 2893 C CA . LEU A 1 388 ? -7.121 17.192 -2.507 1.00 97.88 388 LEU A CA 1
ATOM 2894 C C . LEU A 1 388 ? -7.384 17.099 -0.997 1.00 97.88 388 LEU A C 1
ATOM 2896 O O . LEU A 1 388 ? -8.506 16.787 -0.590 1.00 97.88 388 LEU A O 1
ATOM 2900 N N . ALA A 1 389 ? -6.402 17.410 -0.145 1.00 97.62 389 ALA A N 1
ATOM 2901 C CA . ALA A 1 389 ? -6.587 17.454 1.307 1.00 97.62 389 ALA A CA 1
ATOM 2902 C C . ALA A 1 389 ? -7.540 18.583 1.743 1.00 97.62 389 ALA A C 1
ATOM 2904 O O . ALA A 1 389 ? -8.399 18.381 2.615 1.00 97.62 389 ALA A O 1
ATOM 2905 N N . VAL A 1 390 ? -7.425 19.760 1.120 1.00 97.75 390 VAL A N 1
ATOM 2906 C CA . VAL A 1 390 ? -8.345 20.888 1.321 1.00 97.75 390 VAL A CA 1
ATOM 2907 C C . VAL A 1 390 ? -9.745 20.503 0.857 1.00 97.75 390 VAL A C 1
ATOM 2909 O O . VAL A 1 390 ? -10.687 20.594 1.647 1.00 97.75 390 VAL A O 1
ATOM 2912 N N . PHE A 1 391 ? -9.881 19.982 -0.367 1.00 97.56 391 PHE A N 1
ATOM 2913 C CA . PHE A 1 391 ? -11.147 19.480 -0.901 1.00 97.56 391 PHE A CA 1
ATOM 2914 C C . PHE A 1 391 ? -11.788 18.466 0.048 1.00 97.56 391 PHE A C 1
ATOM 2916 O O . PHE A 1 391 ? -12.950 18.620 0.423 1.00 97.56 391 PHE A O 1
ATOM 2923 N N . ALA A 1 392 ? -11.033 17.466 0.507 1.00 97.38 392 ALA A N 1
ATOM 2924 C CA . ALA A 1 392 ? -11.546 16.456 1.420 1.00 97.38 392 ALA A CA 1
ATOM 2925 C C . ALA A 1 392 ? -12.018 17.071 2.743 1.00 97.38 392 ALA A C 1
ATOM 2927 O O . ALA A 1 392 ? -13.066 16.692 3.265 1.00 97.38 392 ALA A O 1
ATOM 2928 N N . THR A 1 393 ? -11.295 18.058 3.271 1.00 96.81 393 THR A N 1
ATOM 2929 C CA . THR A 1 393 ? -11.676 18.766 4.499 1.00 96.81 393 THR A CA 1
ATOM 2930 C C . THR A 1 393 ? -12.973 19.556 4.320 1.00 96.81 393 THR A C 1
ATOM 2932 O O . THR A 1 393 ? -13.880 19.438 5.151 1.00 96.81 393 THR A O 1
ATOM 2935 N N . LEU A 1 394 ? -13.095 20.307 3.223 1.00 97.25 394 LEU A N 1
ATOM 2936 C CA . LEU A 1 394 ? -14.302 21.060 2.877 1.00 97.25 394 LEU A CA 1
ATOM 2937 C C . LEU A 1 394 ? -15.488 20.118 2.652 1.00 97.25 394 LEU A C 1
ATOM 2939 O O . LEU A 1 394 ? -16.548 20.306 3.248 1.00 97.25 394 LEU A O 1
ATOM 2943 N N . TRP A 1 395 ? -15.302 19.041 1.891 1.00 97.19 395 TRP A N 1
ATOM 2944 C CA . TRP A 1 395 ? -16.333 18.038 1.641 1.00 97.19 395 TRP A CA 1
ATOM 2945 C C . TRP A 1 395 ? -16.827 17.396 2.940 1.00 97.19 395 TRP A C 1
ATOM 2947 O O . TRP A 1 395 ? -18.031 17.257 3.168 1.00 97.19 395 TRP A O 1
ATOM 2957 N N . ARG A 1 396 ? -15.908 17.052 3.848 1.00 95.31 396 ARG A N 1
ATOM 2958 C CA . ARG A 1 396 ? -16.225 16.438 5.145 1.00 95.31 396 ARG A CA 1
ATOM 2959 C C . ARG A 1 396 ? -16.918 17.374 6.126 1.00 95.31 396 ARG A C 1
ATOM 2961 O O . ARG A 1 396 ? -17.528 16.877 7.073 1.00 95.31 396 ARG A O 1
ATOM 2968 N N . SER A 1 397 ? -16.884 18.687 5.891 1.00 93.88 397 SER A N 1
ATOM 2969 C CA . SER A 1 397 ? -17.704 19.645 6.639 1.00 93.88 397 SER A CA 1
ATOM 2970 C C . SER A 1 397 ? -19.198 19.519 6.309 1.00 93.88 397 SER A C 1
ATOM 2972 O O . SER A 1 397 ? -20.041 19.792 7.162 1.00 93.88 397 SER A O 1
ATOM 2974 N N . ARG A 1 398 ? -19.537 19.048 5.098 1.00 94.81 398 ARG A N 1
ATOM 2975 C CA . ARG A 1 398 ? -20.919 18.988 4.599 1.00 94.81 398 ARG A CA 1
ATOM 2976 C C . ARG A 1 398 ? -21.466 17.569 4.461 1.00 94.81 398 ARG A C 1
ATOM 2978 O O . ARG A 1 398 ? -22.647 17.343 4.718 1.00 94.81 398 ARG A O 1
ATOM 2985 N N . PHE A 1 399 ? -20.619 16.602 4.110 1.00 94.94 399 PHE A N 1
ATOM 2986 C CA . PHE A 1 399 ? -21.023 15.237 3.778 1.00 94.94 399 PHE A CA 1
ATOM 2987 C C . PHE A 1 399 ? -20.338 14.178 4.643 1.00 94.94 399 PHE A C 1
ATOM 2989 O O . PHE A 1 399 ? -19.172 14.270 5.037 1.00 94.94 399 PHE A O 1
ATOM 2996 N N . ARG A 1 400 ? -21.068 13.088 4.914 1.00 90.12 400 ARG A N 1
ATOM 2997 C CA . ARG A 1 400 ? -20.593 12.004 5.790 1.00 90.12 400 ARG A CA 1
ATOM 2998 C C . ARG A 1 400 ? -19.609 11.031 5.127 1.00 90.12 400 ARG A C 1
ATOM 3000 O O . ARG A 1 400 ? -18.958 10.292 5.867 1.00 90.12 400 ARG A O 1
ATOM 3007 N N . ARG A 1 401 ? -19.511 11.008 3.798 1.00 89.69 401 ARG A N 1
ATOM 3008 C CA . ARG A 1 401 ? -18.633 10.133 2.996 1.00 89.69 401 ARG A CA 1
ATOM 3009 C C . ARG A 1 401 ? -18.193 10.873 1.745 1.00 89.69 401 ARG A C 1
ATOM 3011 O O . ARG A 1 401 ? -18.903 11.797 1.359 1.00 89.69 401 ARG A O 1
ATOM 3018 N N . GLY A 1 402 ? -17.088 10.458 1.134 1.00 91.38 402 GLY A N 1
ATOM 3019 C CA . GLY A 1 402 ? -16.717 10.946 -0.190 1.00 91.38 402 GLY A CA 1
ATOM 3020 C C . GLY A 1 402 ? -17.733 10.557 -1.269 1.00 91.38 402 GLY A C 1
ATOM 3021 O O . GLY A 1 402 ? -18.549 9.657 -1.029 1.00 91.38 402 GLY A O 1
ATOM 3022 N N . PRO A 1 403 ? -17.716 11.247 -2.421 1.00 92.81 403 PRO A N 1
ATOM 3023 C CA . PRO A 1 403 ? -18.613 10.976 -3.541 1.00 92.81 403 PRO A CA 1
ATOM 3024 C C . PRO A 1 403 ? -18.587 9.500 -3.962 1.00 92.81 403 PRO A C 1
ATOM 3026 O O . PRO A 1 403 ? -19.609 8.813 -3.890 1.00 92.81 403 PRO A O 1
ATOM 3029 N N . VAL A 1 404 ? -17.403 8.981 -4.299 1.00 94.12 404 VAL A N 1
ATOM 3030 C CA . VAL A 1 404 ? -17.234 7.618 -4.826 1.00 94.12 404 VAL A CA 1
ATOM 3031 C C . VAL A 1 404 ? -17.424 6.579 -3.723 1.00 94.12 404 VAL A C 1
ATOM 3033 O O . VAL A 1 404 ? -18.096 5.567 -3.912 1.00 94.12 404 VAL A O 1
ATOM 3036 N N . GLU A 1 405 ? -16.925 6.845 -2.514 1.00 93.75 405 GLU A N 1
ATOM 3037 C CA . GLU A 1 405 ? -17.140 5.975 -1.353 1.00 93.75 405 GLU A CA 1
ATOM 3038 C C . GLU A 1 405 ? -18.628 5.874 -0.979 1.00 93.75 405 GLU A C 1
ATOM 3040 O O . GLU A 1 405 ? -19.086 4.856 -0.446 1.00 93.75 405 GLU A O 1
ATOM 3045 N N . GLY A 1 406 ? -19.392 6.942 -1.225 1.00 90.75 406 GLY A N 1
ATOM 3046 C CA . GLY A 1 406 ? -20.841 6.983 -1.092 1.00 90.75 406 GLY A CA 1
ATOM 3047 C C . GLY A 1 406 ? -21.522 6.026 -2.065 1.00 90.75 406 GLY A C 1
ATOM 3048 O O . GLY A 1 406 ? -22.298 5.179 -1.615 1.00 90.75 406 GLY A O 1
ATOM 3049 N N . LEU A 1 407 ? -21.178 6.120 -3.353 1.00 92.38 407 LEU A N 1
ATOM 3050 C CA . LEU A 1 407 ? -21.688 5.252 -4.420 1.00 92.38 407 LEU A CA 1
ATOM 3051 C C . LEU A 1 407 ? -21.351 3.779 -4.166 1.00 92.38 407 LEU A C 1
ATOM 3053 O O . LEU A 1 407 ? -22.246 2.937 -4.139 1.00 92.38 407 LEU A O 1
ATOM 3057 N N . LEU A 1 408 ? -20.093 3.474 -3.841 1.00 91.62 408 LEU A N 1
ATOM 3058 C CA . LEU A 1 408 ? -19.646 2.110 -3.543 1.00 91.62 408 LEU A CA 1
ATOM 3059 C C . LEU A 1 408 ? -20.428 1.482 -2.378 1.00 91.62 408 LEU A C 1
ATOM 3061 O O . LEU A 1 408 ? -20.693 0.279 -2.341 1.00 91.62 408 LEU A O 1
ATOM 3065 N N . ARG A 1 409 ? -20.832 2.296 -1.395 1.00 88.56 409 ARG A N 1
ATOM 3066 C CA . ARG A 1 409 ? -21.673 1.818 -0.296 1.00 88.56 409 ARG A CA 1
ATOM 3067 C C . ARG A 1 409 ? -23.109 1.543 -0.729 1.00 88.56 409 ARG A C 1
ATOM 3069 O O . ARG A 1 409 ? -23.720 0.669 -0.121 1.00 88.56 409 ARG A O 1
ATOM 3076 N N . LEU A 1 410 ? -23.656 2.304 -1.673 1.00 90.50 410 LEU A N 1
ATOM 3077 C CA . LEU A 1 410 ? -25.008 2.080 -2.185 1.00 90.50 410 LEU A CA 1
ATOM 3078 C C . LEU A 1 410 ? -25.084 0.755 -2.940 1.00 90.50 410 LEU A C 1
ATOM 3080 O O . LEU A 1 410 ? -25.984 -0.021 -2.659 1.00 90.50 410 LEU A O 1
ATOM 3084 N N . VAL A 1 411 ? -24.087 0.458 -3.777 1.00 89.38 411 VAL A N 1
ATOM 3085 C CA . VAL A 1 411 ? -23.993 -0.816 -4.513 1.00 89.38 411 VAL A CA 1
ATOM 3086 C C . VAL A 1 411 ? -23.876 -2.021 -3.570 1.00 89.38 411 VAL A C 1
ATOM 3088 O O . VAL A 1 411 ? -24.388 -3.096 -3.855 1.00 89.38 411 VAL A O 1
ATOM 3091 N N . ALA A 1 412 ? -23.213 -1.853 -2.422 1.00 83.94 412 ALA A N 1
ATOM 3092 C CA . ALA A 1 412 ? -22.962 -2.933 -1.464 1.00 83.94 412 ALA A CA 1
ATOM 3093 C C . ALA A 1 412 ? -24.037 -3.111 -0.371 1.00 83.94 412 ALA A C 1
ATOM 3095 O O . ALA A 1 412 ? -23.801 -3.860 0.587 1.00 83.94 412 ALA A O 1
ATOM 3096 N N . ARG A 1 413 ? -25.148 -2.372 -0.450 1.00 78.25 413 ARG A N 1
ATOM 3097 C CA . ARG A 1 413 ? -26.331 -2.537 0.408 1.00 78.25 413 ARG A CA 1
ATOM 3098 C C . ARG A 1 413 ? -27.287 -3.524 -0.228 1.00 78.25 413 ARG A C 1
ATOM 3100 O O . ARG A 1 413 ? -27.833 -4.331 0.556 1.00 78.25 413 ARG A O 1
#

Foldseek 3Di:
DDDDDDDDDDDDDDDDDDDDDDDDDDDDDDDDDDDDDDDDDDPDPPPPPPPPVPPPPPVPPPPPQLLLLLLLLVLLLLLLCQLQFDAPDPPPDPVLNVVNQCSFQQSVLLVLLSLLLVVLVCVVVVNDLLLQQLLLVVQLVVLLVCQLLFFRHQRCSNLSSVLSNCCVVLLPDDLVCLQVQLLCLLAVLLVVCLVVQPLQLAPPGGNNDVVSVVPPVVVVCCSQHRHLQHNSNSNSSSSNSNSVNPDPLLDLVVLVVLLVQLVCQLVVLLVVLVCCAVPVVLDDPLPDPDGSHDPNQQSNCGRSSSHSSVSSNSSSPSSNSSSVSSVLCSDPVSVVVCVLSSLLSQQVVVLVVVSSCCSSPPSVVCCVVPVDHSVVSSVVSVVSSVVSSVVSVVCVVPDPGHPVRVVSVVSSD

pLDDT: mean 80.18, std 22.75, range [27.72, 98.81]

Secondary structure (DSSP, 8-state):
-----------------------PPPP--------------------------------------HHHHHHHHHHHHHHHHHHH-----TTS-HHHHHHHHHHTTTHHHHHHHHHHHHHHHHHHTT--HHHHHHHHHHHHHHHHHHGGG-SSS---HHHHHHHHHHHHHHTTS-HHHHHHHHHHHHHHHHHHHHHSS------S----STTGGG-HHHHHHIIIIISSS-HHHHHHHHHHHHHHTTS-TTSHHHHHHHHHHHHHHHHHHHHHHHHHHHHS---STTTSSS---GGGGGG---TT---HHHHHHHHHHHHHHHHHHHHHHHSHHHHHHTHHHHHHHHTHHHHHHHHHHHIIIIIHHHHHHH---HHHHHHHHHHHHHHHHHHHHHHHHH-SS-HHHHHHHHHT-

Radius of gyration: 29.87 Å; Cα contacts (8 Å, |Δi|>4): 529; chains: 1; bounding box: 96×49×101 Å

Sequence (413 aa):
MRATGWPARASPNERSGLVGRRARRPRAKGMAGAGHFSPAGGSTVVVTLVVDTAEPTRARSHRRLAGIDVARALAFGGMLTAHYAFPRDAAEPGWLRGADAVADGRAAPLFCVVLGIGAGFLAARGTRDRTFVVRGLALLLVGLAIWPYQSTVYLILPHYGLLLALVPIWRRIPTPWLLPLAAVAFLLPTAVTALMDDHLMRSADQPDSYEAMGDWWGMGRNLLWTGGYPLVGWVGFVLLGLWLARQRLGDRLVQLSLLLAGIVVMLAQPLLATAAVELGGLGASASTGTGAGGLASFFDGTAHSNRTAWYVLSSGTAVAVLAACLLVTSVASGARLLRPLVHLGQLALTAYLVHLVIGEQVIWDWQDRSEPSLTTQLLVAGAIYAALAVFATLWRSRFRRGPVEGLLRLVAR

Mean predicted aligned error: 11.75 Å

Nearest PDB structures (foldseek):
  8vlg-assembly1_A  TM=5.797E-01  e=3.507E-04  Homo sapiens
  8vli-assembly1_A  TM=5.811E-01  e=1.770E-03  Homo sapiens